Protein AF-0000000066565103 (afdb_homodimer)

Solvent-accessible surface area (backbone atoms only — not comparable to full-atom values): 33407 Å² total; per-residue (Å²): 134,78,78,77,74,75,79,73,75,63,61,38,52,26,39,30,37,70,46,72,75,49,77,60,42,82,40,79,40,75,69,72,86,74,49,47,50,21,29,36,29,41,28,38,26,20,34,62,49,75,63,48,56,28,40,47,52,69,69,40,92,66,74,81,68,75,62,38,30,45,25,46,22,25,9,28,30,30,66,42,59,21,85,67,42,80,88,66,49,65,69,39,44,31,31,35,58,44,96,37,41,29,42,24,34,49,34,76,42,54,54,87,45,51,43,75,53,59,90,90,52,51,56,71,52,47,20,48,34,53,68,27,31,26,38,25,47,39,47,42,57,70,68,66,49,66,50,69,68,38,35,33,38,30,33,49,14,30,26,35,42,25,41,31,33,36,24,46,38,31,58,70,37,46,27,43,29,38,22,26,15,79,36,66,69,38,17,50,51,26,33,76,52,50,20,74,38,59,38,47,50,69,76,56,59,54,37,61,56,49,34,73,74,55,37,90,58,36,28,44,33,30,42,32,32,28,24,26,68,64,38,52,29,49,59,71,32,39,13,82,65,8,36,35,40,34,64,44,42,74,67,72,33,77,30,65,44,51,46,60,56,27,17,76,48,22,22,33,44,27,23,48,46,60,76,56,24,60,77,76,37,42,67,63,38,53,46,31,48,53,48,44,52,49,36,44,72,72,63,51,40,77,71,56,77,47,45,75,34,46,62,92,39,46,60,58,51,52,49,38,54,74,67,69,68,50,47,25,28,38,33,33,35,55,107,137,74,78,78,75,79,82,75,76,62,62,39,52,27,40,31,37,68,46,72,75,47,78,61,42,82,41,77,40,72,67,73,87,74,48,48,50,22,29,36,28,42,28,38,28,19,34,61,49,75,64,47,56,28,41,46,51,68,71,38,94,66,74,80,66,75,62,39,30,46,26,46,23,24,8,29,31,29,66,40,60,19,85,68,41,79,89,66,48,64,69,40,42,31,32,34,58,45,98,37,42,29,39,23,34,49,33,76,42,53,54,88,45,50,43,77,52,58,90,90,52,51,55,70,51,47,22,48,35,53,68,27,31,27,38,24,47,40,46,42,56,68,67,67,48,68,49,69,67,38,35,33,38,29,33,49,14,31,27,36,42,26,40,31,33,36,24,46,38,28,60,71,39,47,28,42,29,36,22,26,14,78,36,66,69,38,17,51,50,27,33,76,52,50,21,74,38,58,38,48,50,70,79,51,59,52,36,59,55,50,35,74,74,56,38,90,58,37,29,43,32,31,42,33,31,28,24,25,68,62,37,52,29,48,60,72,30,39,13,82,64,8,38,35,38,34,64,44,44,75,69,71,32,77,32,66,42,50,46,58,56,27,16,76,48,24,21,33,44,29,22,48,45,59,77,55,24,60,78,77,38,42,69,63,39,51,47,30,48,54,48,45,52,49,36,43,72,70,63,51,41,75,71,54,77,48,46,76,34,46,61,92,39,46,59,59,50,51,48,40,54,73,68,68,68,51,48,25,29,37,32,32,35,56,107

Structure (mmCIF, N/CA/C/O backbone):
data_AF-0000000066565103-model_v1
#
loop_
_entity.id
_entity.type
_entity.pdbx_description
1 polymer 'Crystallin zeta like 2'
#
loop_
_atom_site.group_PDB
_atom_site.id
_atom_site.type_symbol
_atom_site.label_atom_id
_atom_site.label_alt_id
_atom_site.label_comp_id
_atom_site.label_asym_id
_atom_site.label_entity_id
_atom_site.label_seq_id
_atom_site.pdbx_PDB_ins_code
_atom_site.Cartn_x
_atom_site.Cartn_y
_atom_site.Cartn_z
_atom_site.occupancy
_atom_site.B_iso_or_equiv
_atom_site.auth_seq_id
_atom_site.auth_comp_id
_atom_site.auth_asym_id
_atom_site.auth_atom_id
_atom_site.pdbx_PDB_model_num
ATOM 1 N N . MET A 1 1 ? -17.547 46.219 49.344 1 25.86 1 MET A N 1
ATOM 2 C CA . MET A 1 1 ? -18.031 45.188 48.438 1 25.86 1 MET A CA 1
ATOM 3 C C . MET A 1 1 ? -17.562 45.438 47 1 25.86 1 MET A C 1
ATOM 5 O O . MET A 1 1 ? -18.078 46.312 46.312 1 25.86 1 MET A O 1
ATOM 9 N N . ARG A 1 2 ? -16.312 45.438 46.719 1 34.06 2 ARG A N 1
ATOM 10 C CA . ARG A 1 2 ? -15.57 45.875 45.531 1 34.06 2 ARG A CA 1
ATOM 11 C C . ARG A 1 2 ? -16.094 45.156 44.281 1 34.06 2 ARG A C 1
ATOM 13 O O . ARG A 1 2 ? -16.344 43.969 44.312 1 34.06 2 ARG A O 1
ATOM 20 N N . GLN A 1 3 ? -16.812 45.906 43.312 1 31.28 3 GLN A N 1
ATOM 21 C CA . GLN A 1 3 ? -17.312 45.469 42 1 31.28 3 GLN A CA 1
ATOM 22 C C . GLN A 1 3 ? -16.281 44.625 41.25 1 31.28 3 GLN A C 1
ATOM 24 O O . GLN A 1 3 ? -15.117 45.031 41.156 1 31.28 3 GLN A O 1
ATOM 29 N N . ALA A 1 4 ? -16.328 43.344 41.406 1 37.88 4 ALA A N 1
ATOM 30 C CA . ALA A 1 4 ? -15.594 42.406 40.562 1 37.88 4 ALA A CA 1
ATOM 31 C C . ALA A 1 4 ? -15.461 42.938 39.125 1 37.88 4 ALA A C 1
ATOM 33 O O . ALA A 1 4 ? -16.469 43.156 38.469 1 37.88 4 ALA A O 1
ATOM 34 N N . GLY A 1 5 ? -14.586 43.844 38.75 1 34.53 5 GLY A N 1
ATOM 35 C CA . GLY A 1 5 ? -14.258 44.406 37.438 1 34.53 5 GLY A CA 1
ATOM 36 C C . GLY A 1 5 ? -14.438 43.406 36.312 1 34.53 5 GLY A C 1
ATOM 37 O O . GLY A 1 5 ? -14.031 42.25 36.438 1 34.53 5 GLY A O 1
ATOM 38 N N . GLN A 1 6 ? -15.633 43.344 35.594 1 36.09 6 GLN A N 1
ATOM 39 C CA . GLN A 1 6 ? -15.969 42.719 34.344 1 36.09 6 GLN A CA 1
ATOM 40 C C . GLN A 1 6 ? -14.75 42.594 33.438 1 36.09 6 GLN A C 1
ATOM 42 O O . GLN A 1 6 ? -14.203 43.594 33 1 36.09 6 GLN A O 1
ATOM 47 N N . GLY A 1 7 ? -13.656 41.938 33.75 1 39.69 7 GLY A N 1
ATOM 48 C CA . GLY A 1 7 ? -12.562 41.688 32.812 1 39.69 7 GLY A CA 1
ATOM 49 C C . GLY A 1 7 ? -12.977 41.781 31.359 1 39.69 7 GLY A C 1
ATOM 50 O O . GLY A 1 7 ? -13.766 40.969 30.891 1 39.69 7 GLY A O 1
ATOM 51 N N . GLN A 1 8 ? -13.297 42.938 30.766 1 44.94 8 GLN A N 1
ATOM 52 C CA . GLN A 1 8 ? -13.75 43.438 29.469 1 44.94 8 GLN A CA 1
ATOM 53 C C . GLN A 1 8 ? -13.188 42.594 28.328 1 44.94 8 GLN A C 1
ATOM 55 O O . GLN A 1 8 ? -11.977 42.438 28.203 1 44.94 8 GLN A O 1
ATOM 60 N N . SER A 1 9 ? -13.891 41.5 27.844 1 58.16 9 SER A N 1
ATOM 61 C CA . SER A 1 9 ? -13.734 40.656 26.656 1 58.16 9 SER A CA 1
ATOM 62 C C . SER A 1 9 ? -13.234 41.469 25.469 1 58.16 9 SER A C 1
ATOM 64 O O . SER A 1 9 ? -14 42.188 24.828 1 58.16 9 SER A O 1
ATOM 66 N N . ARG A 1 10 ? -12.016 42.094 25.453 1 79.75 10 ARG A N 1
ATOM 67 C CA . ARG A 1 10 ? -11.398 42.875 24.406 1 79.75 10 ARG A CA 1
ATOM 68 C C . ARG A 1 10 ? -11.391 42.125 23.078 1 79.75 10 ARG A C 1
ATOM 70 O O . ARG A 1 10 ? -11.117 40.906 23.047 1 79.75 10 ARG A O 1
ATOM 77 N N . HIS A 1 11 ? -11.891 42.844 22.078 1 93.12 11 HIS A N 1
ATOM 78 C CA . HIS A 1 11 ? -11.82 42.344 20.719 1 93.12 11 HIS A CA 1
ATOM 79 C C . HIS A 1 11 ? -10.398 41.969 20.344 1 93.12 11 HIS A C 1
ATOM 81 O O . HIS A 1 11 ? -9.438 42.406 20.969 1 93.12 11 HIS A O 1
ATOM 87 N N . TYR A 1 12 ? -10.266 40.969 19.609 1 96.19 12 TYR A N 1
ATOM 88 C CA . TYR A 1 12 ? -8.953 40.594 19.109 1 96.19 12 TYR A CA 1
ATOM 89 C C . TYR A 1 12 ? -8.938 40.531 17.594 1 96.19 12 TYR A C 1
ATOM 91 O O . TYR A 1 12 ? -10 40.531 16.953 1 96.19 12 TYR A O 1
ATOM 99 N N . ARG A 1 13 ? -7.762 40.531 16.984 1 97.69 13 ARG A N 1
ATOM 100 C CA . ARG A 1 13 ? -7.613 40.562 15.531 1 97.69 13 ARG A CA 1
ATOM 101 C C . ARG A 1 13 ? -7.586 39.125 14.977 1 97.69 13 ARG A C 1
ATOM 103 O O . ARG A 1 13 ? -7.023 38.219 15.594 1 97.69 13 ARG A O 1
ATOM 110 N N . ALA A 1 14 ? -8.227 39 13.844 1 98.12 14 ALA A N 1
ATOM 111 C CA . ALA A 1 14 ? -8.234 37.719 13.125 1 98.12 14 ALA A CA 1
ATOM 112 C C . ALA A 1 14 ? -8.195 37.938 11.617 1 98.12 14 ALA A C 1
ATOM 114 O O . ALA A 1 14 ? -8.68 38.969 11.117 1 98.12 14 ALA A O 1
ATOM 115 N N . ALA A 1 15 ? -7.5 37.094 10.914 1 98.62 15 ALA A N 1
ATOM 116 C CA . ALA A 1 15 ? -7.668 37.031 9.461 1 98.62 15 ALA A CA 1
ATOM 117 C C . ALA A 1 15 ? -8.953 36.281 9.094 1 98.62 15 ALA A C 1
ATOM 119 O O . ALA A 1 15 ? -9.211 35.188 9.594 1 98.62 15 ALA A O 1
ATOM 120 N N . VAL A 1 16 ? -9.734 36.844 8.211 1 98.44 16 VAL A N 1
ATOM 121 C CA . VAL A 1 16 ? -11.055 36.281 7.914 1 98.44 16 VAL A CA 1
ATOM 122 C C . VAL A 1 16 ? -11.211 36.125 6.406 1 98.44 16 VAL A C 1
ATOM 124 O O . VAL A 1 16 ? -10.891 37 5.629 1 98.44 16 VAL A O 1
ATOM 127 N N . CYS A 1 17 ? -11.562 34.938 6.027 1 98.56 17 CYS A N 1
ATOM 128 C CA . CYS A 1 17 ? -11.984 34.688 4.656 1 98.56 17 CYS A CA 1
ATOM 129 C C . CYS A 1 17 ? -13.453 35.031 4.457 1 98.56 17 CYS A C 1
ATOM 131 O O . CYS A 1 17 ? -14.344 34.281 4.859 1 98.56 17 CYS A O 1
ATOM 133 N N . THR A 1 18 ? -13.703 36.094 3.82 1 98.12 18 THR A N 1
ATOM 134 C CA . THR A 1 18 ? -15.07 36.562 3.623 1 98.12 18 THR A CA 1
ATOM 135 C C . THR A 1 18 ? -15.617 36.094 2.281 1 98.12 18 THR A C 1
ATOM 137 O O . THR A 1 18 ? -16.844 36 2.105 1 98.12 18 THR A O 1
ATOM 140 N N . GLU A 1 19 ? -14.766 35.938 1.341 1 98 19 GLU A N 1
ATOM 141 C CA . GLU A 1 19 ? -15.062 35.438 0.002 1 98 19 GLU A CA 1
ATOM 142 C C . GLU A 1 19 ? -13.961 34.5 -0.488 1 98 19 GLU A C 1
ATOM 144 O O . GLU A 1 19 ? -12.773 34.781 -0.341 1 98 19 GLU A O 1
ATOM 149 N N . LEU A 1 20 ? -14.438 33.375 -1.038 1 97.94 20 LEU A N 1
ATOM 150 C CA . LEU A 1 20 ? -13.461 32.438 -1.552 1 97.94 20 LEU A CA 1
ATOM 151 C C . LEU A 1 20 ? -12.625 33.062 -2.662 1 97.94 20 LEU A C 1
ATOM 153 O O . LEU A 1 20 ? -13.117 33.906 -3.418 1 97.94 20 LEU A O 1
ATOM 157 N N . LYS A 1 21 ? -11.391 32.688 -2.777 1 97.5 21 LYS A N 1
ATOM 158 C CA . LYS A 1 21 ? -10.453 33.062 -3.828 1 97.5 21 LYS A CA 1
ATOM 159 C C . LYS A 1 21 ? -10.156 34.562 -3.766 1 97.5 21 LYS A C 1
ATOM 161 O O . LYS A 1 21 ? -9.703 35.156 -4.75 1 97.5 21 LYS A O 1
ATOM 166 N N . GLN A 1 22 ? -10.445 35.25 -2.682 1 98 22 GLN A N 1
ATOM 167 C CA . GLN A 1 22 ? -10.102 36.656 -2.418 1 98 22 GLN A CA 1
ATOM 168 C C . GLN A 1 22 ? -9.148 36.781 -1.234 1 98 22 GLN A C 1
ATOM 170 O O . GLN A 1 22 ? -9.07 35.875 -0.4 1 98 22 GLN A O 1
ATOM 175 N N . PRO A 1 23 ? -8.406 37.844 -1.177 1 98.12 23 PRO A N 1
ATOM 176 C CA . PRO A 1 23 ? -7.516 38.031 -0.029 1 98.12 23 PRO A CA 1
ATOM 177 C C . PRO A 1 23 ? -8.258 38.031 1.305 1 98.12 23 PRO A C 1
ATOM 179 O O . PRO A 1 23 ? -9.398 38.5 1.383 1 98.12 23 PRO A O 1
ATOM 182 N N . LEU A 1 24 ? -7.609 37.531 2.266 1 98.62 24 LEU A N 1
ATOM 183 C CA . LEU A 1 24 ? -8.164 37.562 3.617 1 98.62 24 LEU A CA 1
ATOM 184 C C . LEU A 1 24 ? -8.227 39 4.141 1 98.62 24 LEU A C 1
ATOM 186 O O . LEU A 1 24 ? -7.398 39.844 3.77 1 98.62 24 LEU A O 1
ATOM 190 N N . THR A 1 25 ? -9.18 39.25 4.957 1 98.38 25 THR A N 1
ATOM 191 C CA . THR A 1 25 ? -9.297 40.562 5.605 1 98.38 25 THR A CA 1
ATOM 192 C C . THR A 1 25 ? -8.992 40.469 7.094 1 98.38 25 THR A C 1
ATOM 194 O O . THR A 1 25 ? -9.359 39.469 7.742 1 98.38 25 THR A O 1
ATOM 197 N N . ILE A 1 26 ? -8.297 41.469 7.637 1 98.19 26 ILE A N 1
ATOM 198 C CA . ILE A 1 26 ? -8.078 41.531 9.078 1 98.19 26 ILE A CA 1
ATOM 199 C C . ILE A 1 26 ? -9.266 42.219 9.75 1 98.19 26 ILE A C 1
ATOM 201 O O . ILE A 1 26 ? -9.625 43.344 9.391 1 98.19 26 ILE A O 1
ATOM 205 N N . GLN A 1 27 ? -9.82 41.531 10.703 1 97.56 27 GLN A N 1
ATOM 206 C CA . GLN A 1 27 ? -11 42.062 11.383 1 97.56 27 GLN A CA 1
ATOM 207 C C . GLN A 1 27 ? -10.859 41.938 12.898 1 97.56 27 GLN A C 1
ATOM 209 O O . GLN A 1 27 ? -10.062 41.156 13.398 1 97.56 27 GLN A O 1
ATOM 214 N N . GLU A 1 28 ? -11.586 42.812 13.555 1 96.75 28 GLU A N 1
ATOM 215 C CA . GLU A 1 28 ? -11.758 42.656 15 1 96.75 28 GLU A CA 1
ATOM 216 C C . GLU A 1 28 ? -12.938 41.75 15.328 1 96.75 28 GLU A C 1
ATOM 218 O O . GLU A 1 28 ? -14.047 41.938 14.82 1 96.75 28 GLU A O 1
ATOM 223 N N . VAL A 1 29 ? -12.602 40.812 16.156 1 94.19 29 VAL A N 1
ATOM 224 C CA . VAL A 1 29 ? -13.609 39.812 16.5 1 94.19 29 VAL A CA 1
ATOM 225 C C . VAL A 1 29 ? -13.891 39.844 18 1 94.19 29 VAL A C 1
ATOM 227 O O . VAL A 1 29 ? -12.969 40 18.812 1 94.19 29 VAL A O 1
ATOM 230 N N . ALA A 1 30 ? -15.172 39.75 18.344 1 93.19 30 ALA A N 1
ATOM 231 C CA . ALA A 1 30 ? -15.562 39.688 19.75 1 93.19 30 ALA A CA 1
ATOM 232 C C . ALA A 1 30 ? -15.375 38.281 20.297 1 93.19 30 ALA A C 1
ATOM 234 O O . ALA A 1 30 ? -15.766 37.281 19.672 1 93.19 30 ALA A O 1
ATOM 235 N N . PRO A 1 31 ? -14.789 38.188 21.453 1 92.19 31 PRO A N 1
ATOM 236 C CA . PRO A 1 31 ? -14.656 36.875 22.047 1 92.19 31 PRO A CA 1
ATOM 237 C C . PRO A 1 31 ? -15.992 36.25 22.469 1 92.19 31 PRO A C 1
ATOM 239 O O . PRO A 1 31 ? -16.906 37 22.875 1 92.19 31 PRO A O 1
ATOM 242 N N . ARG A 1 32 ? -16.094 35.031 22.344 1 93.12 32 ARG A N 1
ATOM 243 C CA . ARG A 1 32 ? -17.25 34.312 22.859 1 93.12 32 ARG A CA 1
ATOM 244 C C . ARG A 1 32 ? -16.906 33.531 24.125 1 93.12 32 ARG A C 1
ATOM 246 O O . ARG A 1 32 ? -15.734 33.219 24.359 1 93.12 32 ARG A O 1
ATOM 253 N N . PRO A 1 33 ? -17.938 33.281 24.953 1 95.38 33 PRO A N 1
ATOM 254 C CA . PRO A 1 33 ? -17.656 32.438 26.109 1 95.38 33 PRO A CA 1
ATOM 255 C C . PRO A 1 33 ? -17.234 31.016 25.719 1 95.38 33 PRO A C 1
ATOM 257 O O . PRO A 1 33 ? -17.609 30.531 24.641 1 95.38 33 PRO A O 1
ATOM 260 N N . ILE A 1 34 ? -16.484 30.391 26.578 1 96.44 34 ILE A N 1
ATOM 261 C CA . ILE A 1 34 ? -16.047 29.031 26.297 1 96.44 34 ILE A CA 1
ATOM 262 C C . ILE A 1 34 ? -17.016 28.031 26.922 1 96.44 34 ILE A C 1
ATOM 264 O O . ILE A 1 34 ? -17.625 28.312 27.953 1 96.44 34 ILE A O 1
ATOM 268 N N . GLY A 1 35 ? -17.156 26.891 26.281 1 97.19 35 GLY A N 1
ATOM 269 C CA . GLY A 1 35 ? -17.906 25.781 26.844 1 97.19 35 GLY A CA 1
ATOM 270 C C . GLY A 1 35 ? -17.109 25 27.875 1 97.19 35 GLY A C 1
ATOM 271 O O . GLY A 1 35 ? -15.93 25.25 28.094 1 97.19 35 GLY A O 1
ATOM 272 N N . PRO A 1 36 ? -17.797 24 28.516 1 98.12 36 PRO A N 1
ATOM 273 C CA . PRO A 1 36 ? -17.188 23.266 29.625 1 98.12 36 PRO A CA 1
ATOM 274 C C . PRO A 1 36 ? -15.945 22.469 29.203 1 98.12 36 PRO A C 1
ATOM 276 O O . PRO A 1 36 ? -15.047 22.25 30.016 1 98.12 36 PRO A O 1
ATOM 279 N N . GLN A 1 37 ? -15.859 22.062 27.953 1 98.25 37 GLN A N 1
ATOM 280 C CA . GLN A 1 37 ? -14.734 21.25 27.5 1 98.25 37 GLN A CA 1
ATOM 281 C C . GLN A 1 37 ? -13.766 22.078 26.656 1 98.25 37 GLN A C 1
ATOM 283 O O . GLN A 1 37 ? -12.773 21.547 26.156 1 98.25 37 GLN A O 1
ATOM 288 N N . GLU A 1 38 ? -14.016 23.344 26.516 1 97.88 38 GLU A N 1
ATOM 289 C CA . GLU A 1 38 ? -13.273 24.203 25.609 1 97.88 38 GLU A CA 1
ATOM 290 C C . GLU A 1 38 ? -12.172 24.969 26.328 1 97.88 38 GLU A C 1
ATOM 292 O O . GLU A 1 38 ? -12.242 25.156 27.547 1 97.88 38 GLU A O 1
ATOM 297 N N . VAL A 1 39 ? -11.172 25.359 25.625 1 98.19 39 VAL A N 1
ATOM 298 C CA . VAL A 1 39 ? -10.047 26.141 26.109 1 98.19 39 VAL A CA 1
ATOM 299 C C . VAL A 1 39 ? -9.805 27.328 25.188 1 98.19 39 VAL A C 1
ATOM 301 O O . VAL A 1 39 ? -9.797 27.188 23.969 1 98.19 39 VAL A O 1
ATOM 304 N N . ARG A 1 40 ? -9.688 28.484 25.75 1 97.62 40 ARG A N 1
ATOM 305 C CA . ARG A 1 40 ? -9.258 29.672 25.016 1 97.62 40 ARG A CA 1
ATOM 306 C C . ARG A 1 40 ? -7.738 29.828 25.094 1 97.62 40 ARG A C 1
ATOM 308 O O . ARG A 1 40 ? -7.156 29.797 26.172 1 97.62 40 ARG A O 1
ATOM 315 N N . VAL A 1 41 ? -7.152 29.969 24 1 98.19 41 VAL A N 1
ATOM 316 C CA . VAL A 1 41 ? -5.695 30.047 23.938 1 98.19 41 VAL A CA 1
ATOM 317 C C . VAL A 1 41 ? -5.285 31.391 23.344 1 98.19 41 VAL A C 1
ATOM 319 O O . VAL A 1 41 ? -5.879 31.859 22.375 1 98.19 41 VAL A O 1
ATOM 322 N N . ASP A 1 42 ? -4.363 32.031 23.984 1 98.12 42 ASP A N 1
ATOM 323 C CA . ASP A 1 42 ? -3.643 33.188 23.438 1 98.12 42 ASP A CA 1
ATOM 324 C C . ASP A 1 42 ? -2.629 32.719 22.375 1 98.12 42 ASP A C 1
ATOM 326 O O . ASP A 1 42 ? -1.523 32.312 22.719 1 98.12 42 ASP A O 1
ATOM 330 N N . VAL A 1 43 ? -2.98 32.906 21.094 1 98.56 43 VAL A N 1
ATOM 331 C CA . VAL A 1 43 ? -2.168 32.344 20.016 1 98.56 43 VAL A CA 1
ATOM 332 C C . VAL A 1 43 ? -0.936 33.188 19.781 1 98.56 43 VAL A C 1
ATOM 334 O O . VAL A 1 43 ? -1.052 34.406 19.578 1 98.56 43 VAL A O 1
ATOM 337 N N . HIS A 1 44 ? 0.205 32.625 19.844 1 98.75 44 HIS A N 1
ATOM 338 C CA . HIS A 1 44 ? 1.45 33.312 19.578 1 98.75 44 HIS A CA 1
ATOM 339 C C . HIS A 1 44 ? 1.929 33.094 18.156 1 98.75 44 HIS A C 1
ATOM 341 O O . HIS A 1 44 ? 2.371 34.031 17.484 1 98.75 44 HIS A O 1
ATOM 347 N N . PHE A 1 45 ? 1.872 31.859 17.703 1 98.81 45 PHE A N 1
ATOM 348 C CA . PHE A 1 45 ? 2.254 31.5 16.344 1 98.81 45 PHE A CA 1
ATOM 349 C C . PHE A 1 45 ? 1.213 30.578 15.711 1 98.81 45 PHE A C 1
ATOM 351 O O . PHE A 1 45 ? 0.651 29.719 16.391 1 98.81 45 PHE A O 1
ATOM 358 N N . CYS A 1 46 ? 0.905 30.781 14.469 1 98.69 46 CYS A N 1
ATOM 359 C CA . CYS A 1 46 ? 0.081 29.922 13.633 1 98.69 46 CYS A CA 1
ATOM 360 C C . CYS A 1 46 ? 0.848 29.453 12.398 1 98.69 46 CYS A C 1
ATOM 362 O O . CYS A 1 46 ? 1.406 30.281 11.672 1 98.69 46 CYS A O 1
ATOM 364 N N . GLY A 1 47 ? 0.974 28.156 12.25 1 98.44 47 GLY A N 1
ATOM 365 C CA . GLY A 1 47 ? 1.602 27.672 11.039 1 98.44 47 GLY A CA 1
ATOM 366 C C . GLY A 1 47 ? 0.725 27.812 9.812 1 98.44 47 GLY A C 1
ATOM 367 O O . GLY A 1 47 ? -0.489 27.609 9.875 1 98.44 47 GLY A O 1
ATOM 368 N N . ILE A 1 48 ? 1.333 28.188 8.695 1 97.88 48 ILE A N 1
ATOM 369 C CA . ILE A 1 48 ? 0.624 28.266 7.426 1 97.88 48 ILE A CA 1
ATOM 370 C C . ILE A 1 48 ? 0.901 27.016 6.594 1 97.88 48 ILE A C 1
ATOM 372 O O . ILE A 1 48 ? 2.059 26.641 6.402 1 97.88 48 ILE A O 1
ATOM 376 N N . ASN A 1 49 ? -0.138 26.391 6.176 1 96.06 49 ASN A N 1
ATOM 377 C CA . ASN A 1 49 ? -0.053 25.188 5.367 1 96.06 49 ASN A CA 1
ATOM 378 C C . ASN A 1 49 ? -0.608 25.406 3.963 1 96.06 49 ASN A C 1
ATOM 380 O O . ASN A 1 49 ? -1.435 26.297 3.754 1 96.06 49 ASN A O 1
ATOM 384 N N . PHE A 1 50 ? -0.102 24.594 3.059 1 94.25 50 PHE A N 1
ATOM 385 C CA . PHE A 1 50 ? -0.697 24.578 1.728 1 94.25 50 PHE A CA 1
ATOM 386 C C . PHE A 1 50 ? -2.203 24.359 1.812 1 94.25 50 PHE A C 1
ATOM 388 O O . PHE A 1 50 ? -2.965 24.969 1.061 1 94.25 50 PHE A O 1
ATOM 395 N N . ALA A 1 51 ? -2.668 23.578 2.701 1 94.5 51 ALA A N 1
ATOM 396 C CA . ALA A 1 51 ? -4.078 23.266 2.922 1 94.5 51 ALA A CA 1
ATOM 397 C C . ALA A 1 51 ? -4.863 24.516 3.299 1 94.5 51 ALA A C 1
ATOM 399 O O . ALA A 1 51 ? -6.035 24.656 2.945 1 94.5 51 ALA A O 1
ATOM 400 N N . ASP A 1 52 ? -4.277 25.453 4.012 1 96.94 52 ASP A N 1
ATOM 401 C CA . ASP A 1 52 ? -4.941 26.703 4.344 1 96.94 52 ASP A CA 1
ATOM 402 C C . ASP A 1 52 ? -5.336 27.469 3.08 1 96.94 52 ASP A C 1
ATOM 404 O O . ASP A 1 52 ? -6.422 28.047 3.01 1 96.94 52 ASP A O 1
ATOM 408 N N . ASN A 1 53 ? -4.391 27.516 2.133 1 95.25 53 ASN A N 1
ATOM 409 C CA . ASN A 1 53 ? -4.676 28.141 0.852 1 95.25 53 ASN A CA 1
ATOM 410 C C . ASN A 1 53 ? -5.832 27.469 0.13 1 95.25 53 ASN A C 1
ATOM 412 O O . ASN A 1 53 ? -6.734 28.125 -0.38 1 95.25 53 ASN A O 1
ATOM 416 N N . LEU A 1 54 ? -5.801 26.141 0.14 1 95.06 54 LEU A N 1
ATOM 417 C CA . LEU A 1 54 ? -6.828 25.391 -0.557 1 95.06 54 LEU A CA 1
ATOM 418 C C . LEU A 1 54 ? -8.203 25.625 0.064 1 95.06 54 LEU A C 1
ATOM 420 O O . LEU A 1 54 ? -9.195 25.75 -0.651 1 95.06 54 LEU A O 1
ATOM 424 N N . VAL A 1 55 ? -8.258 25.672 1.357 1 96.44 55 VAL A N 1
ATOM 425 C CA . VAL A 1 55 ? -9.516 25.906 2.047 1 96.44 55 VAL A CA 1
ATOM 426 C C . VAL A 1 55 ? -10.078 27.281 1.655 1 96.44 55 VAL A C 1
ATOM 428 O O . VAL A 1 55 ? -11.273 27.406 1.385 1 96.44 55 VAL A O 1
ATOM 431 N N . CYS A 1 56 ? -9.266 28.25 1.551 1 97.69 56 CYS A N 1
ATOM 432 C CA . CYS A 1 56 ? -9.68 29.609 1.235 1 97.69 56 CYS A CA 1
ATOM 433 C C . CYS A 1 56 ? -10.039 29.734 -0.238 1 97.69 56 CYS A C 1
ATOM 435 O O . CYS A 1 56 ? -10.625 30.75 -0.65 1 97.69 56 CYS A O 1
ATOM 437 N N . ARG A 1 57 ? -9.734 28.734 -0.981 1 96.38 57 ARG A N 1
ATOM 438 C CA . ARG A 1 57 ? -10.07 28.734 -2.402 1 96.38 57 ARG A CA 1
ATOM 439 C C . ARG A 1 57 ? -11.234 27.781 -2.689 1 96.38 57 ARG A C 1
ATOM 441 O O . ARG A 1 57 ? -11.625 27.609 -3.844 1 96.38 57 ARG A O 1
ATOM 448 N N . GLY A 1 58 ? -11.734 27.125 -1.653 1 95.62 58 GLY A N 1
ATOM 449 C CA . GLY A 1 58 ? -12.82 26.172 -1.825 1 95.62 58 GLY A CA 1
ATOM 450 C C . GLY A 1 58 ? -12.383 24.875 -2.475 1 95.62 58 GLY A C 1
ATOM 451 O O . GLY A 1 58 ? -13.188 24.188 -3.1 1 95.62 58 GLY A O 1
ATOM 452 N N . GLN A 1 59 ? -11.125 24.562 -2.367 1 93 59 GLN A N 1
ATOM 453 C CA . GLN A 1 59 ? -10.562 23.422 -3.076 1 93 59 GLN A CA 1
ATOM 454 C C . GLN A 1 59 ? -10.062 22.359 -2.102 1 93 59 GLN A C 1
ATOM 456 O O . GLN A 1 59 ? -9.219 21.531 -2.451 1 93 59 GLN A O 1
ATOM 461 N N . TYR A 1 60 ? -10.516 22.469 -0.896 1 92.69 60 TYR A N 1
ATOM 462 C CA . TYR A 1 60 ? -10.156 21.5 0.141 1 92.69 60 TYR A CA 1
ATOM 463 C C . TYR A 1 60 ? -11.336 20.594 0.466 1 92.69 60 TYR A C 1
ATOM 465 O O . TYR A 1 60 ? -12.47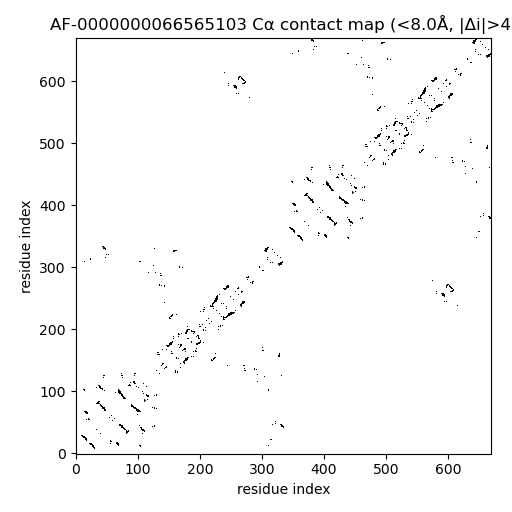7 20.906 0.129 1 92.69 60 TYR A O 1
ATOM 473 N N . GLN A 1 61 ? -11.102 19.453 1.043 1 88.5 61 GLN A N 1
ATOM 474 C CA . GLN A 1 61 ? -12.141 18.484 1.327 1 88.5 61 GLN A CA 1
ATOM 475 C C . GLN A 1 61 ? -13.117 19 2.375 1 88.5 61 GLN A C 1
ATOM 477 O O . GLN A 1 61 ? -14.305 18.688 2.338 1 88.5 61 GLN A O 1
ATOM 482 N N . GLU A 1 62 ? -12.617 19.688 3.299 1 89.56 62 GLU A N 1
ATOM 483 C CA . GLU A 1 62 ? -13.461 20.359 4.277 1 89.56 62 GLU A CA 1
ATOM 484 C C . GLU A 1 62 ? -13.719 21.812 3.865 1 89.56 62 GLU A C 1
ATOM 486 O O . GLU A 1 62 ? -12.781 22.562 3.605 1 89.56 62 GLU A O 1
ATOM 491 N N . LYS A 1 63 ? -15.016 22.219 3.838 1 93.25 63 LYS A N 1
ATOM 492 C CA . LYS A 1 63 ? -15.406 23.547 3.381 1 93.25 63 LYS A CA 1
ATOM 493 C C . LYS A 1 63 ? -16.234 24.281 4.434 1 93.25 63 LYS A C 1
ATOM 495 O O . LYS A 1 63 ? -17.469 24.156 4.457 1 93.25 63 LYS A O 1
ATOM 500 N N . PRO A 1 64 ? -15.539 25.047 5.223 1 94.94 64 PRO A N 1
ATOM 501 C CA . PRO A 1 64 ? -16.297 25.812 6.223 1 94.94 64 PRO A CA 1
ATOM 502 C C . PRO A 1 64 ? -17.188 26.875 5.598 1 94.94 64 PRO A C 1
ATOM 504 O O . PRO A 1 64 ? -16.859 27.422 4.535 1 94.94 64 PRO A O 1
ATOM 507 N N . PRO A 1 65 ? -18.297 27.219 6.262 1 96.06 65 PRO A N 1
ATOM 508 C CA . PRO A 1 65 ? -19.141 28.297 5.758 1 96.06 65 PRO A CA 1
ATOM 509 C C . PRO A 1 65 ? -18.484 29.672 5.879 1 96.06 65 PRO A C 1
ATOM 511 O O . PRO A 1 65 ? -17.781 29.938 6.867 1 96.06 65 PRO A O 1
ATOM 514 N N . LEU A 1 66 ? -18.766 30.547 4.965 1 96.31 66 LEU A N 1
ATOM 515 C CA . LEU A 1 66 ? -18.25 31.922 4.984 1 96.31 66 LEU A CA 1
ATOM 516 C C . LEU A 1 66 ? -19.094 32.812 5.887 1 96.31 66 LEU A C 1
ATOM 518 O O . LEU A 1 66 ? -20.312 32.625 5.977 1 96.31 66 LEU A O 1
ATOM 522 N N . PRO A 1 67 ? -18.562 33.812 6.504 1 96.88 67 PRO A N 1
ATOM 523 C CA . PRO A 1 67 ? -17.109 34 6.633 1 96.88 67 PRO A CA 1
ATOM 524 C C . PRO A 1 67 ? -16.484 33.062 7.66 1 96.88 67 PRO A C 1
ATOM 526 O O . PRO A 1 67 ? -17.156 32.594 8.578 1 96.88 67 PRO A O 1
ATOM 529 N N . PHE A 1 68 ? -15.219 32.75 7.512 1 97.25 68 PHE A N 1
ATOM 530 C CA . PHE A 1 68 ? -14.531 31.953 8.508 1 97.25 68 PHE A CA 1
ATOM 531 C C . PHE A 1 68 ? -13.086 32.438 8.68 1 97.25 68 PHE A C 1
ATOM 533 O O . PHE A 1 68 ? -12.562 33.156 7.836 1 97.25 68 PHE A O 1
ATOM 540 N N . THR A 1 69 ? -12.484 32.094 9.844 1 97.69 69 THR A N 1
ATOM 541 C CA . THR A 1 69 ? -11.062 32.281 10.117 1 97.69 69 THR A CA 1
ATOM 542 C C . THR A 1 69 ? -10.273 31.031 9.781 1 97.69 69 THR A C 1
ATOM 544 O O . THR A 1 69 ? -10.508 29.969 10.359 1 97.69 69 THR A O 1
ATOM 547 N N . PRO A 1 70 ? -9.289 31.109 8.789 1 98.06 70 PRO A N 1
ATOM 548 C CA . PRO A 1 70 ? -8.477 29.938 8.484 1 98.06 70 PRO A CA 1
ATOM 549 C C . PRO A 1 70 ? -7.449 29.625 9.57 1 98.06 70 PRO A C 1
ATOM 551 O O . PRO A 1 70 ? -7.422 30.297 10.609 1 98.06 70 PRO A O 1
ATOM 554 N N . GLY A 1 71 ? -6.641 28.641 9.281 1 98.06 71 GLY A N 1
ATOM 555 C CA . GLY A 1 71 ? -5.59 28.234 10.195 1 98.06 71 GLY A CA 1
ATOM 556 C C . GLY A 1 71 ? -5.859 26.891 10.844 1 98.06 71 GLY A C 1
ATOM 557 O O . GLY A 1 71 ? -6.902 26.703 11.477 1 98.06 71 GLY A O 1
ATOM 558 N N . MET A 1 72 ? -4.859 26 10.836 1 97.75 72 MET A N 1
ATOM 559 C CA . MET A 1 72 ? -5.102 24.625 11.234 1 97.75 72 MET A CA 1
ATOM 560 C C . MET A 1 72 ? -4.262 24.25 12.453 1 97.75 72 MET A C 1
ATOM 562 O O . MET A 1 72 ? -4.473 23.203 13.062 1 97.75 72 MET A O 1
ATOM 566 N N . GLU A 1 73 ? -3.301 25.062 12.773 1 98.56 73 GLU A N 1
ATOM 567 C CA . GLU A 1 73 ? -2.373 24.75 13.852 1 98.56 73 GLU A CA 1
ATOM 568 C C . GLU A 1 73 ? -1.869 26.016 14.539 1 98.56 73 GLU A C 1
ATOM 570 O O . GLU A 1 73 ? -1.876 27.094 13.945 1 98.56 73 GLU A O 1
ATOM 575 N N . PHE A 1 74 ? -1.441 25.828 15.828 1 98.62 74 PHE A N 1
ATOM 576 C CA . PHE A 1 74 ? -0.964 27 16.547 1 98.62 74 PHE A CA 1
ATOM 577 C C . PHE A 1 74 ? -0.152 26.594 17.781 1 98.62 74 PHE A C 1
ATOM 579 O O . PHE A 1 74 ? -0.154 25.422 18.172 1 98.62 74 PHE A O 1
ATOM 586 N N . SER A 1 75 ? 0.589 27.484 18.266 1 98.75 75 SER A N 1
ATOM 587 C CA . SER A 1 75 ? 1.158 27.453 19.609 1 98.75 75 SER A CA 1
ATOM 588 C C . SER A 1 75 ? 0.81 28.719 20.391 1 98.75 75 SER A C 1
ATOM 590 O O . SER A 1 75 ? 0.62 29.781 19.797 1 98.75 75 SER A O 1
ATOM 592 N N . GLY A 1 76 ? 0.676 28.562 21.656 1 98.56 76 GLY A N 1
ATOM 593 C CA . GLY A 1 76 ? 0.315 29.703 22.484 1 98.56 76 GLY A CA 1
ATOM 594 C C . GLY A 1 76 ? 0.219 29.359 23.953 1 98.56 76 GLY A C 1
ATOM 595 O O . GLY A 1 76 ? 0.855 28.422 24.422 1 98.56 76 GLY A O 1
ATOM 596 N N . VAL A 1 77 ? -0.527 30.266 24.609 1 98.56 77 VAL A N 1
ATOM 597 C CA . VAL A 1 77 ? -0.667 30.125 26.047 1 98.56 77 VAL A CA 1
ATOM 598 C C . VAL A 1 77 ? -2.146 30.094 26.422 1 98.56 77 VAL A C 1
ATOM 600 O O . VAL A 1 77 ? -2.945 30.875 25.922 1 98.56 77 VAL A O 1
ATOM 603 N N . VAL A 1 78 ? -2.457 29.188 27.344 1 98.62 78 VAL A N 1
ATOM 604 C CA . VAL A 1 78 ? -3.844 29.047 27.766 1 98.62 78 VAL A CA 1
ATOM 605 C C . VAL A 1 78 ? -4.273 30.297 28.531 1 98.62 78 VAL A C 1
ATOM 607 O O . VAL A 1 78 ? -3.623 30.703 29.5 1 98.62 78 VAL A O 1
ATOM 610 N N . LEU A 1 79 ? -5.383 30.891 28.078 1 97.69 79 LEU A N 1
ATOM 611 C CA . LEU A 1 79 ? -5.953 32.062 28.75 1 97.69 79 LEU A CA 1
ATOM 612 C C . LEU A 1 79 ? -7.027 31.625 29.75 1 97.69 79 LEU A C 1
ATOM 614 O O . LEU A 1 79 ? -7.145 32.219 30.828 1 97.69 79 LEU A O 1
ATOM 618 N N . GLU A 1 80 ? -7.836 30.719 29.266 1 97.25 80 GLU A N 1
ATOM 619 C CA . GLU A 1 80 ? -9.008 30.266 30.016 1 97.25 80 GLU A CA 1
ATOM 620 C C . GLU A 1 80 ? -9.32 28.797 29.703 1 97.25 80 GLU A C 1
ATOM 622 O O . GLU A 1 80 ? -9.18 28.359 28.562 1 97.25 80 GLU A O 1
ATOM 627 N N . ALA A 1 81 ? -9.742 28.062 30.766 1 98.25 81 ALA A N 1
ATOM 628 C CA . ALA A 1 81 ? -10.148 26.672 30.609 1 98.25 81 ALA A CA 1
ATOM 629 C C . ALA A 1 81 ? -11.562 26.438 31.156 1 98.25 81 ALA A C 1
ATOM 631 O O . ALA A 1 81 ? -11.922 26.984 32.219 1 98.25 81 ALA A O 1
ATOM 632 N N . GLY A 1 82 ? -12.328 25.703 30.375 1 98.06 82 GLY A N 1
ATOM 633 C CA . GLY A 1 82 ? -13.68 25.375 30.797 1 98.06 82 GLY A CA 1
ATOM 634 C C . GLY A 1 82 ? -13.719 24.547 32.062 1 98.06 82 GLY A C 1
ATOM 635 O O . GLY A 1 82 ? -12.703 23.984 32.5 1 98.06 82 GLY A O 1
ATOM 636 N N . ALA A 1 83 ? -14.922 24.422 32.625 1 97.88 83 ALA A N 1
ATOM 637 C CA . ALA A 1 83 ? -15.109 23.812 33.938 1 97.88 83 ALA A CA 1
ATOM 638 C C . ALA A 1 83 ? -14.742 22.344 33.906 1 97.88 83 ALA A C 1
ATOM 640 O O . ALA A 1 83 ? -14.32 21.781 34.938 1 97.88 83 ALA A O 1
ATOM 641 N N . ASP A 1 84 ? -14.867 21.703 32.75 1 98.38 84 ASP A N 1
ATOM 642 C CA . ASP A 1 84 ? -14.648 20.266 32.656 1 98.38 84 ASP A CA 1
ATOM 643 C C . ASP A 1 84 ? -13.289 19.938 32.062 1 98.38 84 ASP A C 1
ATOM 645 O O . ASP A 1 84 ? -12.992 18.781 31.75 1 98.38 84 ASP A O 1
ATOM 649 N N . VAL A 1 85 ? -12.516 20.953 31.859 1 98.38 85 VAL A N 1
ATOM 650 C CA . VAL A 1 85 ? -11.18 20.766 31.312 1 98.38 85 VAL A CA 1
ATOM 651 C C . VAL A 1 85 ? -10.227 20.312 32.406 1 98.38 85 VAL A C 1
ATOM 653 O O . VAL A 1 85 ? -10.172 20.922 33.5 1 98.38 85 VAL A O 1
ATOM 656 N N . SER A 1 86 ? -9.453 19.234 32.219 1 97.44 86 SER A N 1
ATOM 657 C CA . SER A 1 86 ? -8.516 18.719 33.219 1 97.44 86 SER A CA 1
ATOM 658 C C . SER A 1 86 ? -7.125 18.516 32.594 1 97.44 86 SER A C 1
ATOM 660 O O . SER A 1 86 ? -6.16 18.281 33.344 1 97.44 86 SER A O 1
ATOM 662 N N . THR A 1 87 ? -6.969 18.703 31.375 1 96.62 87 THR A N 1
ATOM 663 C CA . THR A 1 87 ? -5.727 18.359 30.688 1 96.62 87 THR A CA 1
ATOM 664 C C . THR A 1 87 ? -4.766 19.547 30.688 1 96.62 87 THR A C 1
ATOM 666 O O . THR A 1 87 ? -3.553 19.359 30.578 1 96.62 87 THR A O 1
ATOM 669 N N . VAL A 1 88 ? -5.285 20.797 30.781 1 98.06 88 VAL A N 1
ATOM 670 C CA . VAL A 1 88 ? -4.477 22 30.781 1 98.06 88 VAL A CA 1
ATOM 671 C C . VAL A 1 88 ? -5.074 23.016 31.75 1 98.06 88 VAL A C 1
ATOM 673 O O . VAL A 1 88 ? -6.215 22.859 32.188 1 98.06 88 VAL A O 1
ATOM 676 N N . LYS A 1 89 ? -4.266 24.047 32.031 1 97.81 89 LYS A N 1
ATOM 677 C CA . LYS A 1 89 ? -4.719 25.156 32.875 1 97.81 89 LYS A CA 1
ATOM 678 C C . LYS A 1 89 ? -4.172 26.484 32.375 1 97.81 89 LYS A C 1
ATOM 680 O O . LYS A 1 89 ? -3.262 26.516 31.547 1 97.81 89 LYS A O 1
ATOM 685 N N . LYS A 1 90 ? -4.746 27.531 32.938 1 98 90 LYS A N 1
ATOM 686 C CA . LYS A 1 90 ? -4.297 28.875 32.594 1 98 90 LYS A CA 1
ATOM 687 C C . LYS A 1 90 ? -2.787 29 32.75 1 98 90 LYS A C 1
ATOM 689 O O . LYS A 1 90 ? -2.227 28.562 33.781 1 98 90 LYS A O 1
ATOM 694 N N . GLY A 1 91 ? -2.154 29.562 31.734 1 98.12 91 GLY A N 1
ATOM 695 C CA . GLY A 1 91 ? -0.72 29.781 31.812 1 98.12 91 GLY A CA 1
ATOM 696 C C . GLY A 1 91 ? 0.089 28.703 31.125 1 98.12 91 GLY A C 1
ATOM 697 O O . GLY A 1 91 ? 1.27 28.891 30.828 1 98.12 91 GLY A O 1
ATOM 698 N N . ASP A 1 92 ? -0.513 27.547 30.875 1 98.44 92 ASP A N 1
ATOM 699 C CA . ASP A 1 92 ? 0.188 26.469 30.203 1 98.44 92 ASP A CA 1
ATOM 700 C C . ASP A 1 92 ? 0.535 26.859 28.766 1 98.44 92 ASP A C 1
ATOM 702 O O . ASP A 1 92 ? -0.276 27.469 28.062 1 98.44 92 ASP A O 1
ATOM 706 N N . ARG A 1 93 ? 1.775 26.547 28.328 1 98.69 93 ARG A N 1
ATOM 707 C CA . ARG A 1 93 ? 2.156 26.641 26.922 1 98.69 93 ARG A CA 1
ATOM 708 C C . ARG A 1 93 ? 1.693 25.406 26.141 1 98.69 93 ARG A C 1
ATOM 710 O O . ARG A 1 93 ? 1.933 24.281 26.578 1 98.69 93 ARG A O 1
ATOM 717 N N . VAL A 1 94 ? 0.984 25.641 25.031 1 98.75 94 VAL A N 1
ATOM 718 C CA . VAL A 1 94 ? 0.354 24.516 24.359 1 98.75 94 VAL A CA 1
ATOM 719 C C . VAL A 1 94 ? 0.542 24.641 22.844 1 98.75 94 VAL A C 1
ATOM 721 O O . VAL A 1 94 ? 0.784 25.75 22.344 1 98.75 94 VAL A O 1
ATOM 724 N N . ILE A 1 95 ? 0.57 23.531 22.219 1 98.69 95 ILE A N 1
ATOM 725 C CA . ILE A 1 95 ? 0.277 23.469 20.781 1 98.69 95 ILE A CA 1
ATOM 726 C C . ILE A 1 95 ? -1.113 22.875 20.578 1 98.69 95 ILE A C 1
ATOM 728 O O . ILE A 1 95 ? -1.634 22.172 21.453 1 98.69 95 ILE A O 1
ATOM 732 N N . GLY A 1 96 ? -1.682 23.219 19.453 1 98.06 96 GLY A N 1
ATOM 733 C CA . GLY A 1 96 ? -2.99 22.656 19.141 1 98.06 96 GLY A CA 1
ATOM 734 C C . GLY A 1 96 ? -3.252 22.562 17.641 1 98.06 96 GLY A C 1
ATOM 735 O O . GLY A 1 96 ? -2.5 23.109 16.844 1 98.06 96 GLY A O 1
ATOM 736 N N . VAL A 1 97 ? -4.191 21.734 17.312 1 97.44 97 VAL A N 1
ATOM 737 C CA . VAL A 1 97 ? -4.754 21.609 15.977 1 97.44 97 VAL A CA 1
ATOM 738 C C . VAL A 1 97 ? -6.199 22.109 15.977 1 97.44 97 VAL A C 1
ATOM 740 O O . VAL A 1 97 ? -6.973 21.781 16.875 1 97.44 97 VAL A O 1
ATOM 743 N N . SER A 1 98 ? -6.445 22.953 15.008 1 89.81 98 SER A N 1
ATOM 744 C CA . SER A 1 98 ? -7.777 23.547 14.945 1 89.81 98 SER A CA 1
ATOM 745 C C . SER A 1 98 ? -8.461 23.203 13.625 1 89.81 98 SER A C 1
ATOM 747 O O . SER A 1 98 ? -7.801 22.875 12.641 1 89.81 98 SER A O 1
ATOM 749 N N . ASN A 1 99 ? -9.859 23.219 13.609 1 86.56 99 ASN A N 1
ATOM 750 C CA . ASN A 1 99 ? -10.664 23.109 12.391 1 86.56 99 ASN A CA 1
ATOM 751 C C . ASN A 1 99 ? -10.922 24.484 11.766 1 86.56 99 ASN A C 1
ATOM 753 O O . ASN A 1 99 ? -12.07 24.859 11.547 1 86.56 99 ASN A O 1
ATOM 757 N N . PHE A 1 100 ? -9.891 25.266 11.508 1 89.38 100 PHE A N 1
ATOM 758 C CA . PHE A 1 100 ? -9.875 26.5 10.742 1 89.38 100 PHE A CA 1
ATOM 759 C C . PHE A 1 100 ? -10.266 27.688 11.617 1 89.38 100 PHE A C 1
ATOM 761 O O . PHE A 1 100 ? -11.242 28.375 11.336 1 89.38 100 PHE A O 1
ATOM 768 N N . HIS A 1 101 ? -9.523 28.062 12.586 1 93.12 101 HIS A N 1
ATOM 769 C CA . HIS A 1 101 ? -9.805 29.266 13.367 1 93.12 101 HIS A CA 1
ATOM 770 C C . HIS A 1 101 ? -8.555 29.781 14.07 1 93.12 101 HIS A C 1
ATOM 772 O O . HIS A 1 101 ? -8.648 30.594 14.984 1 93.12 101 HIS A O 1
ATOM 778 N N . SER A 1 102 ? -7.387 29.359 13.602 1 96.94 102 SER A N 1
ATOM 779 C CA . SER A 1 102 ? -6.191 29.641 14.391 1 96.94 102 SER A CA 1
ATOM 780 C C . SER A 1 102 ? -5.449 30.859 13.852 1 96.94 102 SER A C 1
ATOM 782 O O . SER A 1 102 ? -4.488 31.328 14.461 1 96.94 102 SER A O 1
ATOM 784 N N . MET A 1 103 ? -5.836 31.406 12.711 1 98.38 103 MET A N 1
ATOM 785 C CA . MET A 1 103 ? -5.238 32.656 12.242 1 98.38 103 MET A CA 1
ATOM 786 C C . MET A 1 103 ? -5.891 33.844 12.922 1 98.38 103 MET A C 1
ATOM 788 O O . MET A 1 103 ? -6.398 34.75 12.25 1 98.38 103 MET A O 1
ATOM 792 N N . ALA A 1 104 ? -5.801 33.844 14.18 1 98.06 104 ALA A N 1
ATOM 793 C CA . ALA A 1 104 ? -6.383 34.812 15.094 1 98.06 104 ALA A CA 1
ATOM 794 C C . ALA A 1 104 ? -5.566 34.938 16.375 1 98.06 104 ALA A C 1
ATOM 796 O O . ALA A 1 104 ? -4.879 33.969 16.766 1 98.06 104 ALA A O 1
ATOM 797 N N . GLU A 1 105 ? -5.668 36.062 16.984 1 98.12 105 GLU A N 1
ATOM 798 C CA . GLU A 1 105 ? -4.895 36.312 18.203 1 98.12 105 GLU A CA 1
ATOM 799 C C . GLU A 1 105 ? -5.371 35.406 19.344 1 98.12 105 GLU A C 1
ATOM 801 O O . GLU A 1 105 ? -4.648 35.188 20.312 1 98.12 105 GLU A O 1
ATOM 806 N N . GLN A 1 106 ? -6.629 34.938 19.234 1 97 106 GLN A N 1
ATOM 807 C CA . GLN A 1 106 ? -7.184 33.938 20.156 1 97 106 GLN A CA 1
ATOM 808 C C . GLN A 1 106 ? -7.871 32.812 19.406 1 97 106 GLN A C 1
ATOM 810 O O . GLN A 1 106 ? -8.367 33 18.297 1 97 106 GLN A O 1
ATOM 815 N N . CYS A 1 107 ? -7.832 31.688 20.047 1 95.69 107 CYS A N 1
ATOM 816 C CA . CYS A 1 107 ? -8.5 30.516 19.484 1 95.69 107 CYS A CA 1
ATOM 817 C C . CYS A 1 107 ? -9.172 29.688 20.578 1 95.69 107 CYS A C 1
ATOM 819 O O . CYS A 1 107 ? -8.664 29.609 21.688 1 95.69 107 CYS A O 1
ATOM 821 N N . ILE A 1 108 ? -10.391 29.234 20.297 1 96.69 108 ILE A N 1
ATOM 822 C CA . ILE A 1 108 ? -11.078 28.312 21.203 1 96.69 108 ILE A CA 1
ATOM 823 C C . ILE A 1 108 ? -11.102 26.922 20.594 1 96.69 108 ILE A C 1
ATOM 825 O O . ILE A 1 108 ? -11.484 26.734 19.438 1 96.69 108 ILE A O 1
ATOM 829 N N . THR A 1 109 ? -10.617 25.953 21.344 1 96.56 109 THR A N 1
ATOM 830 C CA . THR A 1 109 ? -10.602 24.578 20.859 1 96.56 109 THR A CA 1
ATOM 831 C C . THR A 1 109 ? -10.938 23.594 21.984 1 96.56 109 THR A C 1
ATOM 833 O O . THR A 1 109 ? -11.039 23.984 23.141 1 96.56 109 THR A O 1
ATOM 836 N N . ASP A 1 110 ? -11.281 22.391 21.578 1 96.75 110 ASP A N 1
ATOM 837 C CA . ASP A 1 110 ? -11.523 21.328 22.562 1 96.75 110 ASP A CA 1
ATOM 838 C C . ASP A 1 110 ? -10.234 20.922 23.266 1 96.75 110 ASP A C 1
ATOM 840 O O . ASP A 1 110 ? -9.172 20.844 22.641 1 96.75 110 ASP A O 1
ATOM 844 N N . GLN A 1 111 ? -10.297 20.609 24.547 1 97.06 111 GLN A N 1
ATOM 845 C CA . GLN A 1 111 ? -9.117 20.234 25.328 1 97.06 111 GLN A CA 1
ATOM 846 C C . GLN A 1 111 ? -8.414 19.031 24.703 1 97.06 111 GLN A C 1
ATOM 848 O O . GLN A 1 111 ? -7.195 18.875 24.828 1 97.06 111 GLN A O 1
ATOM 853 N N . LYS A 1 112 ? -9.094 18.188 23.922 1 96.56 112 LYS A N 1
ATOM 854 C CA . LYS A 1 112 ? -8.539 16.953 23.375 1 96.56 112 LYS A CA 1
ATOM 855 C C . LYS A 1 112 ? -7.535 17.25 22.266 1 96.56 112 LYS A C 1
ATOM 857 O O . LYS A 1 112 ? -6.719 16.391 21.922 1 96.56 112 LYS A O 1
ATOM 862 N N . THR A 1 113 ? -7.613 18.406 21.719 1 97.5 113 THR A N 1
ATOM 863 C CA . THR A 1 113 ? -6.73 18.734 20.609 1 97.5 113 THR A CA 1
ATOM 864 C C . THR A 1 113 ? -5.645 19.719 21.047 1 97.5 113 THR A C 1
ATOM 866 O O . THR A 1 113 ? -5.16 20.516 20.234 1 97.5 113 THR A O 1
ATOM 869 N N . LEU A 1 114 ? -5.332 19.703 22.344 1 98.06 114 LEU A N 1
ATOM 870 C CA . LEU A 1 114 ? -4.258 20.516 22.906 1 98.06 114 LEU A CA 1
ATOM 871 C C . LEU A 1 114 ? -3.209 19.625 23.578 1 98.06 114 LEU A C 1
ATOM 873 O O . LEU A 1 114 ? -3.551 18.641 24.234 1 98.06 114 LEU A O 1
ATOM 877 N N . TRP A 1 115 ? -1.941 19.984 23.422 1 98.56 115 TRP A N 1
ATOM 878 C CA . TRP A 1 115 ? -0.822 19.328 24.078 1 98.56 115 TRP A CA 1
ATOM 879 C C . TRP A 1 115 ? 0.105 20.344 24.734 1 98.56 115 TRP A C 1
ATOM 881 O O . TRP A 1 115 ? 0.439 21.359 24.125 1 98.56 115 TRP A O 1
ATOM 891 N N . ARG A 1 116 ? 0.503 20.047 25.891 1 98.38 116 ARG A N 1
ATOM 892 C CA . ARG A 1 116 ? 1.43 20.922 26.609 1 98.38 116 ARG A CA 1
ATOM 893 C C . ARG A 1 116 ? 2.826 20.859 26 1 98.38 116 ARG A C 1
ATOM 895 O O . ARG A 1 116 ? 3.297 19.766 25.641 1 98.38 116 ARG A O 1
ATOM 902 N N . ILE A 1 117 ? 3.412 21.953 25.891 1 97.94 117 ILE A N 1
ATOM 903 C CA . ILE A 1 117 ? 4.766 22.062 25.359 1 97.94 117 ILE A CA 1
ATOM 904 C C . ILE A 1 117 ? 5.781 21.922 26.5 1 97.94 117 ILE A C 1
ATOM 906 O O . ILE A 1 117 ? 5.672 22.594 27.531 1 97.94 117 ILE A O 1
ATOM 910 N N . PRO A 1 118 ? 6.754 21.125 26.312 1 94.5 118 PRO A N 1
ATOM 911 C CA . PRO A 1 118 ? 7.809 21.062 27.328 1 94.5 118 PRO A CA 1
ATOM 912 C C . PRO A 1 118 ? 8.547 22.391 27.5 1 94.5 118 PRO A C 1
ATOM 914 O O . PRO A 1 118 ? 8.57 23.203 26.578 1 94.5 118 PRO A O 1
ATOM 917 N N . GLU A 1 119 ? 9.211 22.547 28.609 1 92.25 119 GLU A N 1
ATOM 918 C CA . GLU A 1 119 ? 9.836 23.812 29 1 92.25 119 GLU A CA 1
ATOM 919 C C . GLU A 1 119 ? 10.977 24.172 28.047 1 92.25 119 GLU A C 1
ATOM 921 O O . GLU A 1 119 ? 11.219 25.344 27.781 1 92.25 119 GLU A O 1
ATOM 926 N N . ASN A 1 120 ? 11.617 23.219 27.5 1 94.19 120 ASN A N 1
ATOM 927 C CA . ASN A 1 120 ? 12.82 23.484 26.703 1 94.19 120 ASN A CA 1
ATOM 928 C C . ASN A 1 120 ? 12.492 23.656 25.219 1 94.19 120 ASN A C 1
ATOM 930 O O . ASN A 1 120 ? 13.391 23.75 24.391 1 94.19 120 ASN A O 1
ATOM 934 N N . VAL A 1 121 ? 11.227 23.719 24.875 1 96.69 121 VAL A N 1
ATOM 935 C CA . VAL A 1 121 ? 10.805 23.922 23.5 1 96.69 121 VAL A CA 1
ATOM 936 C C . VAL A 1 121 ? 10.141 25.281 23.344 1 96.69 121 VAL A C 1
ATOM 938 O O . VAL A 1 121 ? 9.188 25.594 24.062 1 96.69 121 VAL A O 1
ATOM 941 N N . SER A 1 122 ? 10.648 26.109 22.453 1 97.69 122 SER A N 1
ATOM 942 C CA . SER A 1 122 ? 10.086 27.438 22.234 1 97.69 122 SER A CA 1
ATOM 943 C C . SER A 1 122 ? 8.711 27.344 21.578 1 97.69 122 SER A C 1
ATOM 945 O O . SER A 1 122 ? 8.406 26.359 20.891 1 97.69 122 SER A O 1
ATOM 947 N N . LEU A 1 123 ? 7.922 28.359 21.766 1 98.25 123 LEU A N 1
ATOM 948 C CA . LEU A 1 123 ? 6.617 28.406 21.109 1 98.25 123 LEU A CA 1
ATOM 949 C C . LEU A 1 123 ? 6.766 28.422 19.594 1 98.25 123 LEU A C 1
ATOM 951 O O . LEU A 1 123 ? 5.941 27.844 18.875 1 98.25 123 LEU A O 1
ATOM 955 N N . GLN A 1 124 ? 7.812 29.078 19.109 1 98.12 124 GLN A N 1
ATOM 956 C CA . GLN A 1 124 ? 8.047 29.141 17.672 1 98.12 124 GLN A CA 1
ATOM 957 C C . GLN A 1 124 ? 8.367 27.75 17.109 1 98.12 124 GLN A C 1
ATOM 959 O O . GLN A 1 124 ? 7.777 27.344 16.109 1 98.12 124 GLN A O 1
ATOM 964 N N . ASP A 1 125 ? 9.273 27.031 17.75 1 97.94 125 ASP A N 1
ATOM 965 C CA . ASP A 1 125 ? 9.609 25.672 17.312 1 97.94 125 ASP A CA 1
ATOM 966 C C . ASP A 1 125 ? 8.391 24.75 17.422 1 97.94 125 ASP A C 1
ATOM 968 O O . ASP A 1 125 ? 8.141 23.938 16.531 1 97.94 125 ASP A O 1
ATOM 972 N N . ALA A 1 126 ? 7.66 24.938 18.484 1 98.38 126 ALA A N 1
ATOM 973 C CA . ALA A 1 126 ? 6.496 24.094 18.734 1 98.38 126 ALA A CA 1
ATOM 974 C C . ALA A 1 126 ? 5.434 24.297 17.656 1 98.38 126 ALA A C 1
ATOM 976 O O . ALA A 1 126 ? 4.738 23.344 17.281 1 98.38 126 ALA A O 1
ATOM 977 N N . ALA A 1 127 ? 5.32 25.484 17.141 1 98.44 127 ALA A N 1
ATOM 978 C CA . ALA A 1 127 ? 4.293 25.812 16.156 1 98.44 127 ALA A CA 1
ATOM 979 C C . ALA A 1 127 ? 4.535 25.062 14.844 1 98.44 127 ALA A C 1
ATOM 981 O O . ALA A 1 127 ? 3.617 24.906 14.039 1 98.44 127 ALA A O 1
ATOM 982 N N . VAL A 1 128 ? 5.766 24.625 14.633 1 98.56 128 VAL A N 1
ATOM 983 C CA . VAL A 1 128 ? 6.145 23.922 13.398 1 98.56 128 VAL A CA 1
ATOM 984 C C . VAL A 1 128 ? 5.691 22.469 13.469 1 98.56 128 VAL A C 1
ATOM 986 O O . VAL A 1 128 ? 5.566 21.797 12.445 1 98.56 128 VAL A O 1
ATOM 989 N N . LEU A 1 129 ? 5.305 21.938 14.609 1 98.69 129 LEU A N 1
ATOM 990 C CA . LEU A 1 129 ? 5.242 20.5 14.875 1 98.69 129 LEU A CA 1
ATOM 991 C C . LEU A 1 129 ? 3.908 19.922 14.414 1 98.69 129 LEU A C 1
ATOM 993 O O . LEU A 1 129 ? 3.875 18.906 13.727 1 98.69 129 LEU A O 1
ATOM 997 N N . PRO A 1 130 ? 2.771 20.516 14.664 1 98.56 130 PRO A N 1
ATOM 998 C CA . PRO A 1 130 ? 1.524 19.75 14.547 1 98.56 130 PRO A CA 1
ATOM 999 C C . PRO A 1 130 ? 1.312 19.188 13.148 1 98.56 130 PRO A C 1
ATOM 1001 O O . PRO A 1 130 ? 1.446 17.969 12.945 1 98.56 130 PRO A O 1
ATOM 1004 N N . VAL A 1 131 ? 1.165 20 12.148 1 98.31 131 VAL A N 1
ATOM 1005 C CA . VAL A 1 131 ? 0.79 19.484 10.836 1 98.31 131 VAL A CA 1
ATOM 1006 C C . VAL A 1 131 ? 2 18.828 10.172 1 98.31 131 VAL A C 1
ATOM 1008 O O . VAL A 1 131 ? 1.931 17.672 9.734 1 98.31 131 VAL A O 1
ATOM 1011 N N . SER A 1 132 ? 3.166 19.484 10.133 1 98.56 132 SER A N 1
ATOM 1012 C CA . SER A 1 132 ? 4.332 19 9.398 1 98.56 132 SER A CA 1
ATOM 1013 C C . SER A 1 132 ? 4.902 17.75 10.039 1 98.56 132 SER A C 1
ATOM 1015 O O . SER A 1 132 ? 5.008 16.703 9.383 1 98.56 132 SER A O 1
ATOM 1017 N N . TYR A 1 133 ? 5.176 17.797 11.32 1 98.88 133 TYR A N 1
ATOM 1018 C CA . TYR A 1 133 ? 5.797 16.641 11.969 1 98.88 133 TYR A CA 1
ATOM 1019 C C . TYR A 1 133 ? 4.758 15.578 12.289 1 98.88 133 TYR A C 1
ATOM 1021 O O . TYR A 1 133 ? 5.059 14.383 12.258 1 98.88 133 TYR A O 1
ATOM 1029 N N . GLY A 1 134 ? 3.498 15.992 12.664 1 98.75 134 GLY A N 1
ATOM 1030 C CA . GLY A 1 134 ? 2.449 14.992 12.773 1 98.75 134 GLY A CA 1
ATOM 1031 C C . GLY A 1 134 ? 2.299 14.141 11.523 1 98.75 134 GLY A C 1
ATOM 1032 O O . GLY A 1 134 ? 2.232 12.914 11.609 1 98.75 134 GLY A O 1
ATOM 1033 N N . THR A 1 135 ? 2.299 14.812 10.375 1 98.75 135 THR A N 1
ATOM 1034 C CA . THR A 1 135 ? 2.197 14.133 9.086 1 98.75 135 THR A CA 1
ATOM 1035 C C . THR A 1 135 ? 3.424 13.258 8.844 1 98.75 135 THR A C 1
ATOM 1037 O O . THR A 1 135 ? 3.295 12.086 8.461 1 98.75 135 THR A O 1
ATOM 1040 N N . ALA A 1 136 ? 4.609 13.797 9.07 1 98.94 136 ALA A N 1
ATOM 1041 C CA . ALA A 1 136 ? 5.855 13.07 8.828 1 98.94 136 ALA A CA 1
ATOM 1042 C C . ALA A 1 136 ? 5.93 11.805 9.664 1 98.94 136 ALA A C 1
ATOM 1044 O O . ALA A 1 136 ? 6.281 10.734 9.156 1 98.94 136 ALA A O 1
ATOM 1045 N N . ILE A 1 137 ? 5.582 11.906 10.914 1 98.88 137 ILE A N 1
ATOM 1046 C CA . ILE A 1 137 ? 5.691 10.789 11.844 1 98.88 137 ILE A CA 1
ATOM 1047 C C . ILE A 1 137 ? 4.742 9.672 11.422 1 98.88 137 ILE A C 1
ATOM 1049 O O . ILE A 1 137 ? 5.137 8.5 11.367 1 98.88 137 ILE A O 1
ATOM 1053 N N . LEU A 1 138 ? 3.504 9.984 11.086 1 98.88 138 LEU A N 1
ATOM 1054 C CA . LEU A 1 138 ? 2.59 8.938 10.648 1 98.88 138 LEU A CA 1
ATOM 1055 C C . LEU A 1 138 ? 3.023 8.367 9.305 1 98.88 138 LEU A C 1
ATOM 1057 O O . LEU A 1 138 ? 2.875 7.164 9.055 1 98.88 138 LEU A O 1
ATOM 1061 N N . ALA A 1 139 ? 3.551 9.211 8.398 1 98.88 139 ALA A N 1
ATOM 1062 C CA . ALA A 1 139 ? 4.004 8.719 7.098 1 98.88 139 ALA A CA 1
ATOM 1063 C C . ALA A 1 139 ? 5.133 7.707 7.258 1 98.88 139 ALA A C 1
ATOM 1065 O O . ALA A 1 139 ? 5.094 6.629 6.66 1 98.88 139 ALA A O 1
ATOM 1066 N N . VAL A 1 140 ? 6.145 8.047 8.125 1 98.5 140 VAL A N 1
ATOM 1067 C CA . VAL A 1 140 ? 7.375 7.266 8.227 1 98.5 140 VAL A CA 1
ATOM 1068 C C . VAL A 1 140 ? 7.156 6.059 9.133 1 98.5 140 VAL A C 1
ATOM 1070 O O . VAL A 1 140 ? 7.668 4.969 8.859 1 98.5 140 VAL A O 1
ATOM 1073 N N . ASP A 1 141 ? 6.395 6.219 10.164 1 98.12 141 ASP A N 1
ATOM 1074 C CA . ASP A 1 141 ? 6.301 5.191 11.195 1 98.12 141 ASP A CA 1
ATOM 1075 C C . ASP A 1 141 ? 5.039 4.348 11.023 1 98.12 141 ASP A C 1
ATOM 1077 O O . ASP A 1 141 ? 5.082 3.125 11.164 1 98.12 141 ASP A O 1
ATOM 1081 N N . HIS A 1 142 ? 3.932 4.984 10.773 1 98.44 142 HIS A N 1
ATOM 1082 C CA . HIS A 1 142 ? 2.633 4.32 10.82 1 98.44 142 HIS A CA 1
ATOM 1083 C C . HIS A 1 142 ? 2.258 3.752 9.453 1 98.44 142 HIS A C 1
ATOM 1085 O O . HIS A 1 142 ? 1.733 2.641 9.367 1 98.44 142 HIS A O 1
ATOM 1091 N N . ARG A 1 143 ? 2.541 4.449 8.359 1 98.62 143 ARG A N 1
ATOM 1092 C CA . ARG A 1 143 ? 2.15 3.996 7.031 1 98.62 143 ARG A CA 1
ATOM 1093 C C . ARG A 1 143 ? 3.285 3.236 6.355 1 98.62 143 ARG A C 1
ATOM 1095 O O . ARG A 1 143 ? 3.211 2.018 6.188 1 98.62 143 ARG A O 1
ATOM 1102 N N . ALA A 1 144 ? 4.438 3.939 6.105 1 98.69 144 ALA A N 1
ATOM 1103 C CA . ALA A 1 144 ? 5.551 3.33 5.379 1 98.69 144 ALA A CA 1
ATOM 1104 C C . ALA A 1 144 ? 6.312 2.354 6.27 1 98.69 144 ALA A C 1
ATOM 1106 O O . ALA A 1 144 ? 6.996 1.454 5.773 1 98.69 144 ALA A O 1
ATOM 1107 N N . ARG A 1 145 ? 6.258 2.594 7.598 1 98.44 145 ARG A N 1
ATOM 1108 C CA . ARG A 1 145 ? 6.965 1.766 8.57 1 98.44 145 ARG A CA 1
ATOM 1109 C C . ARG A 1 145 ? 8.43 1.606 8.188 1 98.44 145 ARG A C 1
ATOM 1111 O O . ARG A 1 145 ? 8.938 0.485 8.109 1 98.44 145 ARG A O 1
ATOM 1118 N N . ILE A 1 146 ? 9.117 2.689 8.055 1 98.56 146 ILE A N 1
ATOM 1119 C CA . ILE A 1 146 ? 10.508 2.738 7.613 1 98.56 146 ILE A CA 1
ATOM 1120 C C . ILE A 1 146 ? 11.391 1.965 8.594 1 98.56 146 ILE A C 1
ATOM 1122 O O . ILE A 1 146 ? 11.172 2.023 9.805 1 98.56 146 ILE A O 1
ATOM 1126 N N . GLN A 1 147 ? 12.344 1.266 8.086 1 98.44 147 GLN A N 1
ATOM 1127 C CA . GLN A 1 147 ? 13.336 0.543 8.883 1 98.44 147 GLN A CA 1
ATOM 1128 C C . GLN A 1 147 ? 14.703 1.214 8.797 1 98.44 147 GLN A C 1
ATOM 1130 O O . GLN A 1 147 ? 15.016 1.875 7.801 1 98.44 147 GLN A O 1
ATOM 1135 N N . PRO A 1 148 ? 15.492 1.037 9.914 1 98.5 148 PRO A N 1
ATOM 1136 C CA . PRO A 1 148 ? 16.844 1.587 9.852 1 98.5 148 PRO A CA 1
ATOM 1137 C C . PRO A 1 148 ? 17.625 1.097 8.633 1 98.5 148 PRO A C 1
ATOM 1139 O O . PRO A 1 148 ? 17.516 -0.073 8.25 1 98.5 148 PRO A O 1
ATOM 1142 N N . GLY A 1 149 ? 18.312 2.021 7.977 1 98.31 149 GLY A N 1
ATOM 1143 C CA . GLY A 1 149 ? 19.172 1.665 6.855 1 98.31 149 GLY A CA 1
ATOM 1144 C C . GLY A 1 149 ? 18.469 1.742 5.516 1 98.31 149 GLY A C 1
ATOM 1145 O O . GLY A 1 149 ? 19.109 1.757 4.465 1 98.31 149 GLY A O 1
ATOM 1146 N N . GLU A 1 150 ? 17.141 1.816 5.441 1 98.75 150 GLU A N 1
ATOM 1147 C CA . GLU A 1 150 ? 16.406 1.928 4.184 1 98.75 150 GLU A CA 1
ATOM 1148 C C . GLU A 1 150 ? 16.688 3.264 3.5 1 98.75 150 GLU A C 1
ATOM 1150 O O . GLU A 1 150 ? 16.969 4.262 4.168 1 98.75 150 GLU A O 1
ATOM 1155 N N . THR A 1 151 ? 16.641 3.246 2.203 1 98.88 151 THR A N 1
ATOM 1156 C CA . THR A 1 151 ? 16.75 4.461 1.404 1 98.88 151 THR A CA 1
ATOM 1157 C C . THR A 1 151 ? 15.367 5.059 1.133 1 98.88 151 THR A C 1
ATOM 1159 O O . THR A 1 151 ? 14.469 4.367 0.648 1 98.88 151 THR A O 1
ATOM 1162 N N . VAL A 1 152 ? 15.242 6.355 1.46 1 98.94 152 VAL A N 1
ATOM 1163 C CA . VAL A 1 152 ? 13.961 7.047 1.368 1 98.94 152 VAL A CA 1
ATOM 1164 C C . VAL A 1 152 ? 14.078 8.227 0.41 1 98.94 152 VAL A C 1
ATOM 1166 O O . VAL A 1 152 ? 14.945 9.094 0.584 1 98.94 152 VAL A O 1
ATOM 1169 N N . LEU A 1 153 ? 13.25 8.25 -0.625 1 98.94 153 LEU A N 1
ATOM 1170 C CA . LEU A 1 153 ? 13.133 9.391 -1.53 1 98.94 153 LEU A CA 1
ATOM 1171 C C . LEU A 1 153 ? 12.039 10.344 -1.064 1 98.94 153 LEU A C 1
ATOM 1173 O O . LEU A 1 153 ? 10.898 9.938 -0.855 1 98.94 153 LEU A O 1
ATOM 1177 N N . VAL A 1 154 ? 12.383 11.578 -0.848 1 98.94 154 VAL A N 1
ATOM 1178 C CA . VAL A 1 154 ? 11.43 12.586 -0.398 1 98.94 154 VAL A CA 1
ATOM 1179 C C . VAL A 1 154 ? 11.305 13.688 -1.453 1 98.94 154 VAL A C 1
ATOM 1181 O O . VAL A 1 154 ? 12.297 14.336 -1.808 1 98.94 154 VAL A O 1
ATOM 1184 N N . THR A 1 155 ? 10.086 13.852 -1.996 1 98.69 155 THR A N 1
ATOM 1185 C CA . THR A 1 155 ? 9.867 14.938 -2.949 1 98.69 155 THR A CA 1
ATOM 1186 C C . THR A 1 155 ? 9.375 16.188 -2.234 1 98.69 155 THR A C 1
ATOM 1188 O O . THR A 1 155 ? 8.945 16.125 -1.081 1 98.69 155 THR A O 1
ATOM 1191 N N . ALA A 1 156 ? 9.484 17.391 -2.986 1 97.94 156 ALA A N 1
ATOM 1192 C CA . ALA A 1 156 ? 9.25 18.672 -2.314 1 97.94 156 ALA A CA 1
ATOM 1193 C C . ALA A 1 156 ? 9.984 18.719 -0.978 1 97.94 156 ALA A C 1
ATOM 1195 O O . ALA A 1 156 ? 9.414 19.125 0.037 1 97.94 156 ALA A O 1
ATOM 1196 N N . ALA A 1 157 ? 11.242 18.375 -1.028 1 98.5 157 ALA A N 1
ATOM 1197 C CA . ALA A 1 157 ? 12.008 18.016 0.163 1 98.5 157 ALA A CA 1
ATOM 1198 C C . ALA A 1 157 ? 12.312 19.25 1.007 1 98.5 157 ALA A C 1
ATOM 1200 O O . ALA A 1 157 ? 12.57 19.141 2.207 1 98.5 157 ALA A O 1
ATOM 1201 N N . ALA A 1 158 ? 12.312 20.391 0.417 1 98.12 158 ALA A N 1
ATOM 1202 C CA . ALA A 1 158 ? 12.703 21.594 1.146 1 98.12 158 ALA A CA 1
ATOM 1203 C C . ALA A 1 158 ? 11.484 22.281 1.77 1 98.12 158 ALA A C 1
ATOM 1205 O O . ALA A 1 158 ? 11.625 23.266 2.5 1 98.12 158 ALA A O 1
ATOM 1206 N N . GLY A 1 159 ? 10.289 21.75 1.464 1 97.56 159 GLY A N 1
ATOM 1207 C CA . GLY A 1 159 ? 9.102 22.281 2.102 1 97.56 159 GLY A CA 1
ATOM 1208 C C . GLY A 1 159 ? 8.984 21.906 3.566 1 97.56 159 GLY A C 1
ATOM 1209 O O . GLY A 1 159 ? 9.844 21.203 4.102 1 97.56 159 GLY A O 1
ATOM 1210 N N . ALA A 1 160 ? 7.914 22.422 4.203 1 97.88 160 ALA A N 1
ATOM 1211 C CA . ALA A 1 160 ? 7.727 22.203 5.637 1 97.88 160 ALA A CA 1
ATOM 1212 C C . ALA A 1 160 ? 7.637 20.719 5.961 1 97.88 160 ALA A C 1
ATOM 1214 O O . ALA A 1 160 ? 8.406 20.219 6.777 1 97.88 160 ALA A O 1
ATOM 1215 N N . THR A 1 161 ? 6.75 20.016 5.316 1 98.44 161 THR A N 1
ATOM 1216 C CA . THR A 1 161 ? 6.578 18.594 5.582 1 98.44 161 THR A CA 1
ATOM 1217 C C . THR A 1 161 ? 7.773 17.797 5.059 1 98.44 161 THR A C 1
ATOM 1219 O O . THR A 1 161 ? 8.18 16.812 5.668 1 98.44 161 THR A O 1
ATOM 1222 N N . GLY A 1 162 ? 8.32 18.219 3.906 1 98.69 162 GLY A N 1
ATOM 1223 C CA . GLY A 1 162 ? 9.508 17.562 3.385 1 98.69 162 GLY A CA 1
ATOM 1224 C C . GLY A 1 162 ? 10.664 17.562 4.367 1 98.69 162 GLY A C 1
ATOM 1225 O O . GLY A 1 162 ? 11.25 16.516 4.641 1 98.69 162 GLY A O 1
ATOM 1226 N N . LEU A 1 163 ? 10.977 18.719 4.891 1 98.81 163 LEU A N 1
ATOM 1227 C CA . LEU A 1 163 ? 12.062 18.828 5.863 1 98.81 163 LEU A CA 1
ATOM 1228 C C . LEU A 1 163 ? 11.734 18.047 7.129 1 98.81 163 LEU A C 1
ATOM 1230 O O . LEU A 1 163 ? 12.633 17.484 7.766 1 98.81 163 LEU A O 1
ATOM 1234 N N . ALA A 1 164 ? 10.453 18.031 7.52 1 98.88 164 ALA A N 1
ATOM 1235 C CA . ALA A 1 164 ? 10.047 17.219 8.672 1 98.88 164 ALA A CA 1
ATOM 1236 C C . ALA A 1 164 ? 10.297 15.742 8.43 1 98.88 164 ALA A C 1
ATOM 1238 O O . ALA A 1 164 ? 10.797 15.039 9.305 1 98.88 164 ALA A O 1
ATOM 1239 N N . VAL A 1 165 ? 9.969 15.25 7.234 1 98.94 165 VAL A N 1
ATOM 1240 C CA . VAL A 1 165 ? 10.188 13.844 6.883 1 98.94 165 VAL A CA 1
ATOM 1241 C C . VAL A 1 165 ? 11.68 13.531 6.922 1 98.94 165 VAL A C 1
ATOM 1243 O O . VAL A 1 165 ? 12.086 12.508 7.48 1 98.94 165 VAL A O 1
ATOM 1246 N N . ILE A 1 166 ? 12.492 14.406 6.316 1 98.94 166 ILE A N 1
ATOM 1247 C CA . ILE A 1 166 ? 13.938 14.211 6.316 1 98.94 166 ILE A CA 1
ATOM 1248 C C . ILE A 1 166 ? 14.445 14.125 7.75 1 98.94 166 ILE A C 1
ATOM 1250 O O . ILE A 1 166 ? 15.211 13.219 8.094 1 98.94 166 ILE A O 1
ATOM 1254 N N . ASP A 1 167 ? 13.984 15.031 8.562 1 98.88 167 ASP A N 1
ATOM 1255 C CA . ASP A 1 167 ? 14.398 15.125 9.953 1 98.88 167 ASP A CA 1
ATOM 1256 C C . ASP A 1 167 ? 14.07 13.844 10.719 1 98.88 167 ASP A C 1
ATOM 1258 O O . ASP A 1 167 ? 14.953 13.203 11.289 1 98.88 167 ASP A O 1
ATOM 1262 N N . VAL A 1 168 ? 12.859 13.367 10.656 1 98.88 168 VAL A N 1
ATOM 1263 C CA . VAL A 1 168 ? 12.406 12.188 11.383 1 98.88 168 VAL A CA 1
ATOM 1264 C C . VAL A 1 168 ? 13.062 10.938 10.797 1 98.88 168 VAL A C 1
ATOM 1266 O O . VAL A 1 168 ? 13.57 10.094 11.531 1 98.88 168 VAL A O 1
ATOM 1269 N N . ALA A 1 169 ? 13.102 10.773 9.453 1 98.88 169 ALA A N 1
ATOM 1270 C CA . ALA A 1 169 ? 13.648 9.594 8.789 1 98.88 169 ALA A CA 1
ATOM 1271 C C . ALA A 1 169 ? 15.133 9.43 9.102 1 98.88 169 ALA A C 1
ATOM 1273 O O . ALA A 1 169 ? 15.602 8.32 9.375 1 98.88 169 ALA A O 1
ATOM 1274 N N . THR A 1 170 ? 15.867 10.547 9.023 1 98.81 170 THR A N 1
ATOM 1275 C CA . THR A 1 170 ? 17.312 10.492 9.227 1 98.81 170 THR A CA 1
ATOM 1276 C C . THR A 1 170 ? 17.641 10.336 10.711 1 98.81 170 THR A C 1
ATOM 1278 O O . THR A 1 170 ? 18.359 9.406 11.094 1 98.81 170 THR A O 1
ATOM 1281 N N . ASN A 1 171 ? 17.062 11.117 11.523 1 98.5 171 ASN A N 1
ATOM 1282 C CA . ASN A 1 171 ? 17.562 11.258 12.891 1 98.5 171 ASN A CA 1
ATOM 1283 C C . ASN A 1 171 ? 16.891 10.273 13.836 1 98.5 171 ASN A C 1
ATOM 1285 O O . ASN A 1 171 ? 17.453 9.922 14.875 1 98.5 171 ASN A O 1
ATOM 1289 N N . VAL A 1 172 ? 15.68 9.891 13.578 1 98.56 172 VAL A N 1
ATOM 1290 C CA . VAL A 1 172 ? 14.969 8.977 14.461 1 98.56 172 VAL A CA 1
ATOM 1291 C C . VAL A 1 172 ? 15.031 7.559 13.898 1 98.56 172 VAL A C 1
ATOM 1293 O O . VAL A 1 172 ? 15.328 6.609 14.625 1 98.56 172 VAL A O 1
ATOM 1296 N N . PHE A 1 173 ? 14.914 7.395 12.617 1 98.56 173 PHE A N 1
ATOM 1297 C CA . PHE A 1 173 ? 14.789 6.062 12.039 1 98.56 173 PHE A CA 1
ATOM 1298 C C . PHE A 1 173 ? 16.094 5.629 11.391 1 98.56 173 PHE A C 1
ATOM 1300 O O . PHE A 1 173 ? 16.219 4.504 10.906 1 98.56 173 PHE A O 1
ATOM 1307 N N . CYS A 1 174 ? 17.094 6.543 11.328 1 98.62 174 CYS A N 1
ATOM 1308 C CA . CYS A 1 174 ? 18.406 6.238 10.797 1 98.62 174 CYS A CA 1
ATOM 1309 C C . CYS A 1 174 ? 18.328 5.754 9.352 1 98.62 174 CYS A C 1
ATOM 1311 O O . CYS A 1 174 ? 19 4.801 8.977 1 98.62 174 CYS A O 1
ATOM 1313 N N . ALA A 1 175 ? 17.438 6.348 8.562 1 98.75 175 ALA A N 1
ATOM 1314 C CA . ALA A 1 175 ? 17.312 6.055 7.137 1 98.75 175 ALA A CA 1
ATOM 1315 C C . ALA A 1 175 ? 18.25 6.926 6.309 1 98.75 175 ALA A C 1
ATOM 1317 O O . ALA A 1 175 ? 18.812 7.898 6.812 1 98.75 175 ALA A O 1
ATOM 1318 N N . LYS A 1 176 ? 18.484 6.496 5.113 1 98.75 176 LYS A N 1
ATOM 1319 C CA . LYS A 1 176 ? 19.219 7.277 4.125 1 98.75 176 LYS A CA 1
ATOM 1320 C C . LYS A 1 176 ? 18.266 8.039 3.207 1 98.75 176 LYS A C 1
ATOM 1322 O O . LYS A 1 176 ? 17.547 7.438 2.406 1 98.75 176 LYS A O 1
ATOM 1327 N N . VAL A 1 177 ? 18.359 9.352 3.271 1 98.88 177 VAL A N 1
ATOM 1328 C CA . VAL A 1 177 ? 17.328 10.125 2.584 1 98.88 177 VAL A CA 1
ATOM 1329 C C . VAL A 1 177 ? 17.922 10.766 1.327 1 98.88 177 VAL A C 1
ATOM 1331 O O . VAL A 1 177 ? 19 11.367 1.374 1 98.88 177 VAL A O 1
ATOM 1334 N N . ILE A 1 178 ? 17.297 10.562 0.232 1 98.94 178 ILE A N 1
ATOM 1335 C CA . ILE A 1 178 ? 17.5 11.32 -0.998 1 98.94 178 ILE A CA 1
ATOM 1336 C C . ILE A 1 178 ? 16.438 12.414 -1.104 1 98.94 178 ILE A C 1
ATOM 1338 O O . ILE A 1 178 ? 15.242 12.133 -1.203 1 98.94 178 ILE A O 1
ATOM 1342 N N . ALA A 1 179 ? 16.922 13.656 -1.097 1 98.88 179 ALA A N 1
ATOM 1343 C CA . ALA A 1 179 ? 16.016 14.805 -1.175 1 98.88 179 ALA A CA 1
ATOM 1344 C C . ALA A 1 179 ? 15.836 15.258 -2.619 1 98.88 179 ALA A C 1
ATOM 1346 O O . ALA A 1 179 ? 16.812 15.617 -3.289 1 98.88 179 ALA A O 1
ATOM 1347 N N . ALA A 1 180 ? 14.617 15.219 -3.086 1 98.75 180 ALA A N 1
ATOM 1348 C CA . ALA A 1 180 ? 14.281 15.773 -4.398 1 98.75 180 ALA A CA 1
ATOM 1349 C C . ALA A 1 180 ? 13.578 17.125 -4.27 1 98.75 180 ALA A C 1
ATOM 1351 O O . ALA A 1 180 ? 12.57 17.234 -3.572 1 98.75 180 ALA A O 1
ATOM 1352 N N . ALA A 1 181 ? 14.109 18.109 -4.867 1 98 181 ALA A N 1
ATOM 1353 C CA . ALA A 1 181 ? 13.562 19.469 -4.777 1 98 181 ALA A CA 1
ATOM 1354 C C . ALA A 1 181 ? 13.648 20.188 -6.121 1 98 181 ALA A C 1
ATOM 1356 O O . ALA A 1 181 ? 14.219 19.656 -7.078 1 98 181 ALA A O 1
ATOM 1357 N N . GLY A 1 182 ? 13.023 21.359 -6.172 1 96 182 GLY A N 1
ATOM 1358 C CA . GLY A 1 182 ? 12.859 22.047 -7.438 1 96 182 GLY A CA 1
ATOM 1359 C C . GLY A 1 182 ? 14.016 22.969 -7.773 1 96 182 GLY A C 1
ATOM 1360 O O . GLY A 1 182 ? 14.016 23.625 -8.812 1 96 182 GLY A O 1
ATOM 1361 N N . SER A 1 183 ? 15.031 23.141 -6.945 1 96.62 183 SER A N 1
ATOM 1362 C CA . SER A 1 183 ? 16.219 23.953 -7.207 1 96.62 183 SER A CA 1
ATOM 1363 C C . SER A 1 183 ? 17.438 23.406 -6.473 1 96.62 183 SER A C 1
ATOM 1365 O O . SER A 1 183 ? 17.297 22.641 -5.516 1 96.62 183 SER A O 1
ATOM 1367 N N . ASP A 1 184 ? 18.578 23.812 -6.953 1 97.12 184 ASP A N 1
ATOM 1368 C CA . ASP A 1 184 ? 19.812 23.375 -6.309 1 97.12 184 ASP A CA 1
ATOM 1369 C C . ASP A 1 184 ? 19.906 23.922 -4.887 1 97.12 184 ASP A C 1
ATOM 1371 O O . ASP A 1 184 ? 20.406 23.25 -3.986 1 97.12 184 ASP A O 1
ATOM 1375 N N . GLU A 1 185 ? 19.453 25.141 -4.715 1 97.69 185 GLU A N 1
ATOM 1376 C CA . GLU A 1 185 ? 19.484 25.766 -3.393 1 97.69 185 GLU A CA 1
ATOM 1377 C C . GLU A 1 185 ? 18.625 24.969 -2.402 1 97.69 185 GLU A C 1
ATOM 1379 O O . GLU A 1 185 ? 19.031 24.781 -1.252 1 97.69 185 GLU A O 1
ATOM 1384 N N . LYS A 1 186 ? 17.547 24.531 -2.836 1 98.06 186 LYS A N 1
ATOM 1385 C CA . LYS A 1 186 ? 16.656 23.75 -1.983 1 98.06 186 LYS A CA 1
ATOM 1386 C C . LYS A 1 186 ? 17.25 22.375 -1.677 1 98.06 186 LYS A C 1
ATOM 1388 O O . LYS A 1 186 ? 17.109 21.859 -0.565 1 98.06 186 LYS A O 1
ATOM 1393 N N . CYS A 1 187 ? 17.875 21.797 -2.648 1 98.12 187 CYS A N 1
ATOM 1394 C CA . CYS A 1 187 ? 18.562 20.547 -2.408 1 98.12 187 CYS A CA 1
ATOM 1395 C C . CYS A 1 187 ? 19.656 20.703 -1.348 1 98.12 187 CYS A C 1
ATOM 1397 O O . CYS A 1 187 ? 19.781 19.875 -0.454 1 98.12 187 CYS A O 1
ATOM 1399 N N . LYS A 1 188 ? 20.359 21.766 -1.474 1 98.31 188 LYS A N 1
ATOM 1400 C CA . LYS A 1 188 ? 21.422 22.047 -0.509 1 98.31 188 LYS A CA 1
ATOM 1401 C C . LYS A 1 188 ? 20.859 22.203 0.9 1 98.31 188 LYS A C 1
ATOM 1403 O O . LYS A 1 188 ? 21.422 21.656 1.86 1 98.31 188 LYS A O 1
ATOM 1408 N N . LEU A 1 189 ? 19.781 22.922 0.972 1 98 189 LEU A N 1
ATOM 1409 C CA . LEU A 1 189 ? 19.141 23.078 2.271 1 98 189 LEU A CA 1
ATOM 1410 C C . LEU A 1 189 ? 18.734 21.719 2.848 1 98 189 LEU A C 1
ATOM 1412 O O . LEU A 1 189 ? 18.969 21.453 4.027 1 98 189 LEU A O 1
ATOM 1416 N N . ALA A 1 190 ? 18.078 20.906 2.045 1 98.56 190 ALA A N 1
ATOM 1417 C CA . ALA A 1 190 ? 17.641 19.594 2.49 1 98.56 190 ALA A CA 1
ATOM 1418 C C . ALA A 1 190 ? 18.812 18.766 2.988 1 98.56 190 ALA A C 1
ATOM 1420 O O . ALA A 1 190 ? 18.703 18.047 3.982 1 98.56 190 ALA A O 1
ATOM 1421 N N . MET A 1 191 ? 19.922 18.844 2.283 1 98.5 191 MET A N 1
ATOM 1422 C CA . MET A 1 191 ? 21.109 18.109 2.691 1 98.5 191 MET A CA 1
ATOM 1423 C C . MET A 1 191 ? 21.656 18.641 4.012 1 98.5 191 MET A C 1
ATOM 1425 O O . MET A 1 191 ? 22.078 17.859 4.871 1 98.5 191 MET A O 1
ATOM 1429 N N . GLN A 1 192 ? 21.609 19.938 4.199 1 97.94 192 GLN A N 1
ATOM 1430 C CA . GLN A 1 192 ? 22.031 20.531 5.461 1 97.94 192 GLN A CA 1
ATOM 1431 C C . GLN A 1 192 ? 21.141 20.062 6.609 1 97.94 192 GLN A C 1
ATOM 1433 O O . GLN A 1 192 ? 21.562 20.047 7.766 1 97.94 192 GLN A O 1
ATOM 1438 N N . ARG A 1 193 ? 19.953 19.656 6.223 1 97.44 193 ARG A N 1
ATOM 1439 C CA . ARG A 1 193 ? 18.969 19.281 7.238 1 97.44 193 ARG A CA 1
ATOM 1440 C C . ARG A 1 193 ? 18.906 17.766 7.418 1 97.44 193 ARG A C 1
ATOM 1442 O O . ARG A 1 193 ? 18.016 17.25 8.086 1 97.44 193 ARG A O 1
ATOM 1449 N N . GLY A 1 194 ? 19.766 17.031 6.773 1 98.25 194 GLY A N 1
ATOM 1450 C CA . GLY A 1 194 ? 19.891 15.633 7.141 1 98.25 194 GLY A CA 1
ATOM 1451 C C . GLY A 1 194 ? 19.859 14.695 5.945 1 98.25 194 GLY A C 1
ATOM 1452 O O . GLY A 1 194 ? 20.172 13.516 6.066 1 98.25 194 GLY A O 1
ATOM 1453 N N . ALA A 1 195 ? 19.469 15.188 4.77 1 98.81 195 ALA A N 1
ATOM 1454 C CA . ALA A 1 195 ? 19.453 14.32 3.588 1 98.81 195 ALA A CA 1
ATOM 1455 C C . ALA A 1 195 ? 20.875 13.953 3.176 1 98.81 195 ALA A C 1
ATOM 1457 O O . ALA A 1 195 ? 21.797 14.773 3.281 1 98.81 195 ALA A O 1
ATOM 1458 N N . GLN A 1 196 ? 21.016 12.781 2.67 1 98.44 196 GLN A N 1
ATOM 1459 C CA . GLN A 1 196 ? 22.328 12.289 2.258 1 98.44 196 GLN A CA 1
ATOM 1460 C C . GLN A 1 196 ? 22.672 12.781 0.858 1 98.44 196 GLN A C 1
ATOM 1462 O O . GLN A 1 196 ? 23.859 12.992 0.548 1 98.44 196 GLN A O 1
ATOM 1467 N N . SER A 1 197 ? 21.688 12.906 0.031 1 98.31 197 SER A N 1
ATOM 1468 C CA . SER A 1 197 ? 21.859 13.383 -1.337 1 98.31 197 SER A CA 1
ATOM 1469 C C . SER A 1 197 ? 20.672 14.219 -1.789 1 98.31 197 SER A C 1
ATOM 1471 O O . SER A 1 197 ? 19.594 14.156 -1.186 1 98.31 197 SER A O 1
ATOM 1473 N N . GLY A 1 198 ? 20.969 15.109 -2.77 1 97.94 198 GLY A N 1
ATOM 1474 C CA . GLY A 1 198 ? 19.922 15.945 -3.342 1 97.94 198 GLY A CA 1
ATOM 1475 C C . GLY A 1 198 ? 19.781 15.773 -4.844 1 97.94 198 GLY A C 1
ATOM 1476 O O . GLY A 1 198 ? 20.781 15.602 -5.551 1 97.94 198 GLY A O 1
ATOM 1477 N N . VAL A 1 199 ? 18.562 15.766 -5.301 1 98.25 199 VAL A N 1
ATOM 1478 C CA . VAL A 1 199 ? 18.25 15.695 -6.723 1 98.25 199 VAL A CA 1
ATOM 1479 C C . VAL A 1 199 ? 17.359 16.859 -7.109 1 98.25 199 VAL A C 1
ATOM 1481 O O . VAL A 1 199 ? 16.266 17.047 -6.539 1 98.25 199 VAL A O 1
ATOM 1484 N N . ASN A 1 200 ? 17.828 17.672 -8.016 1 97.69 200 ASN A N 1
ATOM 1485 C CA . ASN A 1 200 ? 16.984 18.719 -8.594 1 97.69 200 ASN A CA 1
ATOM 1486 C C . ASN A 1 200 ? 16.109 18.188 -9.711 1 97.69 200 ASN A C 1
ATOM 1488 O O . ASN A 1 200 ? 16.578 17.953 -10.828 1 97.69 200 ASN A O 1
ATOM 1492 N N . TYR A 1 201 ? 14.805 18 -9.391 1 94.62 201 TYR A N 1
ATOM 1493 C CA . TYR A 1 201 ? 13.945 17.312 -10.352 1 94.62 201 TYR A CA 1
ATOM 1494 C C . TYR A 1 201 ? 13.406 18.297 -11.391 1 94.62 201 TYR A C 1
ATOM 1496 O O . TYR A 1 201 ? 12.539 17.938 -12.195 1 94.62 201 TYR A O 1
ATOM 1504 N N . SER A 1 202 ? 13.867 19.547 -11.328 1 92.94 202 SER A N 1
ATOM 1505 C CA . SER A 1 202 ? 13.57 20.484 -12.398 1 92.94 202 SER A CA 1
ATOM 1506 C C . SER A 1 202 ? 14.555 20.344 -13.547 1 92.94 202 SER A C 1
ATOM 1508 O O . SER A 1 202 ? 14.352 20.922 -14.625 1 92.94 202 SER A O 1
ATOM 1510 N N . GLN A 1 203 ? 15.68 19.688 -13.367 1 88.94 203 GLN A N 1
ATOM 1511 C CA . GLN A 1 203 ? 16.734 19.531 -14.359 1 88.94 203 GLN A CA 1
ATOM 1512 C C . GLN A 1 203 ? 16.766 18.125 -14.938 1 88.94 203 GLN A C 1
ATOM 1514 O O . GLN A 1 203 ? 17.828 17.578 -15.227 1 88.94 203 GLN A O 1
ATOM 1519 N N . GLY A 1 204 ? 15.703 17.531 -15.32 1 86.31 204 GLY A N 1
ATOM 1520 C CA . GLY A 1 204 ? 15.742 16.203 -15.898 1 86.31 204 GLY A CA 1
ATOM 1521 C C . GLY A 1 204 ? 14.781 15.234 -15.234 1 86.31 204 GLY A C 1
ATOM 1522 O O . GLY A 1 204 ? 13.922 15.641 -14.453 1 86.31 204 GLY A O 1
ATOM 1523 N N . SER A 1 205 ? 15.109 13.953 -15.539 1 92.94 205 SER A N 1
ATOM 1524 C CA . SER A 1 205 ? 14.258 12.875 -15.031 1 92.94 205 SER A CA 1
ATOM 1525 C C . SER A 1 205 ? 14.617 12.516 -13.602 1 92.94 205 SER A C 1
ATOM 1527 O O . SER A 1 205 ? 15.758 12.141 -13.32 1 92.94 205 SER A O 1
ATOM 1529 N N . LEU A 1 206 ? 13.648 12.648 -12.727 1 97.81 206 LEU A N 1
ATOM 1530 C CA . LEU A 1 206 ? 13.875 12.234 -11.344 1 97.81 206 LEU A CA 1
ATOM 1531 C C . LEU A 1 206 ? 14.273 10.766 -11.273 1 97.81 206 LEU A C 1
ATOM 1533 O O . LEU A 1 206 ? 15.18 10.398 -10.523 1 97.81 206 LEU A O 1
ATOM 1537 N N . LYS A 1 207 ? 13.625 9.945 -12.055 1 97.62 207 LYS A N 1
ATOM 1538 C CA . LYS A 1 207 ? 13.883 8.508 -12.062 1 97.62 207 LYS A CA 1
ATOM 1539 C C . LYS A 1 207 ? 15.336 8.219 -12.438 1 97.62 207 LYS A C 1
ATOM 1541 O O . LYS A 1 207 ? 16 7.422 -11.773 1 97.62 207 LYS A O 1
ATOM 1546 N N . ASP A 1 208 ? 15.828 8.867 -13.469 1 97.38 208 ASP A N 1
ATOM 1547 C CA . ASP A 1 208 ? 17.203 8.641 -13.922 1 97.38 208 ASP A CA 1
ATOM 1548 C C . ASP A 1 208 ? 18.203 9.102 -12.867 1 97.38 208 ASP A C 1
ATOM 1550 O O . ASP A 1 208 ? 19.219 8.445 -12.641 1 97.38 208 ASP A O 1
ATOM 1554 N N . ALA A 1 209 ? 17.922 10.258 -12.281 1 97.25 209 ALA A N 1
ATOM 1555 C CA . ALA A 1 209 ? 18.812 10.789 -11.258 1 97.25 209 ALA A CA 1
ATOM 1556 C C . ALA A 1 209 ? 18.875 9.859 -10.047 1 97.25 209 ALA A C 1
ATOM 1558 O O . ALA A 1 209 ? 19.953 9.609 -9.508 1 97.25 209 ALA A O 1
ATOM 1559 N N . VAL A 1 210 ? 17.734 9.328 -9.641 1 98.06 210 VAL A N 1
ATOM 1560 C CA . VAL A 1 210 ? 17.688 8.406 -8.516 1 98.06 210 VAL A CA 1
ATOM 1561 C C . VAL A 1 210 ? 18.438 7.117 -8.859 1 98.06 210 VAL A C 1
ATOM 1563 O O . VAL A 1 210 ? 19.188 6.59 -8.039 1 98.06 210 VAL A O 1
ATOM 1566 N N . LYS A 1 211 ? 18.234 6.633 -10.062 1 97.88 211 LYS A N 1
ATOM 1567 C CA . LYS A 1 211 ? 18.922 5.426 -10.516 1 97.88 211 LYS A CA 1
ATOM 1568 C C . LYS A 1 211 ? 20.438 5.59 -10.438 1 97.88 211 LYS A C 1
ATOM 1570 O O . LYS A 1 211 ? 21.156 4.645 -10.094 1 97.88 211 LYS A O 1
ATOM 1575 N N . LYS A 1 212 ? 20.922 6.746 -10.781 1 96.94 212 LYS A N 1
ATOM 1576 C CA . LYS A 1 212 ? 22.359 7.023 -10.719 1 96.94 212 LYS A CA 1
ATOM 1577 C C . LYS A 1 212 ? 22.875 6.934 -9.281 1 96.94 212 LYS A C 1
ATOM 1579 O O . LYS A 1 212 ? 24.016 6.535 -9.047 1 96.94 212 LYS A O 1
ATOM 1584 N N . LEU A 1 213 ? 22.047 7.27 -8.344 1 97.12 213 LEU A N 1
ATOM 1585 C CA . LEU A 1 213 ? 22.453 7.324 -6.945 1 97.12 213 LEU A CA 1
ATOM 1586 C C . LEU A 1 213 ? 22.391 5.941 -6.305 1 97.12 213 LEU A C 1
ATOM 1588 O O . LEU A 1 213 ? 23.25 5.59 -5.496 1 97.12 213 LEU A O 1
ATOM 1592 N N . VAL A 1 214 ? 21.344 5.113 -6.633 1 96.75 214 VAL A N 1
ATOM 1593 C CA . VAL A 1 214 ? 21.125 3.902 -5.848 1 96.75 214 VAL A CA 1
ATOM 1594 C C . VAL A 1 214 ? 21.188 2.68 -6.762 1 96.75 214 VAL A C 1
ATOM 1596 O O . VAL A 1 214 ? 21.031 1.547 -6.301 1 96.75 214 VAL A O 1
ATOM 1599 N N . GLY A 1 215 ? 21.344 2.846 -8.008 1 94.44 215 GLY A N 1
ATOM 1600 C CA . GLY A 1 215 ? 21.391 1.739 -8.953 1 94.44 215 GLY A CA 1
ATOM 1601 C C . GLY A 1 215 ? 20.031 1.188 -9.305 1 94.44 215 GLY A C 1
ATOM 1602 O O . GLY A 1 215 ? 19.016 1.847 -9.078 1 94.44 215 GLY A O 1
ATOM 1603 N N . SER A 1 216 ? 20.016 0.033 -9.844 1 90.31 216 SER A N 1
ATOM 1604 C CA . SER A 1 216 ? 18.781 -0.565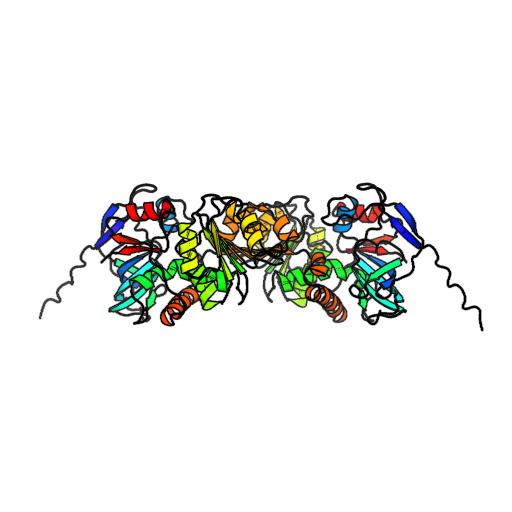 -10.375 1 90.31 216 SER A CA 1
ATOM 1605 C C . SER A 1 216 ? 17.922 -1.144 -9.25 1 90.31 216 SER A C 1
ATOM 1607 O O . SER A 1 216 ? 16.766 -1.472 -9.469 1 90.31 216 SER A O 1
ATOM 1609 N N . SER A 1 217 ? 18.453 -1.273 -8.141 1 93 217 SER A N 1
ATOM 1610 C CA . SER A 1 217 ? 17.688 -1.824 -7.031 1 93 217 SER A CA 1
ATOM 1611 C C . SER A 1 217 ? 16.547 -0.888 -6.637 1 93 217 SER A C 1
ATOM 1613 O O . SER A 1 217 ? 15.461 -1.343 -6.277 1 93 217 SER A O 1
ATOM 1615 N N . GLY A 1 218 ? 16.844 0.483 -6.699 1 97.75 218 GLY A N 1
ATOM 1616 C CA . GLY A 1 218 ? 15.82 1.473 -6.395 1 97.75 218 GLY A CA 1
ATOM 1617 C C . GLY A 1 218 ? 15.797 1.872 -4.93 1 97.75 218 GLY A C 1
ATOM 1618 O O . GLY A 1 218 ? 16.688 1.515 -4.168 1 97.75 218 GLY A O 1
ATOM 1619 N N . VAL A 1 219 ? 14.844 2.684 -4.574 1 98.81 219 VAL A N 1
ATOM 1620 C CA . VAL A 1 219 ? 14.68 3.137 -3.195 1 98.81 219 VAL A CA 1
ATOM 1621 C C . VAL A 1 219 ? 13.633 2.281 -2.488 1 98.81 219 VAL A C 1
ATOM 1623 O O . VAL A 1 219 ? 12.711 1.772 -3.123 1 98.81 219 VAL A O 1
ATOM 1626 N N . ASN A 1 220 ? 13.742 2.115 -1.172 1 98.88 220 ASN A N 1
ATOM 1627 C CA . ASN A 1 220 ? 12.805 1.302 -0.406 1 98.88 220 ASN A CA 1
ATOM 1628 C C . ASN A 1 220 ? 11.477 2.025 -0.193 1 98.88 220 ASN A C 1
ATOM 1630 O O . ASN A 1 220 ? 10.414 1.4 -0.203 1 98.88 220 ASN A O 1
ATOM 1634 N N . VAL A 1 221 ? 11.586 3.309 0.035 1 98.94 221 VAL A N 1
ATOM 1635 C CA . VAL A 1 221 ? 10.414 4.117 0.358 1 98.94 221 VAL A CA 1
ATOM 1636 C C . VAL A 1 221 ? 10.461 5.43 -0.423 1 98.94 221 VAL A C 1
ATOM 1638 O O . VAL A 1 221 ? 11.531 6 -0.624 1 98.94 221 VAL A O 1
ATOM 1641 N N . ALA A 1 222 ? 9.336 5.887 -0.891 1 98.94 222 ALA A N 1
ATOM 1642 C CA . ALA A 1 222 ? 9.172 7.246 -1.398 1 98.94 222 ALA A CA 1
ATOM 1643 C C . ALA A 1 222 ? 8.047 7.969 -0.669 1 98.94 222 ALA A C 1
ATOM 1645 O O . ALA A 1 222 ? 6.992 7.391 -0.412 1 98.94 222 ALA A O 1
ATOM 1646 N N . ILE A 1 223 ? 8.289 9.164 -0.232 1 98.94 223 ILE A N 1
ATOM 1647 C CA . ILE A 1 223 ? 7.289 10.062 0.329 1 98.94 223 ILE A CA 1
ATOM 1648 C C . ILE A 1 223 ? 7.059 11.234 -0.623 1 98.94 223 ILE A C 1
ATOM 1650 O O . ILE A 1 223 ? 7.941 12.078 -0.808 1 98.94 223 ILE A O 1
ATOM 1654 N N . ASP A 1 224 ? 5.848 11.305 -1.168 1 98.88 224 ASP A N 1
ATOM 1655 C CA . ASP A 1 224 ? 5.641 12.25 -2.26 1 98.88 224 ASP A CA 1
ATOM 1656 C C . ASP A 1 224 ? 4.629 13.328 -1.872 1 98.88 224 ASP A C 1
ATOM 1658 O O . ASP A 1 224 ? 3.564 13.016 -1.333 1 98.88 224 ASP A O 1
ATOM 1662 N N . MET A 1 225 ? 4.996 14.547 -2.17 1 97.62 225 MET A N 1
ATOM 1663 C CA . MET A 1 225 ? 4.113 15.68 -1.925 1 97.62 225 MET A CA 1
ATOM 1664 C C . MET A 1 225 ? 3.863 16.469 -3.209 1 97.62 225 MET A C 1
ATOM 1666 O O . MET A 1 225 ? 3.154 17.469 -3.201 1 97.62 225 MET A O 1
ATOM 1670 N N . VAL A 1 226 ? 4.398 16.047 -4.285 1 97.12 226 VAL A N 1
ATOM 1671 C CA . VAL A 1 226 ? 4.391 16.859 -5.5 1 97.12 226 VAL A CA 1
ATOM 1672 C C . VAL A 1 226 ? 3.271 16.375 -6.426 1 97.12 226 VAL A C 1
ATOM 1674 O O . VAL A 1 226 ? 2.52 17.188 -6.969 1 97.12 226 VAL A O 1
ATOM 1677 N N . GLY A 1 227 ? 3.125 15.117 -6.652 1 97.44 227 GLY A N 1
ATOM 1678 C CA . GLY A 1 227 ? 2.148 14.562 -7.578 1 97.44 227 GLY A CA 1
ATOM 1679 C C . GLY A 1 227 ? 2.633 14.539 -9.016 1 97.44 227 GLY A C 1
ATOM 1680 O O . GLY A 1 227 ? 3.822 14.734 -9.281 1 97.44 227 GLY A O 1
ATOM 1681 N N . GLY A 1 228 ? 1.721 14.109 -9.891 1 97.06 228 GLY A N 1
ATOM 1682 C CA . GLY A 1 228 ? 1.986 14.133 -11.32 1 97.06 228 GLY A CA 1
ATOM 1683 C C . GLY A 1 228 ? 3.152 13.258 -11.727 1 97.06 228 GLY A C 1
ATOM 1684 O O . GLY A 1 228 ? 3.27 12.117 -11.266 1 97.06 228 GLY A O 1
ATOM 1685 N N . ASP A 1 229 ? 3.977 13.805 -12.586 1 96.56 229 ASP A N 1
ATOM 1686 C CA . ASP A 1 229 ? 5.086 13.039 -13.156 1 96.56 229 ASP A CA 1
ATOM 1687 C C . ASP A 1 229 ? 6.137 12.727 -12.094 1 96.56 229 ASP A C 1
ATOM 1689 O O . ASP A 1 229 ? 6.77 11.672 -12.125 1 96.56 229 ASP A O 1
ATOM 1693 N N . VAL A 1 230 ? 6.316 13.656 -11.195 1 97.75 230 VAL A N 1
ATOM 1694 C CA . VAL A 1 230 ? 7.289 13.445 -10.133 1 97.75 230 VAL A CA 1
ATOM 1695 C C . VAL A 1 230 ? 6.879 12.234 -9.289 1 97.75 230 VAL A C 1
ATOM 1697 O O . VAL A 1 230 ? 7.719 11.398 -8.945 1 97.75 230 VAL A O 1
ATOM 1700 N N . PHE A 1 231 ? 5.633 12.133 -9.023 1 98.44 231 PHE A N 1
ATOM 1701 C CA . PHE A 1 231 ? 5.105 10.969 -8.32 1 98.44 231 PHE A CA 1
ATOM 1702 C C . PHE A 1 231 ? 5.355 9.695 -9.117 1 98.44 231 PHE A C 1
ATOM 1704 O O . PHE A 1 231 ? 5.828 8.695 -8.57 1 98.44 231 PHE A O 1
ATOM 1711 N N . LEU A 1 232 ? 5.004 9.734 -10.359 1 98.25 232 LEU A N 1
ATOM 1712 C CA . LEU A 1 232 ? 5.141 8.539 -11.195 1 98.25 232 LEU A CA 1
ATOM 1713 C C . LEU A 1 232 ? 6.605 8.125 -11.305 1 98.25 232 LEU A C 1
ATOM 1715 O O . LEU A 1 232 ? 6.922 6.934 -11.266 1 98.25 232 LEU A O 1
ATOM 1719 N N . ASP A 1 233 ? 7.504 9.094 -11.453 1 98.19 233 ASP A N 1
ATOM 1720 C CA . ASP A 1 233 ? 8.93 8.789 -11.469 1 98.19 233 ASP A CA 1
ATOM 1721 C C . ASP A 1 233 ? 9.383 8.172 -10.148 1 98.19 233 ASP A C 1
ATOM 1723 O O . ASP A 1 233 ? 10.211 7.258 -10.133 1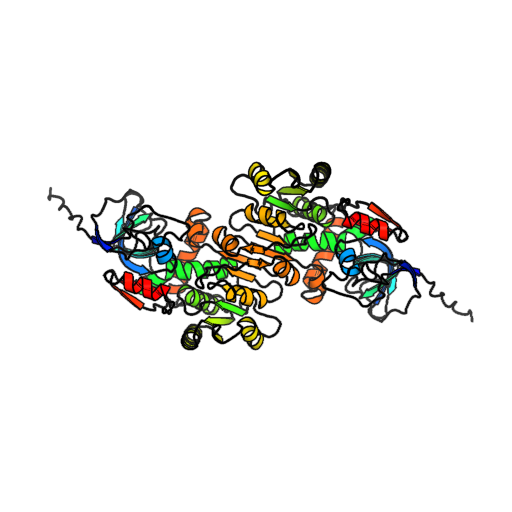 98.19 233 ASP A O 1
ATOM 1727 N N . SER A 1 234 ? 8.875 8.719 -9.023 1 98.75 234 SER A N 1
ATOM 1728 C CA . SER A 1 234 ? 9.18 8.156 -7.707 1 98.75 234 SER A CA 1
ATOM 1729 C C . SER A 1 234 ? 8.695 6.715 -7.594 1 98.75 234 SER A C 1
ATOM 1731 O O . SER A 1 234 ? 9.422 5.852 -7.094 1 98.75 234 SER A O 1
ATOM 1733 N N . LEU A 1 235 ? 7.531 6.504 -8.086 1 98.69 235 LEU A N 1
ATOM 1734 C CA . LEU A 1 235 ? 6.941 5.168 -8.086 1 98.69 235 LEU A CA 1
ATOM 1735 C C . LEU A 1 235 ? 7.812 4.188 -8.859 1 98.69 235 LEU A C 1
ATOM 1737 O O . LEU A 1 235 ? 8.086 3.084 -8.383 1 98.69 235 LEU A O 1
ATOM 1741 N N . ARG A 1 236 ? 8.234 4.57 -9.977 1 98.19 236 ARG A N 1
ATOM 1742 C CA . ARG A 1 236 ? 9.031 3.717 -10.852 1 98.19 236 ARG A CA 1
ATOM 1743 C C . ARG A 1 236 ? 10.422 3.492 -10.281 1 98.19 236 ARG A C 1
ATOM 1745 O O . ARG A 1 236 ? 11.141 2.594 -10.727 1 98.19 236 ARG A O 1
ATOM 1752 N N . SER A 1 237 ? 10.836 4.309 -9.32 1 98.56 237 SER A N 1
ATOM 1753 C CA . SER A 1 237 ? 12.164 4.227 -8.727 1 98.56 237 SER A CA 1
ATOM 1754 C C . SER A 1 237 ? 12.172 3.303 -7.512 1 98.56 237 SER A C 1
ATOM 1756 O O . SER A 1 237 ? 13.219 3.084 -6.895 1 98.56 237 SER A O 1
ATOM 1758 N N . LEU A 1 238 ? 11.039 2.738 -7.168 1 98.75 238 LEU A N 1
ATOM 1759 C CA . LEU A 1 238 ? 10.938 1.9 -5.98 1 98.75 238 LEU A CA 1
ATOM 1760 C C . LEU A 1 238 ? 11.625 0.557 -6.199 1 98.75 238 LEU A C 1
ATOM 1762 O O . LEU A 1 238 ? 11.594 0.01 -7.305 1 98.75 238 LEU A O 1
ATOM 1766 N N . ALA A 1 239 ? 12.188 0.042 -5.133 1 98.31 239 ALA A N 1
ATOM 1767 C CA . ALA A 1 239 ? 12.727 -1.315 -5.086 1 98.31 239 ALA A CA 1
ATOM 1768 C C . ALA A 1 239 ? 11.602 -2.346 -4.961 1 98.31 239 ALA A C 1
ATOM 1770 O O . ALA A 1 239 ? 10.445 -1.988 -4.742 1 98.31 239 ALA A O 1
ATOM 1771 N N . TRP A 1 240 ? 11.961 -3.68 -5.164 1 97.88 240 TRP A N 1
ATOM 1772 C CA . TRP A 1 240 ? 11.047 -4.785 -4.902 1 97.88 240 TRP A CA 1
ATOM 1773 C C . TRP A 1 240 ? 10.43 -4.664 -3.514 1 97.88 240 TRP A C 1
ATOM 1775 O O . TRP A 1 240 ? 11.141 -4.52 -2.52 1 97.88 240 TRP A O 1
ATOM 1785 N N . GLU A 1 241 ? 9.062 -4.602 -3.443 1 98.19 241 GLU A N 1
ATOM 1786 C CA . GLU A 1 241 ? 8.273 -4.426 -2.232 1 98.19 241 GLU A CA 1
ATOM 1787 C C . GLU A 1 241 ? 8.461 -3.031 -1.646 1 98.19 241 GLU A C 1
ATOM 1789 O O . GLU A 1 241 ? 8.195 -2.811 -0.461 1 98.19 241 GLU A O 1
ATOM 1794 N N . GLY A 1 242 ? 9.07 -2.117 -2.496 1 98.75 242 GLY A N 1
ATOM 1795 C CA . GLY A 1 242 ? 9.086 -0.726 -2.076 1 98.75 242 GLY A CA 1
ATOM 1796 C C . GLY A 1 242 ? 7.699 -0.135 -1.91 1 98.75 242 GLY A C 1
ATOM 1797 O O . GLY A 1 242 ? 6.719 -0.694 -2.402 1 98.75 242 GLY A O 1
ATOM 1798 N N . ARG A 1 243 ? 7.633 0.964 -1.205 1 98.81 243 ARG A N 1
ATOM 1799 C CA . ARG A 1 243 ? 6.328 1.581 -0.969 1 98.81 243 ARG A CA 1
ATOM 1800 C C . ARG A 1 243 ? 6.418 3.1 -1.076 1 98.81 243 ARG A C 1
ATOM 1802 O O . ARG A 1 243 ? 7.449 3.691 -0.761 1 98.81 243 ARG A O 1
ATOM 1809 N N . ILE A 1 244 ? 5.363 3.658 -1.598 1 98.94 244 ILE A N 1
ATOM 1810 C CA . ILE A 1 244 ? 5.281 5.109 -1.746 1 98.94 244 ILE A CA 1
ATOM 1811 C C . ILE A 1 244 ? 4.07 5.637 -0.984 1 98.94 244 ILE A C 1
ATOM 1813 O O . ILE A 1 244 ? 3 5.023 -1.002 1 98.94 244 ILE A O 1
ATOM 1817 N N . VAL A 1 245 ? 4.234 6.738 -0.23 1 98.94 245 VAL A N 1
ATOM 1818 C CA . VAL A 1 245 ? 3.158 7.41 0.493 1 98.94 245 VAL A CA 1
ATOM 1819 C C . VAL A 1 245 ? 2.814 8.727 -0.199 1 98.94 245 VAL A C 1
ATOM 1821 O O . VAL A 1 245 ? 3.686 9.578 -0.398 1 98.94 245 VAL A O 1
ATOM 1824 N N . VAL A 1 246 ? 1.561 8.875 -0.546 1 98.75 246 VAL A N 1
ATOM 1825 C CA . VAL A 1 246 ? 1.038 10.109 -1.129 1 98.75 246 VAL A CA 1
ATOM 1826 C C . VAL A 1 246 ? 0.569 11.047 -0.02 1 98.75 246 VAL A C 1
ATOM 1828 O O . VAL A 1 246 ? -0.364 10.727 0.72 1 98.75 246 VAL A O 1
ATOM 1831 N N . LEU A 1 247 ? 1.178 12.242 -0.003 1 98.25 247 LEU A N 1
ATOM 1832 C CA . LEU A 1 247 ? 0.84 13.18 1.059 1 98.25 247 LEU A CA 1
ATOM 1833 C C . LEU A 1 247 ? 0.171 14.43 0.488 1 98.25 247 LEU A C 1
ATOM 1835 O O . LEU A 1 247 ? -0.446 15.203 1.226 1 98.25 247 LEU A O 1
ATOM 1839 N N . GLY A 1 248 ? 0.397 14.672 -0.773 1 96.31 248 GLY A N 1
ATOM 1840 C CA . GLY A 1 248 ? -0.158 15.883 -1.364 1 96.31 248 GLY A CA 1
ATOM 1841 C C . GLY A 1 248 ? 0.133 16 -2.848 1 96.31 248 GLY A C 1
ATOM 1842 O O . GLY A 1 248 ? 0.722 15.109 -3.449 1 96.31 248 GLY A O 1
ATOM 1843 N N . PHE A 1 249 ? -0.268 17.125 -3.391 1 95.94 249 PHE A N 1
ATOM 1844 C CA . PHE A 1 249 ? -0.16 17.391 -4.82 1 95.94 249 PHE A CA 1
ATOM 1845 C C . PHE A 1 249 ? 0.264 18.828 -5.074 1 95.94 249 PHE A C 1
ATOM 1847 O O . PHE A 1 249 ? -0.378 19.547 -5.848 1 95.94 249 PHE A O 1
ATOM 1854 N N . ALA A 1 250 ? 1.346 19.172 -4.469 1 92.38 250 ALA A N 1
ATOM 1855 C CA . ALA A 1 250 ? 1.833 20.547 -4.535 1 92.38 250 ALA A CA 1
ATOM 1856 C C . ALA A 1 250 ? 2.129 20.953 -5.973 1 92.38 250 ALA A C 1
ATOM 1858 O O . ALA A 1 250 ? 2.082 22.141 -6.312 1 92.38 250 ALA A O 1
ATOM 1859 N N . GLY A 1 251 ? 2.395 19.984 -6.82 1 91.5 251 GLY A N 1
ATOM 1860 C CA . GLY A 1 251 ? 2.672 20.266 -8.219 1 91.5 251 GLY A CA 1
ATOM 1861 C C . GLY A 1 251 ? 1.422 20.547 -9.031 1 91.5 251 GLY A C 1
ATOM 1862 O O . GLY A 1 251 ? 1.508 20.984 -10.18 1 91.5 251 GLY A O 1
ATOM 1863 N N . GLY A 1 252 ? 0.303 20.266 -8.445 1 91.56 252 GLY A N 1
ATOM 1864 C CA . GLY A 1 252 ? -0.953 20.625 -9.07 1 91.56 252 GLY A CA 1
ATOM 1865 C C . GLY A 1 252 ? -1.605 19.484 -9.828 1 91.56 252 GLY A C 1
ATOM 1866 O O . GLY A 1 252 ? -2.777 19.578 -10.203 1 91.56 252 GLY A O 1
ATOM 1867 N N . ASN A 1 253 ? -0.876 18.469 -10.086 1 95.12 253 ASN A N 1
ATOM 1868 C CA . ASN A 1 253 ? -1.428 17.359 -10.867 1 95.12 253 ASN A CA 1
ATOM 1869 C C . ASN A 1 253 ? -1.538 16.094 -10.031 1 95.12 253 ASN A C 1
ATOM 1871 O O . ASN A 1 253 ? -0.65 15.781 -9.234 1 95.12 253 ASN A O 1
ATOM 1875 N N . ILE A 1 254 ? -2.627 15.438 -10.234 1 96.12 254 ILE A N 1
ATOM 1876 C CA . ILE A 1 254 ? -2.877 14.148 -9.594 1 96.12 254 ILE A CA 1
ATOM 1877 C C . ILE A 1 254 ? -2.416 13.023 -10.516 1 96.12 254 ILE A C 1
ATOM 1879 O O . ILE A 1 254 ? -2.781 12.984 -11.695 1 96.12 254 ILE A O 1
ATOM 1883 N N . ALA A 1 255 ? -1.641 12.172 -9.977 1 96.62 255 ALA A N 1
ATOM 1884 C CA . ALA A 1 255 ? -1.138 11.062 -10.789 1 96.62 255 ALA A CA 1
ATOM 1885 C C . ALA A 1 255 ? -2.143 9.914 -10.836 1 96.62 255 ALA A C 1
ATOM 1887 O O . ALA A 1 255 ? -2.922 9.727 -9.898 1 96.62 255 ALA A O 1
ATOM 1888 N N . SER A 1 256 ? -2.15 9.195 -11.922 1 97.62 256 SER A N 1
ATOM 1889 C CA . SER A 1 256 ? -2.855 7.926 -12.078 1 97.62 256 SER A CA 1
ATOM 1890 C C . SER A 1 256 ? -1.889 6.746 -12.039 1 97.62 256 SER A C 1
ATOM 1892 O O . SER A 1 256 ? -1.044 6.602 -12.922 1 97.62 256 SER A O 1
ATOM 1894 N N . VAL A 1 257 ? -2.053 5.895 -11.039 1 98.38 257 VAL A N 1
ATOM 1895 C CA . VAL A 1 257 ? -1.157 4.758 -10.852 1 98.38 257 VAL A CA 1
ATOM 1896 C C . VAL A 1 257 ? -1.644 3.574 -11.68 1 98.38 257 VAL A C 1
ATOM 1898 O O . VAL A 1 257 ? -2.725 3.035 -11.43 1 98.38 257 VAL A O 1
ATOM 1901 N N . PRO A 1 258 ? -0.896 3.215 -12.672 1 97.5 258 PRO A N 1
ATOM 1902 C CA . PRO A 1 258 ? -1.29 1.983 -13.359 1 97.5 258 PRO A CA 1
ATOM 1903 C C . PRO A 1 258 ? -1.181 0.749 -12.469 1 97.5 258 PRO A C 1
ATOM 1905 O O . PRO A 1 258 ? -0.096 0.436 -11.969 1 97.5 258 PRO A O 1
ATOM 1908 N N . SER A 1 259 ? -2.303 0.046 -12.328 1 98.19 259 SER A N 1
ATOM 1909 C CA . SER A 1 259 ? -2.328 -1.067 -11.391 1 98.19 259 SER A CA 1
ATOM 1910 C C . SER A 1 259 ? -1.393 -2.188 -11.828 1 98.19 259 SER A C 1
ATOM 1912 O O . SER A 1 259 ? -0.922 -2.973 -11 1 98.19 259 SER A O 1
ATOM 1914 N N . ASN A 1 260 ? -1.071 -2.293 -13.109 1 97.38 260 ASN A N 1
ATOM 1915 C CA . ASN A 1 260 ? -0.142 -3.322 -13.555 1 97.38 260 ASN A CA 1
ATOM 1916 C C . ASN A 1 260 ? 1.278 -3.051 -13.07 1 97.38 260 ASN A C 1
ATOM 1918 O O . ASN A 1 260 ? 2.059 -3.98 -12.867 1 97.38 260 ASN A O 1
ATOM 1922 N N . LEU A 1 261 ? 1.592 -1.758 -12.938 1 97.75 261 LEU A N 1
ATOM 1923 C CA . LEU A 1 261 ? 2.906 -1.43 -12.398 1 97.75 261 LEU A CA 1
ATOM 1924 C C . LEU A 1 261 ? 3.035 -1.905 -10.953 1 97.75 261 LEU A C 1
ATOM 1926 O O . LEU A 1 261 ? 4.094 -2.395 -10.547 1 97.75 261 LEU A O 1
ATOM 1930 N N . LEU A 1 262 ? 1.966 -1.743 -10.141 1 98.75 262 LEU A N 1
ATOM 1931 C CA . LEU A 1 262 ? 1.976 -2.252 -8.773 1 98.75 262 LEU A CA 1
ATOM 1932 C C . LEU A 1 262 ? 2.256 -3.75 -8.75 1 98.75 262 LEU A C 1
ATOM 1934 O O . LEU A 1 262 ? 3.068 -4.223 -7.953 1 98.75 262 LEU A O 1
ATOM 1938 N N . LEU A 1 263 ? 1.561 -4.469 -9.633 1 98.31 263 LEU A N 1
ATOM 1939 C CA . LEU A 1 263 ? 1.686 -5.922 -9.68 1 98.31 263 LEU A CA 1
ATOM 1940 C C . LEU A 1 263 ? 3.086 -6.332 -10.125 1 98.31 263 LEU A C 1
ATOM 1942 O O . LEU A 1 263 ? 3.779 -7.062 -9.406 1 98.31 263 LEU A O 1
ATOM 1946 N N . LEU A 1 264 ? 3.604 -5.812 -11.25 1 96.81 264 LEU A N 1
ATOM 1947 C CA . LEU A 1 264 ? 4.816 -6.293 -11.898 1 96.81 264 LEU A CA 1
ATOM 1948 C C . LEU A 1 264 ? 6.055 -5.922 -11.094 1 96.81 264 LEU A C 1
ATOM 1950 O O . LEU A 1 264 ? 7.023 -6.684 -11.047 1 96.81 264 LEU A O 1
ATOM 1954 N N . LYS A 1 265 ? 5.988 -4.793 -10.398 1 97.06 265 LYS A N 1
ATOM 1955 C CA . LYS A 1 265 ? 7.121 -4.367 -9.586 1 97.06 265 LYS A CA 1
ATOM 1956 C C . LYS A 1 265 ? 6.957 -4.82 -8.141 1 97.06 265 LYS A C 1
ATOM 1958 O O . LYS A 1 265 ? 7.879 -4.684 -7.332 1 97.06 265 LYS A O 1
ATOM 1963 N N . ASN A 1 266 ? 5.781 -5.359 -7.844 1 98.5 266 ASN A N 1
ATOM 1964 C CA . ASN A 1 266 ? 5.492 -5.809 -6.488 1 98.5 266 ASN A CA 1
ATOM 1965 C C . ASN A 1 266 ? 5.691 -4.691 -5.469 1 98.5 266 ASN A C 1
ATOM 1967 O O . ASN A 1 266 ? 6.367 -4.879 -4.457 1 98.5 266 ASN A O 1
ATOM 1971 N N . ILE A 1 267 ? 5.062 -3.578 -5.754 1 98.81 267 ILE A N 1
ATOM 1972 C CA . ILE A 1 267 ? 5.23 -2.406 -4.902 1 98.81 267 ILE A CA 1
ATOM 1973 C C . ILE A 1 267 ? 3.881 -1.986 -4.324 1 98.81 267 ILE A C 1
ATOM 1975 O O . ILE A 1 267 ? 2.846 -2.559 -4.676 1 98.81 267 ILE A O 1
ATOM 1979 N N . SER A 1 268 ? 3.936 -1.01 -3.346 1 98.88 268 SER A N 1
ATOM 1980 C CA . SER A 1 268 ? 2.74 -0.505 -2.678 1 98.88 268 SER A CA 1
ATOM 1981 C C . SER A 1 268 ? 2.633 1.011 -2.809 1 98.88 268 SER A C 1
ATOM 1983 O O . SER A 1 268 ? 3.635 1.721 -2.703 1 98.88 268 SER A O 1
ATOM 1985 N N . ALA A 1 269 ? 1.485 1.442 -3.143 1 98.94 269 ALA A N 1
ATOM 1986 C CA . ALA A 1 269 ? 1.129 2.857 -3.07 1 98.94 269 ALA A CA 1
ATOM 1987 C C . ALA A 1 269 ? 0.067 3.102 -2.002 1 98.94 269 ALA A C 1
ATOM 1989 O O . ALA A 1 269 ? -0.95 2.406 -1.958 1 98.94 269 ALA A O 1
ATOM 1990 N N . MET A 1 270 ? 0.29 4.086 -1.124 1 98.88 270 MET A N 1
ATOM 1991 C CA . MET A 1 270 ? -0.659 4.336 -0.044 1 98.88 270 MET A CA 1
ATOM 1992 C C . MET A 1 270 ? -0.812 5.836 0.207 1 98.88 270 MET A C 1
ATOM 1994 O O . MET A 1 270 ? 0.004 6.633 -0.257 1 98.88 270 MET A O 1
ATOM 1998 N N . GLY A 1 271 ? -1.914 6.176 0.786 1 98.75 271 GLY A N 1
ATOM 1999 C CA . GLY A 1 271 ? -2.172 7.566 1.127 1 98.75 271 GLY A CA 1
ATOM 2000 C C . GLY A 1 271 ? -2.109 7.836 2.619 1 98.75 271 GLY A C 1
ATOM 2001 O O . GLY A 1 271 ? -2.195 6.906 3.426 1 98.75 271 GLY A O 1
ATOM 2002 N N . LEU A 1 272 ? -1.942 9.062 2.928 1 98.75 272 LEU A N 1
ATOM 2003 C CA . LEU A 1 272 ? -2.037 9.516 4.312 1 98.75 272 LEU A CA 1
ATOM 2004 C C . LEU A 1 272 ? -2.764 10.852 4.395 1 98.75 272 LEU A C 1
ATOM 2006 O O . LEU A 1 272 ? -2.295 11.852 3.844 1 98.75 272 LEU A O 1
ATOM 2010 N N . TYR A 1 273 ? -3.846 10.836 5.02 1 97.75 273 TYR A N 1
ATOM 2011 C CA . TYR A 1 273 ? -4.57 12.039 5.414 1 97.75 273 TYR A CA 1
ATOM 2012 C C . TYR A 1 273 ? -4.52 12.242 6.922 1 97.75 273 TYR A C 1
ATOM 2014 O O . TYR A 1 273 ? -5.426 11.812 7.645 1 97.75 273 TYR A O 1
ATOM 2022 N N . TRP A 1 274 ? -3.529 12.953 7.383 1 97.75 274 TRP A N 1
ATOM 2023 C CA . TRP A 1 274 ? -3.195 13.047 8.797 1 97.75 274 TRP A CA 1
ATOM 2024 C C . TRP A 1 274 ? -4.355 13.625 9.594 1 97.75 274 TRP A C 1
ATOM 2026 O O . TRP A 1 274 ? -4.762 13.07 10.617 1 97.75 274 TRP A O 1
ATOM 2036 N N . GLY A 1 275 ? -4.926 14.734 9.094 1 95.88 275 GLY A N 1
ATOM 2037 C CA . GLY A 1 275 ? -5.953 15.438 9.844 1 95.88 275 GLY A CA 1
ATOM 2038 C C . GLY A 1 275 ? -7.195 14.602 10.086 1 95.88 275 GLY A C 1
ATOM 2039 O O . GLY A 1 275 ? -7.871 14.766 11.102 1 95.88 275 GLY A O 1
ATOM 2040 N N . ARG A 1 276 ? -7.414 13.703 9.219 1 96.06 276 ARG A N 1
ATOM 2041 C CA . ARG A 1 276 ? -8.633 12.898 9.305 1 96.06 276 ARG A CA 1
ATOM 2042 C C . ARG A 1 276 ? -8.508 11.852 10.406 1 96.06 276 ARG A C 1
ATOM 2044 O O . ARG A 1 276 ? -9.516 11.305 10.867 1 96.06 276 ARG A O 1
ATOM 2051 N N . TYR A 1 277 ? -7.363 11.492 10.883 1 97.38 277 TYR A N 1
ATOM 2052 C CA . TYR A 1 277 ? -7.184 10.578 12.008 1 97.38 277 TYR A CA 1
ATOM 2053 C C . TYR A 1 277 ? -7.867 11.117 13.258 1 97.38 277 TYR A C 1
ATOM 2055 O O . TYR A 1 277 ? -8.266 10.344 14.133 1 97.38 277 TYR A O 1
ATOM 2063 N N . GLN A 1 278 ? -7.984 12.453 13.328 1 95.88 278 GLN A N 1
ATOM 2064 C CA . GLN A 1 278 ? -8.656 13.047 14.477 1 95.88 278 GLN A CA 1
ATOM 2065 C C . GLN A 1 278 ? -10.023 12.406 14.711 1 95.88 278 GLN A C 1
ATOM 2067 O O . GLN A 1 278 ? -10.469 12.266 15.852 1 95.88 278 GLN A O 1
ATOM 2072 N N . HIS A 1 279 ? -10.656 11.992 13.586 1 94.56 279 HIS A N 1
ATOM 2073 C CA . HIS A 1 279 ? -12.016 11.461 13.664 1 94.56 279 HIS A CA 1
ATOM 2074 C C . HIS A 1 279 ? -12.031 9.953 13.445 1 94.56 279 HIS A C 1
ATOM 2076 O O . HIS A 1 279 ? -12.867 9.25 14.016 1 94.56 279 HIS A O 1
ATOM 2082 N N . GLN A 1 280 ? -11.109 9.453 12.688 1 96.44 280 GLN A N 1
ATOM 2083 C CA . GLN A 1 280 ? -11.125 8.047 12.305 1 96.44 280 GLN A CA 1
ATOM 2084 C C . GLN A 1 280 ? -10.398 7.184 13.336 1 96.44 280 GLN A C 1
ATOM 2086 O O . GLN A 1 280 ? -10.742 6.02 13.539 1 96.44 280 GLN A O 1
ATOM 2091 N N . ASP A 1 281 ? -9.414 7.777 13.938 1 97.56 281 ASP A N 1
ATOM 2092 C CA . ASP A 1 281 ? -8.586 7.105 14.938 1 97.56 281 ASP A CA 1
ATOM 2093 C C . ASP A 1 281 ? -7.836 8.117 15.805 1 97.56 281 ASP A C 1
ATOM 2095 O O . ASP A 1 281 ? -6.645 8.352 15.602 1 97.56 281 ASP A O 1
ATOM 2099 N N . PHE A 1 282 ? -8.477 8.625 16.828 1 97.88 282 PHE A N 1
ATOM 2100 C CA . PHE A 1 282 ? -7.945 9.719 17.641 1 97.88 282 PHE A CA 1
ATOM 2101 C C . PHE A 1 282 ? -6.688 9.281 18.375 1 97.88 282 PHE A C 1
ATOM 2103 O O . PHE A 1 282 ? -5.77 10.078 18.578 1 97.88 282 PHE A O 1
ATOM 2110 N N . ALA A 1 283 ? -6.621 8.023 18.781 1 98.38 283 ALA A N 1
ATOM 2111 C CA . ALA A 1 283 ? -5.453 7.527 19.516 1 98.38 283 ALA A CA 1
ATOM 2112 C C . ALA A 1 283 ? -4.188 7.66 18.672 1 98.38 283 ALA A C 1
ATOM 2114 O O . ALA A 1 283 ? -3.15 8.102 19.172 1 98.38 283 ALA A O 1
ATOM 2115 N N . VAL A 1 284 ? -4.309 7.293 17.406 1 98.5 284 VAL A N 1
ATOM 2116 C CA . VAL A 1 284 ? -3.178 7.402 16.5 1 98.5 284 VAL A CA 1
ATOM 2117 C C . VAL A 1 284 ? -2.83 8.875 16.281 1 98.5 284 VAL A C 1
ATOM 2119 O O . VAL A 1 284 ? -1.654 9.25 16.297 1 98.5 284 VAL A O 1
ATOM 2122 N N . PHE A 1 285 ? -3.859 9.672 16.125 1 98.31 285 PHE A N 1
ATOM 2123 C CA . PHE A 1 285 ? -3.678 11.109 15.953 1 98.31 285 PHE A CA 1
ATOM 2124 C C . PHE A 1 285 ? -2.965 11.719 17.156 1 98.31 285 PHE A C 1
ATOM 2126 O O . PHE A 1 285 ? -1.945 12.391 17 1 98.31 285 PHE A O 1
ATOM 2133 N N . SER A 1 286 ? -3.465 11.445 18.297 1 98.31 286 SER A N 1
ATOM 2134 C CA . SER A 1 286 ? -2.92 12.008 19.531 1 98.31 286 SER A CA 1
ATOM 2135 C C . SER A 1 286 ? -1.497 11.516 19.766 1 98.31 286 SER A C 1
ATOM 2137 O O . SER A 1 286 ? -0.639 12.281 20.219 1 98.31 286 SER A O 1
ATOM 2139 N N . LYS A 1 287 ? -1.222 10.32 19.469 1 98.44 287 LYS A N 1
ATOM 2140 C CA . LYS A 1 287 ? 0.115 9.766 19.641 1 98.44 287 LYS A CA 1
ATOM 2141 C C . LYS A 1 287 ? 1.128 10.461 18.75 1 98.44 287 LYS A C 1
ATOM 2143 O O . LYS A 1 287 ? 2.271 10.688 19.141 1 98.44 287 LYS A O 1
ATOM 2148 N N . SER A 1 288 ? 0.704 10.734 17.531 1 98.44 288 SER A N 1
ATOM 2149 C CA . SER A 1 288 ? 1.621 11.422 16.625 1 98.44 288 SER A CA 1
ATOM 2150 C C . SER A 1 288 ? 2.041 12.781 17.188 1 98.44 288 SER A C 1
ATOM 2152 O O . SER A 1 288 ? 3.195 13.188 17.047 1 98.44 288 SER A O 1
ATOM 2154 N N . MET A 1 289 ? 1.157 13.477 17.891 1 98.12 289 MET A N 1
ATOM 2155 C CA . MET A 1 289 ? 1.438 14.789 18.469 1 98.12 289 MET A CA 1
ATOM 2156 C C . MET A 1 289 ? 2.359 14.656 19.672 1 98.12 289 MET A C 1
ATOM 2158 O O . MET A 1 289 ? 3.354 15.375 19.781 1 98.12 289 MET A O 1
ATOM 2162 N N . SER A 1 290 ? 2.045 13.719 20.516 1 98.19 290 SER A N 1
ATOM 2163 C CA . SER A 1 290 ? 2.885 13.5 21.688 1 98.19 290 SER A CA 1
ATOM 2164 C C . SER A 1 290 ? 4.289 13.055 21.281 1 98.19 290 SER A C 1
ATOM 2166 O O . SER A 1 290 ? 5.277 13.477 21.891 1 98.19 290 SER A O 1
ATOM 2168 N N . THR A 1 291 ? 4.348 12.234 20.281 1 98.62 291 THR A N 1
ATOM 2169 C CA . THR A 1 291 ? 5.625 11.75 19.781 1 98.62 291 THR A CA 1
ATOM 2170 C C . THR A 1 291 ? 6.457 12.898 19.219 1 98.62 291 THR A C 1
ATOM 2172 O O . THR A 1 291 ? 7.66 12.984 19.469 1 98.62 291 THR A O 1
ATOM 2175 N N . ALA A 1 292 ? 5.82 13.773 18.469 1 98.56 292 ALA A N 1
ATOM 2176 C CA . ALA A 1 292 ? 6.527 14.93 17.922 1 98.56 292 ALA A CA 1
ATOM 2177 C C . ALA A 1 292 ? 7.137 15.781 19.031 1 98.56 292 ALA A C 1
ATOM 2179 O O . ALA A 1 292 ? 8.297 16.188 18.938 1 98.56 292 ALA A O 1
ATOM 2180 N N . LEU A 1 293 ? 6.395 16.031 20.047 1 98.19 293 LEU A N 1
ATOM 2181 C CA . LEU A 1 293 ? 6.863 16.844 21.172 1 98.19 293 LEU A CA 1
ATOM 2182 C C . LEU A 1 293 ? 7.992 16.141 21.922 1 98.19 293 LEU A C 1
ATOM 2184 O O . LEU A 1 293 ? 8.977 16.766 22.312 1 98.19 293 LEU A O 1
ATOM 2188 N N . GLN A 1 294 ? 7.832 14.844 22.062 1 98 294 GLN A N 1
ATOM 2189 C CA . GLN A 1 294 ? 8.859 14.055 22.734 1 98 294 GLN A CA 1
ATOM 2190 C C . GLN A 1 294 ? 10.172 14.078 21.953 1 98 294 GLN A C 1
ATOM 2192 O O . GLN A 1 294 ? 11.234 14.297 22.547 1 98 294 GLN A O 1
ATOM 2197 N N . TYR A 1 295 ? 10.102 13.844 20.672 1 98.5 295 TYR A N 1
ATOM 2198 C CA . TYR A 1 295 ? 11.305 13.891 19.844 1 98.5 295 TYR A CA 1
ATOM 2199 C C . TYR A 1 295 ? 11.977 15.258 19.938 1 98.5 295 TYR A C 1
ATOM 2201 O O . TYR A 1 295 ? 13.203 15.344 20 1 98.5 295 TYR A O 1
ATOM 2209 N N . CYS A 1 296 ? 11.141 16.266 19.859 1 97.94 296 CYS A N 1
ATOM 2210 C CA . CYS A 1 296 ? 11.672 17.625 19.922 1 97.94 296 CYS A CA 1
ATOM 2211 C C . CYS A 1 296 ? 12.328 17.891 21.266 1 97.94 296 CYS A C 1
ATOM 2213 O O . CYS A 1 296 ? 13.43 18.438 21.328 1 97.94 296 CYS A O 1
ATOM 2215 N N . GLN A 1 297 ? 11.742 17.484 22.328 1 97 297 GLN A N 1
ATOM 2216 C CA . GLN A 1 297 ? 12.258 17.656 23.688 1 97 297 GLN A CA 1
ATOM 2217 C C . GLN A 1 297 ? 13.594 16.922 23.875 1 97 297 GLN A C 1
ATOM 2219 O O . GLN A 1 297 ? 14.484 17.422 24.562 1 97 297 GLN A O 1
ATOM 2224 N N . GLN A 1 298 ? 13.711 15.805 23.234 1 97.44 298 GLN A N 1
ATOM 2225 C CA . GLN A 1 298 ? 14.898 14.969 23.344 1 97.44 298 GLN A CA 1
ATOM 2226 C C . GLN A 1 298 ? 16.016 15.453 22.422 1 97.44 298 GLN A C 1
ATOM 2228 O O . GLN A 1 298 ? 17.125 14.922 22.438 1 97.44 298 GLN A O 1
ATOM 2233 N N . GLY A 1 299 ? 15.711 16.359 21.594 1 97.12 299 GLY A N 1
ATOM 2234 C CA . GLY A 1 299 ? 16.688 16.891 20.656 1 97.12 299 GLY A CA 1
ATOM 2235 C C . GLY A 1 299 ? 16.938 15.992 19.469 1 97.12 299 GLY A C 1
ATOM 2236 O O . GLY A 1 299 ? 17.953 16.109 18.797 1 97.12 299 GLY A O 1
ATOM 2237 N N . LEU A 1 300 ? 15.977 15.148 19.203 1 98 300 LEU A N 1
ATOM 2238 C CA . LEU A 1 300 ? 16.125 14.234 18.078 1 98 300 LEU A CA 1
ATOM 2239 C C . LEU A 1 300 ? 15.727 14.906 16.766 1 98 300 LEU A C 1
ATOM 2241 O O . LEU A 1 300 ? 16.234 14.555 15.703 1 98 300 LEU A O 1
ATOM 2245 N N . ILE A 1 301 ? 14.766 15.805 16.859 1 98.25 301 ILE A N 1
ATOM 2246 C CA . ILE A 1 301 ? 14.352 16.547 15.68 1 98.25 301 ILE A CA 1
ATOM 2247 C C . ILE A 1 301 ? 14.547 18.047 15.906 1 98.25 301 ILE A C 1
ATOM 2249 O O . ILE A 1 301 ? 14.57 18.5 17.047 1 98.25 301 ILE A O 1
ATOM 2253 N N . HIS A 1 302 ? 14.641 18.781 14.781 1 97.62 302 HIS A N 1
ATOM 2254 C CA . HIS A 1 302 ? 14.93 20.203 14.797 1 97.62 302 HIS A CA 1
ATOM 2255 C C . HIS A 1 302 ? 14.039 20.969 13.812 1 97.62 302 HIS A C 1
ATOM 2257 O O . HIS A 1 302 ? 14.453 21.266 12.695 1 97.62 302 HIS A O 1
ATOM 2263 N N . PRO A 1 303 ? 12.852 21.297 14.305 1 97.94 303 PRO A N 1
ATOM 2264 C CA . PRO A 1 303 ? 11.922 22.031 13.438 1 97.94 303 PRO A CA 1
ATOM 2265 C C . PRO A 1 303 ? 12.57 23.266 12.789 1 97.94 303 PRO A C 1
ATOM 2267 O O . PRO A 1 303 ? 13.383 23.938 13.414 1 97.94 303 PRO A O 1
ATOM 2270 N N . HIS A 1 304 ? 12.227 23.5 11.508 1 97.81 304 HIS A N 1
ATOM 2271 C CA . HIS A 1 304 ? 12.82 24.578 10.734 1 97.81 304 HIS A CA 1
ATOM 2272 C C . HIS A 1 304 ? 11.758 25.594 10.312 1 97.81 304 HIS A C 1
ATOM 2274 O O . HIS A 1 304 ? 10.836 25.266 9.57 1 97.81 304 HIS A O 1
ATOM 2280 N N . THR A 1 305 ? 11.898 26.766 10.836 1 98.38 305 THR A N 1
ATOM 2281 C CA . THR A 1 305 ? 11.047 27.875 10.406 1 98.38 305 THR A CA 1
ATOM 2282 C C . THR A 1 305 ? 11.664 28.594 9.211 1 98.38 305 THR A C 1
ATOM 2284 O O . THR A 1 305 ? 12.781 29.094 9.289 1 98.38 305 THR A O 1
ATOM 2287 N N . GLY A 1 306 ? 10.898 28.625 8.117 1 97.69 306 GLY A N 1
ATOM 2288 C CA . GLY A 1 306 ? 11.406 29.25 6.906 1 97.69 306 GLY A CA 1
ATOM 2289 C C . GLY A 1 306 ? 11.195 30.766 6.875 1 97.69 306 GLY A C 1
ATOM 2290 O O . GLY A 1 306 ? 12.023 31.5 6.328 1 97.69 306 GLY A O 1
ATOM 2291 N N . ALA A 1 307 ? 10.086 31.203 7.348 1 98.19 307 ALA A N 1
ATOM 2292 C CA . ALA A 1 307 ? 9.727 32.625 7.379 1 98.19 307 ALA A CA 1
ATOM 2293 C C . ALA A 1 307 ? 8.664 32.875 8.438 1 98.19 307 ALA A C 1
ATOM 2295 O O . ALA A 1 307 ? 7.887 32 8.789 1 98.19 307 ALA A O 1
ATOM 2296 N N . VAL A 1 308 ? 8.695 34.094 8.969 1 98.62 308 VAL A N 1
ATOM 2297 C CA . VAL A 1 308 ? 7.684 34.531 9.914 1 98.62 308 VAL A CA 1
ATOM 2298 C C . VAL A 1 308 ? 7.066 35.844 9.414 1 98.62 308 VAL A C 1
ATOM 2300 O O . VAL A 1 308 ? 7.781 36.781 9.031 1 98.62 308 VAL A O 1
ATOM 2303 N N . PHE A 1 309 ? 5.77 35.906 9.336 1 98.69 309 PHE A N 1
ATOM 2304 C CA . PHE A 1 309 ? 5.02 37.094 8.945 1 98.69 309 PHE A CA 1
ATOM 2305 C C . PHE A 1 309 ? 4.121 37.562 10.078 1 98.69 309 PHE A C 1
ATOM 2307 O O . PHE A 1 309 ? 3.701 36.781 10.922 1 98.69 309 PHE A O 1
ATOM 2314 N N . LYS A 1 310 ? 3.82 38.844 10.094 1 98.56 310 LYS A N 1
ATOM 2315 C CA . LYS A 1 310 ? 2.789 39.375 10.984 1 98.56 310 LYS A CA 1
ATOM 2316 C C . LYS A 1 310 ? 1.393 39.062 10.445 1 98.56 310 LYS A C 1
ATOM 2318 O O . LYS A 1 310 ? 1.229 38.781 9.25 1 98.56 310 LYS A O 1
ATOM 2323 N N . LEU A 1 311 ? 0.449 39.125 11.328 1 98.31 311 LEU A N 1
ATOM 2324 C CA . LEU A 1 311 ? -0.93 38.812 10.961 1 98.31 311 LEU A CA 1
ATOM 2325 C C . LEU A 1 311 ? -1.389 39.688 9.797 1 98.31 311 LEU A C 1
ATOM 2327 O O . LEU A 1 311 ? -2.049 39.188 8.875 1 98.31 311 LEU A O 1
ATOM 2331 N N . GLU A 1 312 ? -0.961 40.906 9.773 1 97.5 312 GLU A N 1
ATOM 2332 C CA . GLU A 1 312 ? -1.37 41.875 8.758 1 97.5 312 GLU A CA 1
ATOM 2333 C C . GLU A 1 312 ? -0.845 41.469 7.379 1 97.5 312 GLU A C 1
ATOM 2335 O O . GLU A 1 312 ? -1.354 41.938 6.355 1 97.5 312 GLU A O 1
ATOM 2340 N N . LYS A 1 313 ? 0.175 40.656 7.406 1 98.38 313 LYS A N 1
ATOM 2341 C CA . LYS A 1 313 ? 0.808 40.25 6.156 1 98.38 313 LYS A CA 1
ATOM 2342 C C . LYS A 1 313 ? 0.408 38.812 5.785 1 98.38 313 LYS A C 1
ATOM 2344 O O . LYS A 1 313 ? 1.137 38.125 5.066 1 98.38 313 LYS A O 1
ATOM 2349 N N . VAL A 1 314 ? -0.724 38.406 6.242 1 98.56 314 VAL A N 1
ATOM 2350 C CA . VAL A 1 314 ? -1.177 37.031 6.039 1 98.56 314 VAL A CA 1
ATOM 2351 C C . VAL A 1 314 ? -1.274 36.719 4.543 1 98.56 314 VAL A C 1
ATOM 2353 O O . VAL A 1 314 ? -0.948 35.625 4.098 1 98.56 314 VAL A O 1
ATOM 2356 N N . ASN A 1 315 ? -1.705 37.656 3.729 1 98.62 315 ASN A N 1
ATOM 2357 C CA . ASN A 1 315 ? -1.837 37.406 2.295 1 98.62 315 ASN A CA 1
ATOM 2358 C C . ASN A 1 315 ? -0.475 37.25 1.625 1 98.62 315 ASN A C 1
ATOM 2360 O O . ASN A 1 315 ? -0.322 36.438 0.7 1 98.62 315 ASN A O 1
ATOM 2364 N N . ASP A 1 316 ? 0.481 37.969 2.09 1 98.19 316 ASP A N 1
ATOM 2365 C CA . ASP A 1 316 ? 1.847 37.812 1.609 1 98.19 316 ASP A CA 1
ATOM 2366 C C . ASP A 1 316 ? 2.373 36.406 1.971 1 98.19 316 ASP A C 1
ATOM 2368 O O . ASP A 1 316 ? 3.066 35.781 1.174 1 98.19 316 ASP A O 1
ATOM 2372 N N . ALA A 1 317 ? 2.076 36 3.184 1 98 317 ALA A N 1
ATOM 2373 C CA . ALA A 1 317 ? 2.494 34.688 3.641 1 98 317 ALA A CA 1
ATOM 2374 C C . ALA A 1 317 ? 1.866 33.594 2.785 1 98 317 ALA A C 1
ATOM 2376 O O . ALA A 1 317 ? 2.543 32.625 2.395 1 98 317 ALA A O 1
ATOM 2377 N N . PHE A 1 318 ? 0.556 33.719 2.463 1 97.69 318 PHE A N 1
ATOM 2378 C CA . PHE A 1 318 ? -0.141 32.75 1.6 1 97.69 318 PHE A CA 1
ATOM 2379 C C . PHE A 1 318 ? 0.522 32.688 0.23 1 97.69 318 PHE A C 1
ATOM 2381 O O . PHE A 1 318 ? 0.781 31.594 -0.283 1 97.69 318 PHE A O 1
ATOM 2388 N N . LEU A 1 319 ? 0.797 33.844 -0.343 1 97.06 319 LEU A N 1
ATOM 2389 C CA . LEU A 1 319 ? 1.442 33.906 -1.649 1 97.06 319 LEU A CA 1
ATOM 2390 C C . LEU A 1 319 ? 2.816 33.25 -1.611 1 97.06 319 LEU A C 1
ATOM 2392 O O . LEU A 1 319 ? 3.201 32.531 -2.551 1 97.06 319 LEU A O 1
ATOM 2396 N N . HIS A 1 320 ? 3.516 33.469 -0.519 1 96.38 320 HIS A N 1
ATOM 2397 C CA . HIS A 1 320 ? 4.848 32.906 -0.329 1 96.38 320 HIS A CA 1
ATOM 2398 C C . HIS A 1 320 ? 4.816 31.391 -0.384 1 96.38 320 HIS A C 1
ATOM 2400 O O . HIS A 1 320 ? 5.68 30.781 -1.004 1 96.38 320 HIS A O 1
ATOM 2406 N N . VAL A 1 321 ? 3.832 30.766 0.202 1 94.81 321 VAL A N 1
ATOM 2407 C CA . VAL A 1 321 ? 3.676 29.312 0.232 1 94.81 321 VAL A CA 1
ATOM 2408 C C . VAL A 1 321 ? 3.209 28.828 -1.135 1 94.81 321 VAL A C 1
ATOM 2410 O O . VAL A 1 321 ? 3.76 27.859 -1.672 1 94.81 321 VAL A O 1
ATOM 2413 N N . MET A 1 322 ? 2.32 29.5 -1.767 1 92.12 322 MET A N 1
ATOM 2414 C CA . MET A 1 322 ? 1.693 29.062 -3.008 1 92.12 322 MET A CA 1
ATOM 2415 C C . MET A 1 322 ? 2.674 29.141 -4.172 1 92.12 322 MET A C 1
ATOM 2417 O O . MET A 1 322 ? 2.607 28.344 -5.109 1 92.12 322 MET A O 1
ATOM 2421 N N . GLN A 1 323 ? 3.57 30.094 -4.09 1 90.44 323 GLN A N 1
ATOM 2422 C CA . GLN A 1 323 ? 4.52 30.297 -5.18 1 90.44 323 GLN A CA 1
ATOM 2423 C C . GLN A 1 323 ? 5.75 29.406 -5.008 1 90.44 323 GLN A C 1
ATOM 2425 O O . GLN A 1 323 ? 6.738 29.562 -5.727 1 90.44 323 GLN A O 1
ATOM 2430 N N . ARG A 1 324 ? 5.766 28.5 -4.125 1 85.12 324 ARG A N 1
ATOM 2431 C CA . ARG A 1 324 ? 6.812 27.516 -3.893 1 85.12 324 ARG A CA 1
ATOM 2432 C C . ARG A 1 324 ? 8.141 28.188 -3.576 1 85.12 324 ARG A C 1
ATOM 2434 O O . ARG A 1 324 ? 9.195 27.719 -4.02 1 85.12 324 ARG A O 1
ATOM 2441 N N . LYS A 1 325 ? 8.016 29.25 -2.926 1 85.06 325 LYS A N 1
ATOM 2442 C CA . LYS A 1 325 ? 9.219 29.969 -2.518 1 85.06 325 LYS A CA 1
ATOM 2443 C C . LYS A 1 325 ? 9.641 29.594 -1.104 1 85.06 325 LYS A C 1
ATOM 2445 O O . LYS A 1 325 ? 10.773 29.859 -0.692 1 85.06 325 LYS A O 1
ATOM 2450 N N . SER A 1 326 ? 8.805 28.984 -0.468 1 90.81 326 SER A N 1
ATOM 2451 C CA . SER A 1 326 ? 9.039 28.703 0.946 1 90.81 326 SER A CA 1
ATOM 2452 C C . SER A 1 326 ? 9.992 27.531 1.127 1 90.81 326 SER A C 1
ATOM 2454 O O . SER A 1 326 ? 10 26.594 0.319 1 90.81 326 SER A O 1
ATOM 2456 N N . THR A 1 327 ? 10.875 27.672 2.107 1 96 327 THR A N 1
ATOM 2457 C CA . THR A 1 327 ? 11.734 26.609 2.609 1 96 327 THR A CA 1
ATOM 2458 C C . THR A 1 327 ? 11.492 26.375 4.098 1 96 327 THR A C 1
ATOM 2460 O O . THR A 1 327 ? 11.836 27.219 4.926 1 96 327 THR A O 1
ATOM 2463 N N . GLY A 1 328 ? 10.852 25.297 4.414 1 97.56 328 GLY A N 1
ATOM 2464 C CA . GLY A 1 328 ? 10.422 25.062 5.785 1 97.56 328 GLY A CA 1
ATOM 2465 C C . GLY A 1 328 ? 9.047 25.625 6.086 1 97.56 328 GLY A C 1
ATOM 2466 O O . GLY A 1 328 ? 8.281 25.938 5.172 1 97.56 328 GLY A O 1
ATOM 2467 N N . LYS A 1 329 ? 8.734 25.672 7.367 1 98.62 329 LYS A N 1
ATOM 2468 C CA . LYS A 1 329 ? 7.414 26.125 7.805 1 98.62 329 LYS A CA 1
ATOM 2469 C C . LYS A 1 329 ? 7.328 27.641 7.82 1 98.62 329 LYS A C 1
ATOM 2471 O O . LYS A 1 329 ? 8.25 28.312 8.281 1 98.62 329 LYS A O 1
ATOM 2476 N N . VAL A 1 330 ? 6.277 28.172 7.227 1 98.69 330 VAL A N 1
ATOM 2477 C CA . VAL A 1 330 ? 5.953 29.578 7.332 1 98.69 330 VAL A CA 1
ATOM 2478 C C . VAL A 1 330 ? 5.008 29.812 8.508 1 98.69 330 VAL A C 1
ATOM 2480 O O . VAL A 1 330 ? 4.012 29.109 8.664 1 98.69 330 VAL A O 1
ATOM 2483 N N . LEU A 1 331 ? 5.363 30.781 9.375 1 98.81 331 LEU A N 1
ATOM 2484 C CA . LEU A 1 331 ? 4.562 31.062 10.562 1 98.81 331 LEU A CA 1
ATOM 2485 C C . LEU A 1 331 ? 3.971 32.469 10.492 1 98.81 331 LEU A C 1
ATOM 2487 O O . LEU A 1 331 ? 4.57 33.375 9.898 1 98.81 331 LEU A O 1
ATOM 2491 N N . LEU A 1 332 ? 2.799 32.562 11.008 1 98.62 332 LEU A N 1
ATOM 2492 C CA . LEU A 1 332 ? 2.244 33.875 11.383 1 98.62 332 LEU A CA 1
ATOM 2493 C C . LEU A 1 332 ? 2.527 34.156 12.852 1 98.62 332 LEU A C 1
ATOM 2495 O O . LEU A 1 332 ? 2.244 33.344 13.727 1 98.62 332 LEU A O 1
ATOM 2499 N N . SER A 1 333 ? 3.133 35.25 13.094 1 98.5 333 SER A N 1
ATOM 2500 C CA . SER A 1 333 ? 3.305 35.75 14.461 1 98.5 333 SER A CA 1
ATOM 2501 C C . SER A 1 333 ? 2.158 36.656 14.867 1 98.5 333 SER A C 1
ATOM 2503 O O . SER A 1 333 ? 1.949 37.719 14.258 1 98.5 333 SER A O 1
ATOM 2505 N N . LEU A 1 334 ? 1.467 36.312 15.914 1 97.38 334 LEU A N 1
ATOM 2506 C CA . LEU A 1 334 ? 0.285 37.031 16.344 1 97.38 334 LEU A CA 1
ATOM 2507 C C . LEU A 1 334 ? 0.596 37.906 17.547 1 97.38 334 LEU A C 1
ATOM 2509 O O . LEU A 1 334 ? -0.263 38.656 18.016 1 97.38 334 LEU A O 1
ATOM 2513 N N . LYS A 1 335 ? 1.809 37.75 18.062 1 90.75 335 LYS A N 1
ATOM 2514 C CA . LYS A 1 335 ? 2.293 38.594 19.156 1 90.75 335 LYS A CA 1
ATOM 2515 C C . LYS A 1 335 ? 3.666 39.188 18.844 1 90.75 335 LYS A C 1
ATOM 2517 O O . LYS A 1 335 ? 4.414 38.625 18.031 1 90.75 335 LYS A O 1
ATOM 2522 N N . MET B 1 1 ? 30.281 -59.125 -13.922 1 27.12 1 MET B N 1
ATOM 2523 C CA . MET B 1 1 ? 30.359 -57.906 -14.719 1 27.12 1 MET B CA 1
ATOM 2524 C C . MET B 1 1 ? 29.172 -57.812 -15.664 1 27.12 1 MET B C 1
ATOM 2526 O O . MET B 1 1 ? 29.172 -58.375 -16.75 1 27.12 1 MET B O 1
ATOM 2530 N N . ARG B 1 2 ? 27.969 -57.875 -15.156 1 31.33 2 ARG B N 1
ATOM 2531 C CA . ARG B 1 2 ? 26.609 -57.781 -15.688 1 31.33 2 ARG B CA 1
ATOM 2532 C C . ARG B 1 2 ? 26.406 -56.5 -16.469 1 31.33 2 ARG B C 1
ATOM 2534 O O . ARG B 1 2 ? 26.938 -55.438 -16.094 1 31.33 2 ARG B O 1
ATOM 2541 N N . GLN B 1 3 ? 26.219 -56.5 -17.922 1 27.14 3 GLN B N 1
ATOM 2542 C CA . GLN B 1 3 ? 26.031 -55.344 -18.812 1 27.14 3 GLN B CA 1
ATOM 2543 C C . GLN B 1 3 ? 25.047 -54.344 -18.234 1 27.14 3 GLN B C 1
ATOM 2545 O O . GLN B 1 3 ? 23.922 -54.719 -17.875 1 27.14 3 GLN B O 1
ATOM 2550 N N . ALA B 1 4 ? 25.562 -53.5 -17.422 1 42.16 4 ALA B N 1
ATOM 2551 C CA . ALA B 1 4 ? 24.719 -52.5 -16.781 1 42.16 4 ALA B CA 1
ATOM 2552 C C . ALA B 1 4 ? 23.594 -52.062 -17.703 1 42.16 4 ALA B C 1
ATOM 2554 O O . ALA B 1 4 ? 23.844 -51.531 -18.781 1 42.16 4 ALA B O 1
ATOM 2555 N N . GLY B 1 5 ? 22.484 -52.75 -18.016 1 32.38 5 GLY B N 1
ATOM 2556 C CA . GLY B 1 5 ? 21.297 -52.625 -18.844 1 32.38 5 GLY B CA 1
ATOM 2557 C C . GLY B 1 5 ? 20.891 -51.188 -19.109 1 32.38 5 GLY B C 1
ATOM 2558 O O . GLY B 1 5 ? 20.922 -50.375 -18.203 1 32.38 5 GLY B O 1
ATOM 2559 N N . GLN B 1 6 ? 21.016 -50.531 -20.375 1 36.12 6 GLN B N 1
ATOM 2560 C CA . GLN B 1 6 ? 20.781 -49.25 -21.016 1 36.12 6 GLN B CA 1
ATOM 2561 C C . GLN B 1 6 ? 19.406 -48.688 -20.656 1 36.12 6 GLN B C 1
ATOM 2563 O O . GLN B 1 6 ? 18.391 -49.219 -21.109 1 36.12 6 GLN B O 1
ATOM 2568 N N . GLY B 1 7 ? 18.828 -48.562 -19.516 1 39.62 7 GLY B N 1
ATOM 2569 C CA . GLY B 1 7 ? 17.531 -47.969 -19.234 1 39.62 7 GLY B CA 1
ATOM 2570 C C . GLY B 1 7 ? 17.109 -46.938 -20.281 1 39.62 7 GLY B C 1
ATOM 2571 O O . GLY B 1 7 ? 17.766 -45.906 -20.438 1 39.62 7 GLY B O 1
ATOM 2572 N N . GLN B 1 8 ? 16.688 -47.25 -21.5 1 44.31 8 GLN B N 1
ATOM 2573 C CA . GLN B 1 8 ? 16.234 -46.719 -22.781 1 44.31 8 GLN B CA 1
ATOM 2574 C C . GLN B 1 8 ? 15.398 -45.469 -22.609 1 44.31 8 GLN B C 1
ATOM 2576 O O . GLN B 1 8 ? 14.438 -45.469 -21.844 1 44.31 8 GLN B O 1
ATOM 2581 N N . SER B 1 9 ? 15.969 -44.188 -22.656 1 57.94 9 SER B N 1
ATOM 2582 C CA . SER B 1 9 ? 15.531 -42.812 -22.797 1 57.94 9 SER B CA 1
ATOM 2583 C C . SER B 1 9 ? 14.273 -42.688 -23.656 1 57.94 9 SER B C 1
ATOM 2585 O O . SER B 1 9 ? 14.367 -42.594 -24.875 1 57.94 9 SER B O 1
ATOM 2587 N N . ARG B 1 10 ? 13.141 -43.406 -23.391 1 79.88 10 ARG B N 1
ATOM 2588 C CA . ARG B 1 10 ? 11.891 -43.375 -24.141 1 79.88 10 ARG B CA 1
ATOM 2589 C C . ARG B 1 10 ? 11.359 -41.969 -24.266 1 79.88 10 ARG B C 1
ATOM 2591 O O . ARG B 1 10 ? 11.406 -41.188 -23.312 1 79.88 10 ARG B O 1
ATOM 2598 N N . HIS B 1 11 ? 11.047 -41.656 -25.531 1 92.94 11 HIS B N 1
ATOM 2599 C CA . HIS B 1 11 ? 10.391 -40.406 -25.812 1 92.94 11 HIS B CA 1
ATOM 2600 C C . HIS B 1 11 ? 9.141 -40.219 -24.953 1 92.94 11 HIS B C 1
ATOM 2602 O O . HIS B 1 11 ? 8.57 -41.188 -24.469 1 92.94 11 HIS B O 1
ATOM 2608 N N . TYR B 1 12 ? 8.891 -39.094 -24.547 1 96.12 12 TYR B N 1
ATOM 2609 C CA . TYR B 1 12 ? 7.656 -38.812 -23.828 1 96.12 12 TYR B CA 1
ATOM 2610 C C . TYR B 1 12 ? 6.848 -37.75 -24.531 1 96.12 12 TYR B C 1
ATOM 2612 O O . TYR B 1 12 ? 7.375 -37 -25.375 1 96.12 12 TYR B O 1
ATOM 2620 N N . ARG B 1 13 ? 5.559 -37.625 -24.219 1 97.56 13 ARG B N 1
ATOM 2621 C CA . ARG B 1 13 ? 4.668 -36.656 -24.844 1 97.56 13 ARG B CA 1
ATOM 2622 C C . ARG B 1 13 ? 4.699 -35.312 -24.125 1 97.56 13 ARG B C 1
ATOM 2624 O O . ARG B 1 13 ? 4.797 -35.281 -22.891 1 97.56 13 ARG B O 1
ATOM 2631 N N . ALA B 1 14 ? 4.664 -34.281 -24.906 1 98.12 14 ALA B N 1
ATOM 2632 C CA . ALA B 1 14 ? 4.605 -32.906 -24.375 1 98.12 14 ALA B CA 1
ATOM 2633 C C . ALA B 1 14 ? 3.723 -32.031 -25.25 1 98.12 14 ALA B C 1
ATOM 2635 O O . ALA B 1 14 ? 3.6 -32.25 -26.453 1 98.12 14 ALA B O 1
ATOM 2636 N N . ALA B 1 15 ? 2.994 -31.125 -24.641 1 98.62 15 ALA B N 1
ATOM 2637 C CA . ALA B 1 15 ? 2.377 -30.031 -25.375 1 98.62 15 ALA B CA 1
ATOM 2638 C C . ALA B 1 15 ? 3.404 -28.969 -25.734 1 98.62 15 ALA B C 1
ATOM 2640 O O . ALA B 1 15 ? 4.152 -28.5 -24.859 1 98.62 15 ALA B O 1
ATOM 2641 N N . VAL B 1 16 ? 3.449 -28.531 -26.969 1 98.44 16 VAL B N 1
ATOM 2642 C CA . VAL B 1 16 ? 4.496 -27.641 -27.438 1 98.44 16 VAL B CA 1
ATOM 2643 C C . VAL B 1 16 ? 3.867 -26.422 -28.125 1 98.44 16 VAL B C 1
ATOM 2645 O O . VAL B 1 16 ? 2.971 -26.578 -28.953 1 98.44 16 VAL B O 1
ATOM 2648 N N . CYS B 1 17 ? 4.238 -25.281 -27.688 1 98.56 17 CYS B N 1
ATOM 2649 C CA . CYS B 1 17 ? 3.92 -24.047 -28.391 1 98.56 17 CYS B CA 1
ATOM 2650 C C . CYS B 1 17 ? 4.914 -23.781 -29.516 1 98.56 17 CYS B C 1
ATOM 2652 O O . CYS B 1 17 ? 6.039 -23.344 -29.266 1 98.56 17 CYS B O 1
ATOM 2654 N N . THR B 1 18 ? 4.512 -24 -30.688 1 98.12 18 THR B N 1
ATOM 2655 C CA . THR B 1 18 ? 5.395 -23.844 -31.844 1 98.12 18 THR B CA 1
ATOM 2656 C C . THR B 1 18 ? 5.25 -22.453 -32.438 1 98.12 18 THR B C 1
ATOM 2658 O O . THR B 1 18 ? 6.168 -21.953 -33.094 1 98.12 18 THR B O 1
ATOM 2661 N N . GLU B 1 19 ? 4.086 -21.922 -32.344 1 98 19 GLU B N 1
ATOM 2662 C CA . GLU B 1 19 ? 3.742 -20.578 -32.812 1 98 19 GLU B CA 1
ATOM 2663 C C . GLU B 1 19 ? 2.826 -19.875 -31.812 1 98 19 GLU B C 1
ATOM 2665 O O . GLU B 1 19 ? 1.872 -20.469 -31.312 1 98 19 GLU B O 1
ATOM 2670 N N . LEU B 1 20 ? 3.201 -18.625 -31.578 1 97.94 20 LEU B N 1
ATOM 2671 C CA . LEU B 1 20 ? 2.369 -17.859 -30.656 1 97.94 20 LEU B CA 1
ATOM 2672 C C . LEU B 1 20 ? 0.948 -17.719 -31.188 1 97.94 20 LEU B C 1
ATOM 2674 O O . LEU B 1 20 ? 0.74 -17.641 -32.406 1 97.94 20 LEU B O 1
ATOM 2678 N N . LYS B 1 21 ? -0.019 -17.688 -30.312 1 97.44 21 LYS B N 1
ATOM 2679 C CA . LYS B 1 21 ? -1.432 -17.453 -30.594 1 97.44 21 LYS B CA 1
ATOM 2680 C C . LYS B 1 21 ? -2.012 -18.578 -31.453 1 97.44 21 LYS B C 1
ATOM 2682 O O . LYS B 1 21 ? -3.037 -18.406 -32.094 1 97.44 21 LYS B O 1
ATOM 2687 N N . GLN B 1 22 ? -1.36 -19.734 -31.547 1 98 22 GLN B N 1
ATOM 2688 C CA . GLN B 1 22 ? -1.842 -20.938 -32.188 1 98 22 GLN B CA 1
ATOM 2689 C C . GLN B 1 22 ? -2.018 -22.078 -31.203 1 98 22 GLN B C 1
ATOM 2691 O O . GLN B 1 22 ? -1.422 -22.062 -30.125 1 98 22 GLN B O 1
ATOM 2696 N N . PRO B 1 23 ? -2.863 -23.031 -31.531 1 98.12 23 PRO B N 1
ATOM 2697 C CA . PRO B 1 23 ? -3.021 -24.172 -30.625 1 98.12 23 PRO B CA 1
ATOM 2698 C C . PRO B 1 23 ? -1.709 -24.906 -30.359 1 98.12 23 PRO B C 1
ATOM 2700 O O . PRO B 1 23 ? -0.857 -24.984 -31.25 1 98.12 23 PRO B O 1
ATOM 2703 N N . LEU B 1 24 ? -1.604 -25.406 -29.203 1 98.56 24 LEU B N 1
ATOM 2704 C CA . LEU B 1 24 ? -0.452 -26.234 -28.859 1 98.56 24 LEU B CA 1
ATOM 2705 C C . LEU B 1 24 ? -0.481 -27.547 -29.641 1 98.56 24 LEU B C 1
ATOM 2707 O O . LEU B 1 24 ? -1.556 -28.062 -29.953 1 98.56 24 LEU B O 1
ATOM 2711 N N . THR B 1 25 ? 0.671 -28.047 -29.922 1 98.38 25 THR B N 1
ATOM 2712 C CA . THR B 1 25 ? 0.782 -29.344 -30.562 1 98.38 25 THR B CA 1
ATOM 2713 C C . THR B 1 25 ? 1.352 -30.391 -29.609 1 98.38 25 THR B C 1
ATOM 2715 O O . THR B 1 25 ? 2.244 -30.094 -28.812 1 98.38 25 THR B O 1
ATOM 2718 N N . ILE B 1 26 ? 0.817 -31.625 -29.688 1 98.19 26 ILE B N 1
ATOM 2719 C CA . ILE B 1 26 ? 1.387 -32.719 -28.922 1 98.19 26 ILE B CA 1
ATOM 2720 C C . ILE B 1 26 ? 2.533 -33.375 -29.703 1 98.19 26 ILE B C 1
ATOM 2722 O O . ILE B 1 26 ? 2.355 -33.781 -30.844 1 98.19 26 ILE B O 1
ATOM 2726 N N . GLN B 1 27 ? 3.666 -33.406 -29.031 1 97.56 27 GLN B N 1
ATOM 2727 C CA . GLN B 1 27 ? 4.848 -33.969 -29.703 1 97.56 27 GLN B CA 1
ATOM 2728 C C . GLN B 1 27 ? 5.562 -34.969 -28.812 1 97.56 27 GLN B C 1
ATOM 2730 O O . GLN B 1 27 ? 5.387 -34.969 -27.594 1 97.56 27 GLN B O 1
ATOM 2735 N N . GLU B 1 28 ? 6.285 -35.844 -29.469 1 96.75 28 GLU B N 1
ATOM 2736 C CA . GLU B 1 28 ? 7.227 -36.688 -28.766 1 96.75 28 GLU B CA 1
ATOM 2737 C C . GLU B 1 28 ? 8.586 -36.031 -28.594 1 96.75 28 GLU B C 1
ATOM 2739 O O . GLU B 1 28 ? 9.164 -35.531 -29.578 1 96.75 28 GLU B O 1
ATOM 2744 N N . VAL B 1 29 ? 8.969 -36.031 -27.375 1 94.12 29 VAL B N 1
ATOM 2745 C CA . VAL B 1 29 ? 10.219 -35.344 -27.047 1 94.12 29 VAL B CA 1
ATOM 2746 C C . VAL B 1 29 ? 11.234 -36.344 -26.484 1 94.12 29 VAL B C 1
ATOM 2748 O O . VAL B 1 29 ? 10.875 -37.219 -25.719 1 94.12 29 VAL B O 1
ATOM 2751 N N . ALA B 1 30 ? 12.477 -36.188 -26.922 1 93.12 30 ALA B N 1
ATOM 2752 C CA . ALA B 1 30 ? 13.562 -37.031 -26.406 1 93.12 30 ALA B CA 1
ATOM 2753 C C . ALA B 1 30 ? 14.055 -36.5 -25.062 1 93.12 30 ALA B C 1
ATOM 2755 O O . ALA B 1 30 ? 14.266 -35.312 -24.891 1 93.12 30 ALA B O 1
ATOM 2756 N N . PRO B 1 31 ? 14.211 -37.375 -24.156 1 92.19 31 PRO B N 1
ATOM 2757 C CA . PRO B 1 31 ? 14.75 -36.938 -22.859 1 92.19 31 PRO B CA 1
ATOM 2758 C C . PRO B 1 31 ? 16.203 -36.5 -22.953 1 92.19 31 PRO B C 1
ATOM 2760 O O . PRO B 1 31 ? 16.969 -37 -23.781 1 92.19 31 PRO B O 1
ATOM 2763 N N . ARG B 1 32 ? 16.531 -35.531 -22.203 1 93.12 32 ARG B N 1
ATOM 2764 C CA . ARG B 1 32 ? 17.922 -35.125 -22.062 1 93.12 32 ARG B CA 1
ATOM 2765 C C . ARG B 1 32 ? 18.5 -35.562 -20.719 1 93.12 32 ARG B C 1
ATOM 2767 O O . ARG B 1 32 ? 17.766 -35.781 -19.766 1 93.12 32 ARG B O 1
ATOM 2774 N N . PRO B 1 33 ? 19.844 -35.688 -20.703 1 95.38 33 PRO B N 1
ATOM 2775 C CA . PRO B 1 33 ? 20.438 -36 -19.391 1 95.38 33 PRO B CA 1
ATOM 2776 C C . PRO B 1 33 ? 20.234 -34.875 -18.375 1 95.38 33 PRO B C 1
ATOM 2778 O O . PRO B 1 33 ? 20.078 -33.719 -18.766 1 95.38 33 PRO B O 1
ATOM 2781 N N . ILE B 1 34 ? 20.25 -35.219 -17.141 1 96.44 34 ILE B N 1
ATOM 2782 C CA . ILE B 1 34 ? 20.078 -34.219 -16.109 1 96.44 34 ILE B CA 1
ATOM 2783 C C . ILE B 1 34 ? 21.453 -33.75 -15.625 1 96.44 34 ILE B C 1
ATOM 2785 O O . ILE B 1 34 ? 22.422 -34.5 -15.656 1 96.44 34 ILE B O 1
ATOM 2789 N N . GLY B 1 35 ? 21.5 -32.469 -15.203 1 97.19 35 GLY B N 1
ATOM 2790 C CA . GLY B 1 35 ? 22.688 -31.938 -14.562 1 97.19 35 GLY B CA 1
ATOM 2791 C C . GLY B 1 35 ? 22.797 -32.312 -13.094 1 97.19 35 GLY B C 1
ATOM 2792 O O . GLY B 1 35 ? 21.875 -32.906 -12.539 1 97.19 35 GLY B O 1
ATOM 2793 N N . PRO B 1 36 ? 23.922 -31.922 -12.461 1 98.12 36 PRO B N 1
ATOM 2794 C CA . PRO B 1 36 ? 24.203 -32.344 -11.086 1 98.12 36 PRO B CA 1
ATOM 2795 C C . PRO B 1 36 ? 23.172 -31.828 -10.086 1 98.12 36 PRO B C 1
ATOM 2797 O O . PRO B 1 36 ? 22.938 -32.469 -9.055 1 98.12 36 PRO B O 1
ATOM 2800 N N . GLN B 1 37 ? 22.547 -30.688 -10.367 1 98.19 37 GLN B N 1
ATOM 2801 C CA . GLN B 1 37 ? 21.594 -30.109 -9.43 1 98.19 37 GLN B CA 1
ATOM 2802 C C . GLN B 1 37 ? 20.156 -30.328 -9.898 1 98.19 37 GLN B C 1
ATOM 2804 O O . GLN B 1 37 ? 19.203 -29.859 -9.25 1 98.19 37 GLN B O 1
ATOM 2809 N N . GLU B 1 38 ? 19.984 -31.031 -10.961 1 97.88 38 GLU B N 1
ATOM 2810 C CA . GLU B 1 38 ? 18.688 -31.156 -11.617 1 97.88 38 GLU B CA 1
ATOM 2811 C C . GLU B 1 38 ? 17.984 -32.469 -11.203 1 97.88 38 GLU B C 1
ATOM 2813 O O . GLU B 1 38 ? 18.641 -33.406 -10.789 1 97.88 38 GLU B O 1
ATOM 2818 N N . VAL B 1 39 ? 16.703 -32.469 -11.297 1 98.12 39 VAL B N 1
ATOM 2819 C CA . VAL B 1 39 ? 15.844 -33.625 -10.992 1 98.12 39 VAL B CA 1
ATOM 2820 C C . VAL B 1 39 ? 14.867 -33.844 -12.141 1 98.12 39 VAL B C 1
ATOM 2822 O O . VAL B 1 39 ? 14.25 -32.906 -12.633 1 98.12 39 VAL B O 1
ATOM 2825 N N . ARG B 1 40 ? 14.781 -35.062 -12.609 1 97.62 40 ARG B N 1
ATOM 2826 C CA . ARG B 1 40 ? 13.742 -35.438 -13.555 1 97.62 40 ARG B CA 1
ATOM 2827 C C . ARG B 1 40 ? 12.516 -35.969 -12.828 1 97.62 40 ARG B C 1
ATOM 2829 O O . ARG B 1 40 ? 12.625 -36.844 -11.969 1 97.62 40 ARG B O 1
ATOM 2836 N N . VAL B 1 41 ? 11.43 -35.469 -13.141 1 98.19 41 VAL B N 1
ATOM 2837 C CA . VAL B 1 41 ? 10.195 -35.844 -12.461 1 98.19 41 VAL B CA 1
ATOM 2838 C C . VAL B 1 41 ? 9.211 -36.438 -13.461 1 98.19 41 VAL B C 1
ATOM 2840 O O . VAL B 1 41 ? 9.062 -35.938 -14.57 1 98.19 41 VAL B O 1
ATOM 2843 N N . ASP B 1 42 ? 8.664 -37.562 -13.094 1 98.12 42 ASP B N 1
ATOM 2844 C CA . ASP B 1 42 ? 7.496 -38.125 -13.773 1 98.12 42 ASP B CA 1
ATOM 2845 C C . ASP B 1 42 ? 6.23 -37.344 -13.43 1 98.12 42 ASP B C 1
ATOM 2847 O O . ASP B 1 42 ? 5.633 -37.531 -12.375 1 98.12 42 ASP B O 1
ATOM 2851 N N . VAL B 1 43 ? 5.781 -36.469 -14.375 1 98.56 43 VAL B N 1
ATOM 2852 C CA . VAL B 1 43 ? 4.699 -35.531 -14.07 1 98.56 43 VAL B CA 1
ATOM 2853 C C . VAL B 1 43 ? 3.357 -36.281 -14.133 1 98.56 43 VAL B C 1
ATOM 2855 O O . VAL B 1 43 ? 3.045 -36.906 -15.125 1 98.56 43 VAL B O 1
ATOM 2858 N N . HIS B 1 44 ? 2.615 -36.188 -13.086 1 98.75 44 HIS B N 1
ATOM 2859 C CA . HIS B 1 44 ? 1.29 -36.812 -13.039 1 98.75 44 HIS B CA 1
ATOM 2860 C C . HIS B 1 44 ? 0.202 -35.781 -13.32 1 98.75 44 HIS B C 1
ATOM 2862 O O . HIS B 1 44 ? -0.744 -36.031 -14.062 1 98.75 44 HIS B O 1
ATOM 2868 N N . PHE B 1 45 ? 0.301 -34.594 -12.711 1 98.81 45 PHE B N 1
ATOM 2869 C CA . PHE B 1 45 ? -0.643 -33.5 -12.93 1 98.81 45 PHE B CA 1
ATOM 2870 C C . PHE B 1 45 ? 0.094 -32.188 -13.148 1 98.81 45 PHE B C 1
ATOM 2872 O O . PHE B 1 45 ? 1.121 -31.938 -12.516 1 98.81 45 PHE B O 1
ATOM 2879 N N . CYS B 1 46 ? -0.36 -31.406 -14.062 1 98.69 46 CYS B N 1
ATOM 2880 C CA . CYS B 1 46 ? 0.081 -30.031 -14.305 1 98.69 46 CYS B CA 1
ATOM 2881 C C . CYS B 1 46 ? -1.08 -29.062 -14.172 1 98.69 46 CYS B C 1
ATOM 2883 O O . CYS B 1 46 ? -2.127 -29.234 -14.797 1 98.69 46 CYS B O 1
ATOM 2885 N N . GLY B 1 47 ? -0.934 -28.109 -13.281 1 98.44 47 GLY B N 1
ATOM 2886 C CA . GLY B 1 47 ? -1.963 -27.078 -13.195 1 98.44 47 GLY B CA 1
ATOM 2887 C C . GLY B 1 47 ? -1.942 -26.109 -14.367 1 98.44 47 GLY B C 1
ATOM 2888 O O . GLY B 1 47 ? -0.872 -25.719 -14.836 1 98.44 47 GLY B O 1
ATOM 2889 N N . ILE B 1 48 ? -3.115 -25.75 -14.844 1 97.88 48 ILE B N 1
ATOM 2890 C CA . ILE B 1 48 ? -3.236 -24.75 -15.898 1 97.88 48 ILE B CA 1
ATOM 2891 C C . ILE B 1 48 ? -3.592 -23.391 -15.289 1 97.88 48 ILE B C 1
ATOM 2893 O O . ILE B 1 48 ? -4.535 -23.281 -14.5 1 97.88 48 ILE B O 1
ATOM 2897 N N . ASN B 1 49 ? -2.814 -22.422 -15.609 1 96 49 ASN B N 1
ATOM 2898 C CA . ASN B 1 49 ? -3.012 -21.062 -15.117 1 96 49 ASN B CA 1
ATOM 2899 C C . ASN B 1 49 ? -3.359 -20.109 -16.25 1 96 49 ASN B C 1
ATOM 2901 O O . ASN B 1 49 ? -3.02 -20.359 -17.406 1 96 49 ASN B O 1
ATOM 2905 N N . PHE B 1 50 ? -4.059 -19.047 -15.875 1 94.12 50 PHE B N 1
ATOM 2906 C CA . PHE B 1 50 ? -4.273 -17.969 -16.828 1 94.12 50 PHE B CA 1
ATOM 2907 C C . PHE B 1 50 ? -2.955 -17.516 -17.438 1 94.12 50 PHE B C 1
ATOM 2909 O O . PHE B 1 50 ? -2.889 -17.219 -18.625 1 94.12 50 PHE B O 1
ATOM 2916 N N . ALA B 1 51 ? -1.906 -17.484 -16.703 1 94.5 51 ALA B N 1
ATOM 2917 C CA . ALA B 1 51 ? -0.568 -17.078 -17.125 1 94.5 51 ALA B CA 1
ATOM 2918 C C . ALA B 1 51 ? -0.048 -18 -18.234 1 94.5 51 ALA B C 1
ATOM 2920 O O . ALA B 1 51 ? 0.683 -17.562 -19.109 1 94.5 51 ALA B O 1
ATOM 2921 N N . ASP B 1 52 ? -0.376 -19.266 -18.219 1 96.94 52 ASP B N 1
ATOM 2922 C CA . ASP B 1 52 ? 0.022 -20.188 -19.281 1 96.94 52 ASP B CA 1
ATOM 2923 C C . ASP B 1 52 ? -0.514 -19.734 -20.641 1 96.94 52 ASP B C 1
ATOM 2925 O O . ASP B 1 52 ? 0.188 -19.797 -21.641 1 96.94 52 ASP B O 1
ATOM 2929 N N . ASN B 1 53 ? -1.789 -19.328 -20.609 1 95.19 53 ASN B N 1
ATOM 2930 C CA . ASN B 1 53 ? -2.393 -18.797 -21.828 1 95.19 53 ASN B CA 1
ATOM 2931 C C . ASN B 1 53 ? -1.665 -17.547 -22.328 1 95.19 53 ASN B C 1
ATOM 2933 O O . ASN B 1 53 ? -1.365 -17.422 -23.516 1 95.19 53 ASN B O 1
ATOM 2937 N N . LEU B 1 54 ? -1.362 -16.672 -21.391 1 95 54 LEU B N 1
ATOM 2938 C CA . LEU B 1 54 ? -0.708 -15.414 -21.75 1 95 54 LEU B CA 1
ATOM 2939 C C . LEU B 1 54 ? 0.673 -15.672 -22.344 1 95 54 LEU B C 1
ATOM 2941 O O . LEU B 1 54 ? 1.071 -15.016 -23.312 1 95 54 LEU B O 1
ATOM 2945 N N . VAL B 1 55 ? 1.388 -16.594 -21.781 1 96.44 55 VAL B N 1
ATOM 2946 C CA . VAL B 1 55 ? 2.721 -16.922 -22.281 1 96.44 55 VAL B CA 1
ATOM 2947 C C . VAL B 1 55 ? 2.625 -17.438 -23.703 1 96.44 55 VAL B C 1
ATOM 2949 O O . VAL B 1 55 ? 3.416 -17.031 -24.578 1 96.44 55 VAL B O 1
ATOM 2952 N N . CYS B 1 56 ? 1.663 -18.219 -23.984 1 97.69 56 CYS B N 1
ATOM 2953 C CA . CYS B 1 56 ? 1.494 -18.812 -25.312 1 97.69 56 CYS B CA 1
ATOM 2954 C C . CYS B 1 56 ? 0.975 -17.781 -26.312 1 97.69 56 CYS B C 1
ATOM 2956 O O . CYS B 1 56 ? 0.979 -18.031 -27.516 1 97.69 56 CYS B O 1
ATOM 2958 N N . ARG B 1 57 ? 0.583 -16.672 -25.812 1 96.38 57 ARG B N 1
ATOM 2959 C CA . ARG B 1 57 ? 0.1 -15.594 -26.688 1 96.38 57 ARG B CA 1
ATOM 2960 C C . ARG B 1 57 ? 1.124 -14.469 -26.781 1 96.38 57 ARG B C 1
ATOM 2962 O O . ARG B 1 57 ? 0.872 -13.453 -27.438 1 96.38 57 ARG B O 1
ATOM 2969 N N . GLY B 1 58 ? 2.242 -14.617 -26.094 1 95.56 58 GLY B N 1
ATOM 2970 C CA . GLY B 1 58 ? 3.268 -13.594 -26.094 1 95.56 58 GLY B CA 1
ATOM 2971 C C . GLY B 1 58 ? 2.891 -12.367 -25.281 1 95.56 58 GLY B C 1
ATOM 2972 O O . GLY B 1 58 ? 3.389 -11.266 -25.531 1 95.56 58 GLY B O 1
ATOM 2973 N N . GLN B 1 59 ? 1.998 -12.539 -24.344 1 92.94 59 GLN B N 1
ATOM 2974 C CA . GLN B 1 59 ? 1.451 -11.414 -23.594 1 92.94 59 GLN B CA 1
ATOM 2975 C C . GLN B 1 59 ? 1.827 -11.492 -22.125 1 92.94 59 GLN B C 1
ATOM 2977 O O . GLN B 1 59 ? 1.156 -10.906 -21.266 1 92.94 59 GLN B O 1
ATOM 2982 N N . TYR B 1 60 ? 2.818 -12.289 -21.844 1 92.62 60 TYR B N 1
ATOM 2983 C CA . TYR B 1 60 ? 3.318 -12.453 -20.484 1 92.62 60 TYR B CA 1
ATOM 2984 C C . TYR B 1 60 ? 4.672 -11.766 -20.328 1 92.62 60 TYR B C 1
ATOM 2986 O O . TYR B 1 60 ? 5.348 -11.469 -21.312 1 92.62 60 TYR B O 1
ATOM 2994 N N . GLN B 1 61 ? 5.066 -11.445 -19.125 1 88.5 61 GLN B N 1
ATOM 2995 C CA . GLN B 1 61 ? 6.305 -10.727 -18.859 1 88.5 61 GLN B CA 1
ATOM 2996 C C . GLN B 1 61 ? 7.523 -11.562 -19.234 1 88.5 61 GLN B C 1
ATOM 2998 O O . GLN B 1 61 ? 8.539 -11.031 -19.672 1 88.5 61 GLN B O 1
ATOM 3003 N N . GLU B 1 62 ? 7.438 -12.797 -18.984 1 89.62 62 GLU B N 1
ATOM 3004 C CA . GLU B 1 62 ? 8.477 -13.727 -19.438 1 89.62 62 GLU B CA 1
ATOM 3005 C C . GLU B 1 62 ? 8.109 -14.367 -20.766 1 89.62 62 GLU B C 1
ATOM 3007 O O . GLU B 1 62 ? 7.023 -14.93 -20.922 1 89.62 62 GLU B O 1
ATOM 3012 N N . LYS B 1 63 ? 9.039 -14.305 -21.766 1 93.38 63 LYS B N 1
ATOM 3013 C CA . LYS B 1 63 ? 8.773 -14.797 -23.109 1 93.38 63 LYS B CA 1
ATOM 3014 C C . LYS B 1 63 ? 9.828 -15.812 -23.531 1 93.38 63 LYS B C 1
ATOM 3016 O O . LYS B 1 63 ? 10.867 -15.438 -24.078 1 93.38 63 LYS B O 1
ATOM 3021 N N . PRO B 1 64 ? 9.484 -17.047 -23.328 1 95 64 PRO B N 1
ATOM 3022 C CA . PRO B 1 64 ? 10.43 -18.078 -23.766 1 95 64 PRO B CA 1
ATOM 3023 C C . PRO B 1 64 ? 10.555 -18.141 -25.281 1 95 64 PRO B C 1
ATOM 3025 O O . PRO B 1 64 ? 9.594 -17.859 -26 1 95 64 PRO B O 1
ATOM 3028 N N . PRO B 1 65 ? 11.742 -18.562 -25.781 1 96 65 PRO B N 1
ATOM 3029 C CA . PRO B 1 65 ? 11.883 -18.734 -27.234 1 96 65 PRO B CA 1
ATOM 3030 C C . PRO B 1 65 ? 11.07 -19.906 -27.781 1 96 65 PRO B C 1
ATOM 3032 O O . PRO B 1 65 ? 10.961 -20.938 -27.109 1 96 65 PRO B O 1
ATOM 3035 N N . LEU B 1 66 ? 10.609 -19.781 -28.984 1 96.25 66 LEU B N 1
ATOM 3036 C CA . LEU B 1 66 ? 9.859 -20.844 -29.641 1 96.25 66 LEU B CA 1
ATOM 3037 C C . LEU B 1 66 ? 10.805 -21.875 -30.281 1 96.25 66 LEU B C 1
ATOM 3039 O O . LEU B 1 66 ? 11.883 -21.5 -30.75 1 96.25 66 LEU B O 1
ATOM 3043 N N . PRO B 1 67 ? 10.445 -23.125 -30.375 1 96.88 67 PRO B N 1
ATOM 3044 C CA . PRO B 1 67 ? 9.289 -23.703 -29.688 1 96.88 67 PRO B CA 1
ATOM 3045 C C . PRO B 1 67 ? 9.555 -23.938 -28.188 1 96.88 67 PRO B C 1
ATOM 3047 O O . PRO B 1 67 ? 10.703 -24.078 -27.781 1 96.88 67 PRO B O 1
ATOM 3050 N N . PHE B 1 68 ? 8.531 -23.938 -27.391 1 97.25 68 PHE B N 1
ATOM 3051 C CA . PHE B 1 68 ? 8.695 -24.25 -25.969 1 97.25 68 PHE B CA 1
ATOM 3052 C C . PHE B 1 68 ? 7.504 -25.047 -25.453 1 97.25 68 PHE B C 1
ATOM 3054 O O . PHE B 1 68 ? 6.449 -25.094 -26.094 1 97.25 68 PHE B O 1
ATOM 3061 N N . THR B 1 69 ? 7.707 -25.781 -24.344 1 97.69 69 THR B N 1
ATOM 3062 C CA . THR B 1 69 ? 6.648 -26.453 -23.594 1 97.69 69 THR B CA 1
ATOM 3063 C C . THR B 1 69 ? 6.137 -25.562 -22.453 1 97.69 69 THR B C 1
ATOM 3065 O O . THR B 1 69 ? 6.898 -25.188 -21.562 1 97.69 69 THR B O 1
ATOM 3068 N N . PRO B 1 70 ? 4.793 -25.172 -22.484 1 98.06 70 PRO B N 1
ATOM 3069 C CA . PRO B 1 70 ? 4.266 -24.375 -21.375 1 98.06 70 PRO B CA 1
ATOM 3070 C C . PRO B 1 70 ? 4.086 -25.172 -20.094 1 98.06 70 PRO B C 1
ATOM 3072 O O . PRO B 1 70 ? 4.43 -26.344 -20.047 1 98.06 70 PRO B O 1
ATOM 3075 N N . GLY B 1 71 ? 3.539 -24.484 -19.109 1 98.06 71 GLY B N 1
ATOM 3076 C CA . GLY B 1 71 ? 3.268 -25.094 -17.828 1 98.06 71 GLY B CA 1
ATOM 3077 C C . GLY B 1 71 ? 4.172 -24.578 -16.719 1 98.06 71 GLY B C 1
ATOM 3078 O O . GLY B 1 71 ? 5.395 -24.641 -16.828 1 98.06 71 GLY B O 1
ATOM 3079 N N . MET B 1 72 ? 3.576 -24.219 -15.586 1 97.75 72 MET B N 1
ATOM 3080 C CA . MET B 1 72 ? 4.328 -23.5 -14.562 1 97.75 72 MET B CA 1
ATOM 3081 C C . MET B 1 72 ? 4.383 -24.297 -13.266 1 97.75 72 MET B C 1
ATOM 3083 O O . MET B 1 72 ? 5.137 -23.953 -12.352 1 97.75 72 MET B O 1
ATOM 3087 N N . GLU B 1 73 ? 3.58 -25.312 -13.164 1 98.56 73 GLU B N 1
ATOM 3088 C CA . GLU B 1 73 ? 3.48 -26.078 -11.922 1 98.56 73 GLU B CA 1
ATOM 3089 C C . GLU B 1 73 ? 3.123 -27.531 -12.195 1 98.56 73 GLU B C 1
ATOM 3091 O O . GLU B 1 73 ? 2.549 -27.859 -13.242 1 98.56 73 GLU B O 1
ATOM 3096 N N . PHE B 1 74 ? 3.502 -28.406 -11.219 1 98.62 74 PHE B N 1
ATOM 3097 C CA . PHE B 1 74 ? 3.205 -29.812 -11.43 1 98.62 74 PHE B CA 1
ATOM 3098 C C . PHE B 1 74 ? 3.299 -30.594 -10.117 1 98.62 74 PHE B C 1
ATOM 3100 O O . PHE B 1 74 ? 3.803 -30.078 -9.117 1 98.62 74 PHE B O 1
ATOM 3107 N N . SER B 1 75 ? 2.736 -31.719 -10.102 1 98.75 75 SER B N 1
ATOM 3108 C CA . SER B 1 75 ? 2.996 -32.781 -9.117 1 98.75 75 SER B CA 1
ATOM 3109 C C . SER B 1 75 ? 3.377 -34.094 -9.805 1 98.75 75 SER B C 1
ATOM 3111 O O . SER B 1 75 ? 2.947 -34.344 -10.93 1 98.75 75 SER B O 1
ATOM 3113 N N . GLY B 1 76 ? 4.195 -34.812 -9.156 1 98.56 76 GLY B N 1
ATOM 3114 C CA . GLY B 1 76 ? 4.641 -36.062 -9.742 1 98.56 76 GLY B CA 1
ATOM 3115 C C . GLY B 1 76 ? 5.59 -36.844 -8.836 1 98.56 76 GLY B C 1
ATOM 3116 O O . GLY B 1 76 ? 5.562 -36.688 -7.617 1 98.56 76 GLY B O 1
ATOM 3117 N N . VAL B 1 77 ? 6.312 -37.719 -9.547 1 98.56 77 VAL B N 1
ATOM 3118 C CA . VAL B 1 77 ? 7.227 -38.594 -8.82 1 98.56 77 VAL B CA 1
ATOM 3119 C C . VAL B 1 77 ? 8.633 -38.469 -9.398 1 98.56 77 VAL B C 1
ATOM 3121 O O . VAL B 1 77 ? 8.82 -38.469 -10.617 1 98.56 77 VAL B O 1
ATOM 3124 N N . VAL B 1 78 ? 9.594 -38.406 -8.477 1 98.62 78 VAL B N 1
ATOM 3125 C CA . VAL B 1 78 ? 10.977 -38.281 -8.914 1 98.62 78 VAL B CA 1
ATOM 3126 C C . VAL B 1 78 ? 11.422 -39.531 -9.641 1 98.62 78 VAL B C 1
ATOM 3128 O O . VAL B 1 78 ? 11.312 -40.656 -9.094 1 98.62 78 VAL B O 1
ATOM 3131 N N . LEU B 1 79 ? 11.93 -39.344 -10.852 1 97.62 79 LEU B N 1
ATOM 3132 C CA . LEU B 1 79 ? 12.461 -40.469 -11.633 1 97.62 79 LEU B CA 1
ATOM 3133 C C . LEU B 1 79 ? 13.969 -40.594 -11.43 1 97.62 79 LEU B C 1
ATOM 3135 O O . LEU B 1 79 ? 14.484 -41.719 -11.375 1 97.62 79 LEU B O 1
ATOM 3139 N N . GLU B 1 80 ? 14.578 -39.469 -11.469 1 97.19 80 GLU B N 1
ATOM 3140 C CA . GLU B 1 80 ? 16.031 -39.375 -11.414 1 97.19 80 GLU B CA 1
ATOM 3141 C C . GLU B 1 80 ? 16.484 -38.094 -10.719 1 97.19 80 GLU B C 1
ATOM 3143 O O . GLU B 1 80 ? 15.883 -37.031 -10.898 1 97.19 80 GLU B O 1
ATOM 3148 N N . ALA B 1 81 ? 17.594 -38.219 -9.906 1 98.25 81 ALA B N 1
ATOM 3149 C CA . ALA B 1 81 ? 18.188 -37.062 -9.234 1 98.25 81 ALA B CA 1
ATOM 3150 C C . ALA B 1 81 ? 19.672 -36.938 -9.562 1 98.25 81 ALA B C 1
ATOM 3152 O O . ALA B 1 81 ? 20.391 -37.969 -9.609 1 98.25 81 ALA B O 1
ATOM 3153 N N . GLY B 1 82 ? 20.062 -35.688 -9.844 1 98 82 GLY B N 1
ATOM 3154 C CA . GLY B 1 82 ? 21.469 -35.438 -10.117 1 98 82 GLY B CA 1
ATOM 3155 C C . GLY B 1 82 ? 22.375 -35.75 -8.945 1 98 82 GLY B C 1
ATOM 3156 O O . GLY B 1 82 ? 21.906 -35.906 -7.816 1 98 82 GLY B O 1
ATOM 3157 N N . ALA B 1 83 ? 23.656 -35.75 -9.234 1 97.88 83 ALA B N 1
ATOM 3158 C CA . ALA B 1 83 ? 24.656 -36.219 -8.281 1 97.88 83 ALA B CA 1
ATOM 3159 C C . ALA B 1 83 ? 24.719 -35.312 -7.062 1 97.88 83 ALA B C 1
ATOM 3161 O O . ALA B 1 83 ? 25.062 -35.75 -5.961 1 97.88 83 ALA B O 1
ATOM 3162 N N . ASP B 1 84 ? 24.375 -34 -7.266 1 98.38 84 ASP B N 1
ATOM 3163 C CA . ASP B 1 84 ? 24.516 -33.031 -6.184 1 98.38 84 ASP B CA 1
ATOM 3164 C C . ASP B 1 84 ? 23.156 -32.75 -5.531 1 98.38 84 ASP B C 1
ATOM 3166 O O . ASP B 1 84 ? 23.047 -31.828 -4.727 1 98.38 84 ASP B O 1
ATOM 3170 N N . VAL B 1 85 ? 22.188 -33.5 -5.91 1 98.38 85 VAL B N 1
ATOM 3171 C CA . VAL B 1 85 ? 20.859 -33.312 -5.336 1 98.38 85 VAL B CA 1
ATOM 3172 C C . VAL B 1 85 ? 20.781 -34 -3.98 1 98.38 85 VAL B C 1
ATOM 3174 O O . VAL B 1 85 ? 21.156 -35.188 -3.854 1 98.38 85 VAL B O 1
ATOM 3177 N N . SER B 1 86 ? 20.312 -33.312 -2.912 1 97.44 86 SER B N 1
ATOM 3178 C CA . SER B 1 86 ? 20.203 -33.906 -1.577 1 97.44 86 SER B CA 1
ATOM 3179 C C . SER B 1 86 ? 18.812 -33.688 -0.998 1 97.44 86 SER B C 1
ATOM 3181 O O . SER B 1 86 ? 18.469 -34.281 0.031 1 97.44 86 SER B O 1
ATOM 3183 N N . THR B 1 87 ? 17.984 -33 -1.636 1 96.56 87 THR B N 1
ATOM 3184 C CA . THR B 1 87 ? 16.703 -32.594 -1.071 1 96.56 87 THR B CA 1
ATOM 3185 C C . THR B 1 87 ? 15.633 -33.625 -1.386 1 96.56 87 THR B C 1
ATOM 3187 O O . THR B 1 87 ? 14.633 -33.75 -0.669 1 96.56 87 THR B O 1
ATOM 3190 N N . VAL B 1 88 ? 15.797 -34.406 -2.494 1 98 88 VAL B N 1
ATOM 3191 C CA . VAL B 1 88 ? 14.844 -35.438 -2.904 1 98 88 VAL B CA 1
ATOM 3192 C C . VAL B 1 88 ? 15.594 -36.656 -3.455 1 98 88 VAL B C 1
ATOM 3194 O O . VAL B 1 88 ? 16.797 -36.562 -3.73 1 98 88 VAL B O 1
ATOM 3197 N N . LYS B 1 89 ? 14.82 -37.75 -3.602 1 97.75 89 LYS B N 1
ATOM 3198 C CA . LYS B 1 89 ? 15.367 -38.969 -4.203 1 97.75 89 LYS B CA 1
ATOM 3199 C C . LYS B 1 89 ? 14.32 -39.656 -5.078 1 97.75 89 LYS B C 1
ATOM 3201 O O . LYS B 1 89 ? 13.133 -39.344 -5.02 1 97.75 89 LYS B O 1
ATOM 3206 N N . LYS B 1 90 ? 14.828 -40.625 -5.824 1 98 90 LYS B N 1
ATOM 3207 C CA . LYS B 1 90 ? 13.945 -41.406 -6.688 1 98 90 LYS B CA 1
ATOM 3208 C C . LYS B 1 90 ? 12.773 -41.969 -5.895 1 98 90 LYS B C 1
ATOM 3210 O O . LYS B 1 90 ? 12.961 -42.531 -4.801 1 98 90 LYS B O 1
ATOM 3215 N N . GLY B 1 91 ? 11.594 -41.781 -6.434 1 98.06 91 GLY B N 1
ATOM 3216 C CA . GLY B 1 91 ? 10.406 -42.344 -5.793 1 98.06 91 GLY B CA 1
ATOM 3217 C C . GLY B 1 91 ? 9.656 -41.344 -4.945 1 98.06 91 GLY B C 1
ATOM 3218 O O . GLY B 1 91 ? 8.492 -41.531 -4.598 1 98.06 91 GLY B O 1
ATOM 3219 N N . ASP B 1 92 ? 10.312 -40.25 -4.586 1 98.44 92 ASP B N 1
ATOM 3220 C CA . ASP B 1 92 ? 9.656 -39.219 -3.795 1 98.44 92 ASP B CA 1
ATOM 3221 C C . ASP B 1 92 ? 8.516 -38.562 -4.578 1 98.44 92 ASP B C 1
ATOM 3223 O O . ASP B 1 92 ? 8.648 -38.312 -5.773 1 98.44 92 ASP B O 1
ATOM 3227 N N . ARG B 1 93 ? 7.344 -38.344 -3.928 1 98.62 93 ARG B N 1
ATOM 3228 C CA . ARG B 1 93 ? 6.266 -37.531 -4.473 1 98.62 93 ARG B CA 1
ATOM 3229 C C . ARG B 1 93 ? 6.535 -36.062 -4.238 1 98.62 93 ARG B C 1
ATOM 3231 O O . ARG B 1 93 ? 6.848 -35.625 -3.119 1 98.62 93 ARG B O 1
ATOM 3238 N N . VAL B 1 94 ? 6.461 -35.25 -5.324 1 98.75 94 VAL B N 1
ATOM 3239 C CA . VAL B 1 94 ? 6.895 -33.875 -5.203 1 98.75 94 VAL B CA 1
ATOM 3240 C C . VAL B 1 94 ? 5.906 -32.969 -5.934 1 98.75 94 VAL B C 1
ATOM 3242 O O . VAL B 1 94 ? 5.168 -33.406 -6.812 1 98.75 94 VAL B O 1
ATOM 3245 N N . ILE B 1 95 ? 5.82 -31.781 -5.453 1 98.69 95 ILE B N 1
ATOM 3246 C CA . ILE B 1 95 ? 5.324 -30.672 -6.258 1 98.69 95 ILE B CA 1
ATOM 3247 C C . ILE B 1 95 ? 6.488 -29.781 -6.691 1 98.69 95 ILE B C 1
ATOM 3249 O O . ILE B 1 95 ? 7.547 -29.781 -6.055 1 98.69 95 ILE B O 1
ATOM 3253 N N . GLY B 1 96 ? 6.266 -29.094 -7.781 1 98.06 96 GLY B N 1
ATOM 3254 C CA . GLY B 1 96 ? 7.301 -28.188 -8.25 1 98.06 96 GLY B CA 1
ATOM 3255 C C . GLY B 1 96 ? 6.75 -27.016 -9.047 1 98.06 96 GLY B C 1
ATOM 3256 O O . GLY B 1 96 ? 5.574 -27 -9.422 1 98.06 96 GLY B O 1
ATOM 3257 N N . VAL B 1 97 ? 7.535 -25.984 -9.133 1 97.44 97 VAL B N 1
ATOM 3258 C CA . VAL B 1 97 ? 7.312 -24.828 -9.992 1 97.44 97 VAL B CA 1
ATOM 3259 C C . VAL B 1 97 ? 8.359 -24.812 -11.102 1 97.44 97 VAL B C 1
ATOM 3261 O O . VAL B 1 97 ? 9.547 -25.031 -10.852 1 97.44 97 VAL B O 1
ATOM 3264 N N . SER B 1 98 ? 7.84 -24.656 -12.289 1 90 98 SER B N 1
ATOM 3265 C CA . SER B 1 98 ? 8.734 -24.688 -13.445 1 90 98 SER B CA 1
ATOM 3266 C C . SER B 1 98 ? 8.688 -23.375 -14.219 1 90 98 SER B C 1
ATOM 3268 O O . SER B 1 98 ? 7.711 -22.625 -14.117 1 90 98 SER B O 1
ATOM 3270 N N . ASN B 1 99 ? 9.812 -23.047 -14.977 1 86.25 99 ASN B N 1
ATOM 3271 C CA . ASN B 1 99 ? 9.852 -21.938 -15.922 1 86.25 99 ASN B CA 1
ATOM 3272 C C . ASN B 1 99 ? 9.367 -22.359 -17.312 1 86.25 99 ASN B C 1
ATOM 3274 O O . ASN B 1 99 ? 10.086 -22.172 -18.297 1 86.25 99 ASN B O 1
ATOM 3278 N N . PHE B 1 100 ? 8.203 -22.953 -17.406 1 89.44 100 PHE B N 1
ATOM 3279 C CA . PHE B 1 100 ? 7.469 -23.25 -18.641 1 89.44 100 PHE B CA 1
ATOM 3280 C C . PHE B 1 100 ? 7.938 -24.578 -19.234 1 89.44 100 PHE B C 1
ATOM 3282 O O . PHE B 1 100 ? 8.398 -24.609 -20.375 1 89.44 100 PHE B O 1
ATOM 3289 N N . HIS B 1 101 ? 7.762 -25.688 -18.625 1 93.06 101 HIS B N 1
ATOM 3290 C CA . HIS B 1 101 ? 8.102 -26.969 -19.234 1 93.06 101 HIS B CA 1
ATOM 3291 C C . HIS B 1 101 ? 7.332 -28.109 -18.578 1 93.06 101 HIS B C 1
ATOM 3293 O O . HIS B 1 101 ? 7.688 -29.281 -18.766 1 93.06 101 HIS B O 1
ATOM 3299 N N . SER B 1 102 ? 6.246 -27.797 -17.891 1 96.94 102 SER B N 1
ATOM 3300 C CA . SER B 1 102 ? 5.629 -28.828 -17.078 1 96.94 102 SER B CA 1
ATOM 3301 C C . SER B 1 102 ? 4.434 -29.453 -17.797 1 96.94 102 SER B C 1
ATOM 3303 O O . SER B 1 102 ? 3.869 -30.438 -17.312 1 96.94 102 SER B O 1
ATOM 3305 N N . MET B 1 103 ? 4.012 -28.938 -18.938 1 98.38 103 MET B N 1
ATOM 3306 C CA . MET B 1 103 ? 2.971 -29.609 -19.719 1 98.38 103 MET B CA 1
ATOM 3307 C C . MET B 1 103 ? 3.561 -30.734 -20.562 1 98.38 103 MET B C 1
ATOM 3309 O O . MET B 1 103 ? 3.396 -30.75 -21.781 1 98.38 103 MET B O 1
ATOM 3313 N N . ALA B 1 104 ? 4.164 -31.609 -19.891 1 98.06 104 ALA B N 1
ATOM 3314 C CA . ALA B 1 104 ? 4.875 -32.781 -20.438 1 98.06 104 ALA B CA 1
ATOM 3315 C C . ALA B 1 104 ? 4.875 -33.938 -19.453 1 98.06 104 ALA B C 1
ATOM 3317 O O . ALA B 1 104 ? 4.754 -33.719 -18.25 1 98.06 104 ALA B O 1
ATOM 3318 N N . GLU B 1 105 ? 5 -35.094 -20 1 98.12 105 GLU B N 1
ATOM 3319 C CA . GLU B 1 105 ? 4.961 -36.281 -19.156 1 98.12 105 GLU B CA 1
ATOM 3320 C C . GLU B 1 105 ? 6.172 -36.344 -18.234 1 98.12 105 GLU B C 1
ATOM 3322 O O . GLU B 1 105 ? 6.16 -37.062 -17.219 1 98.12 105 GLU B O 1
ATOM 3327 N N . GLN B 1 106 ? 7.246 -35.625 -18.625 1 96.94 106 GLN B N 1
ATOM 3328 C CA . GLN B 1 106 ? 8.43 -35.469 -17.781 1 96.94 106 GLN B CA 1
ATOM 3329 C C . GLN B 1 106 ? 8.875 -34.031 -17.734 1 96.94 106 GLN B C 1
ATOM 3331 O O . GLN B 1 106 ? 8.633 -33.25 -18.672 1 96.94 106 GLN B O 1
ATOM 3336 N N . CYS B 1 107 ? 9.453 -33.719 -16.625 1 95.62 107 CYS B N 1
ATOM 3337 C CA . CYS B 1 107 ? 9.992 -32.375 -16.453 1 95.62 107 CYS B CA 1
ATOM 3338 C C . CYS B 1 107 ? 11.32 -32.406 -15.703 1 95.62 107 CYS B C 1
ATOM 3340 O O . CYS B 1 107 ? 11.523 -33.25 -14.836 1 95.62 107 CYS B O 1
ATOM 3342 N N . ILE B 1 108 ? 12.273 -31.594 -16.156 1 96.69 108 ILE B N 1
ATOM 3343 C CA . ILE B 1 108 ? 13.539 -31.422 -15.453 1 96.69 108 ILE B CA 1
ATOM 3344 C C . ILE B 1 108 ? 13.578 -30.062 -14.781 1 96.69 108 ILE B C 1
ATOM 3346 O O . ILE B 1 108 ? 13.336 -29.031 -15.43 1 96.69 108 ILE B O 1
ATOM 3350 N N . THR B 1 109 ? 13.812 -30.047 -13.484 1 96.56 109 THR B N 1
ATOM 3351 C CA . THR B 1 109 ? 13.883 -28.781 -12.766 1 96.56 109 THR B CA 1
ATOM 3352 C C . THR B 1 109 ? 14.992 -28.812 -11.719 1 96.56 109 THR B C 1
ATOM 3354 O O . THR B 1 109 ? 15.586 -29.859 -11.461 1 96.56 109 THR B O 1
ATOM 3357 N N . ASP B 1 110 ? 15.367 -27.625 -11.25 1 96.69 110 ASP B N 1
ATOM 3358 C CA . ASP B 1 110 ? 16.344 -27.531 -10.164 1 96.69 110 ASP B CA 1
ATOM 3359 C C . ASP B 1 110 ? 15.773 -28.062 -8.859 1 96.69 110 ASP B C 1
ATOM 3361 O O . ASP B 1 110 ? 14.602 -27.844 -8.547 1 96.69 110 ASP B O 1
ATOM 3365 N N . GLN B 1 111 ? 16.578 -28.734 -8.062 1 97.06 111 GLN B N 1
ATOM 3366 C CA . GLN B 1 111 ? 16.125 -29.312 -6.801 1 97.06 111 GLN B CA 1
ATOM 3367 C C . GLN B 1 111 ? 15.531 -28.234 -5.895 1 97.06 111 GLN B C 1
ATOM 3369 O O . GLN B 1 111 ? 14.648 -28.516 -5.078 1 97.06 111 GLN B O 1
ATOM 3374 N N . LYS B 1 112 ? 15.883 -26.953 -6.047 1 96.5 112 LYS B N 1
ATOM 3375 C CA . LYS B 1 112 ? 15.445 -25.875 -5.168 1 96.5 112 LYS B CA 1
ATOM 3376 C C . LYS B 1 112 ? 13.969 -25.547 -5.379 1 96.5 112 LYS B C 1
ATOM 3378 O O . LYS B 1 112 ? 13.336 -24.922 -4.523 1 96.5 112 LYS B O 1
ATOM 3383 N N . THR B 1 113 ? 13.453 -25.938 -6.496 1 97.5 113 THR B N 1
ATOM 3384 C CA . THR B 1 113 ? 12.07 -25.609 -6.793 1 97.5 113 THR B CA 1
ATOM 3385 C C . THR B 1 113 ? 11.18 -26.844 -6.684 1 97.5 113 THR B C 1
ATOM 3387 O O . THR B 1 113 ? 10.164 -26.953 -7.375 1 97.5 113 THR B O 1
ATOM 3390 N N . LEU B 1 114 ? 11.617 -27.812 -5.883 1 98.06 114 LEU B N 1
ATOM 3391 C CA . LEU B 1 114 ? 10.844 -29.016 -5.59 1 98.06 114 LEU B CA 1
ATOM 3392 C C . LEU B 1 114 ? 10.57 -29.125 -4.094 1 98.06 114 LEU B C 1
ATOM 3394 O O . LEU B 1 114 ? 11.445 -28.844 -3.273 1 98.06 114 LEU B O 1
ATOM 3398 N N . TRP B 1 115 ? 9.375 -29.594 -3.754 1 98.56 115 TRP B N 1
ATOM 3399 C CA . TRP B 1 115 ? 8.984 -29.875 -2.375 1 98.56 115 TRP B CA 1
ATOM 3400 C C . TRP B 1 115 ? 8.32 -31.234 -2.262 1 98.56 115 TRP B C 1
ATOM 3402 O O . TRP B 1 115 ? 7.473 -31.594 -3.082 1 98.56 115 TRP B O 1
ATOM 3412 N N . ARG B 1 116 ? 8.703 -31.953 -1.285 1 98.38 116 ARG B N 1
ATOM 3413 C CA . ARG B 1 116 ? 8.117 -33.281 -1.056 1 98.38 116 ARG B CA 1
ATOM 3414 C C . ARG B 1 116 ? 6.68 -33.156 -0.556 1 98.38 116 ARG B C 1
ATOM 3416 O O . ARG B 1 116 ? 6.379 -32.281 0.275 1 98.38 116 ARG B O 1
ATOM 3423 N N . ILE B 1 117 ? 5.875 -33.969 -1.06 1 97.94 117 ILE B N 1
ATOM 3424 C CA . ILE B 1 117 ? 4.469 -34 -0.673 1 97.94 117 ILE B CA 1
ATOM 3425 C C . ILE B 1 117 ? 4.289 -34.938 0.517 1 97.94 117 ILE B C 1
ATOM 3427 O O . ILE B 1 117 ? 4.758 -36.094 0.493 1 97.94 117 ILE B O 1
ATOM 3431 N N . PRO B 1 118 ? 3.592 -34.5 1.504 1 94.5 118 PRO B N 1
ATOM 3432 C CA . PRO B 1 118 ? 3.291 -35.438 2.607 1 94.5 118 PRO B CA 1
ATOM 3433 C C . PRO B 1 118 ? 2.461 -36.625 2.166 1 94.5 118 PRO B C 1
ATOM 3435 O O . PRO B 1 118 ? 1.749 -36.562 1.16 1 94.5 118 PRO B O 1
ATOM 3438 N N . GLU B 1 119 ? 2.465 -37.688 2.938 1 92.31 119 GLU B N 1
ATOM 3439 C CA . GLU B 1 119 ? 1.853 -38.969 2.576 1 92.31 119 GLU B CA 1
ATOM 3440 C C . GLU B 1 119 ? 0.335 -38.844 2.475 1 92.31 119 GLU B C 1
ATOM 3442 O O . GLU B 1 119 ? -0.295 -39.5 1.649 1 92.31 119 GLU B O 1
ATOM 3447 N N . ASN B 1 120 ? -0.243 -37.969 3.213 1 94.25 120 ASN B N 1
ATOM 3448 C CA . ASN B 1 120 ? -1.699 -37.906 3.275 1 94.25 120 ASN B CA 1
ATOM 3449 C C . ASN B 1 120 ? -2.26 -36.906 2.268 1 94.25 120 ASN B C 1
ATOM 3451 O O . ASN B 1 120 ? -3.455 -36.594 2.283 1 94.25 120 ASN B O 1
ATOM 3455 N N . VAL B 1 121 ? -1.439 -36.406 1.38 1 96.69 121 VAL B N 1
ATOM 3456 C CA . VAL B 1 121 ? -1.882 -35.469 0.35 1 96.69 121 VAL B CA 1
ATOM 3457 C C . VAL B 1 121 ? -1.768 -36.125 -1.024 1 96.69 121 VAL B C 1
ATOM 3459 O O . VAL B 1 121 ? -0.693 -36.594 -1.408 1 96.69 121 VAL B O 1
ATOM 3462 N N . SER B 1 122 ? -2.855 -36.188 -1.749 1 97.69 122 SER B N 1
ATOM 3463 C CA . SER B 1 122 ? -2.844 -36.781 -3.076 1 97.69 122 SER B CA 1
ATOM 3464 C C . SER B 1 122 ? -2.062 -35.938 -4.066 1 97.69 122 SER B C 1
ATOM 3466 O O . SER B 1 122 ? -1.941 -34.719 -3.889 1 97.69 122 SER B O 1
ATOM 3468 N N . LEU B 1 123 ? -1.577 -36.562 -5.105 1 98.25 123 LEU B N 1
ATOM 3469 C CA . LEU B 1 123 ? -0.88 -35.812 -6.156 1 98.25 123 LEU B CA 1
ATOM 3470 C C . LEU B 1 123 ? -1.809 -34.812 -6.816 1 98.25 123 LEU B C 1
ATOM 3472 O O . LEU B 1 123 ? -1.374 -33.719 -7.203 1 98.25 123 LEU B O 1
ATOM 3476 N N . GLN B 1 124 ? -3.068 -35.188 -6.945 1 98.12 124 GLN B N 1
ATOM 3477 C CA . GLN B 1 124 ? -4.039 -34.281 -7.566 1 98.12 124 GLN B CA 1
ATOM 3478 C C . GLN B 1 124 ? -4.254 -33.031 -6.715 1 98.12 124 GLN B C 1
ATOM 3480 O O . GLN B 1 124 ? -4.203 -31.906 -7.223 1 98.12 124 GLN B O 1
ATOM 3485 N N . ASP B 1 125 ? -4.477 -33.188 -5.414 1 97.94 125 ASP B N 1
ATOM 3486 C CA . ASP B 1 125 ? -4.637 -32.062 -4.512 1 97.94 125 ASP B CA 1
ATOM 3487 C C . ASP B 1 125 ? -3.371 -31.219 -4.469 1 97.94 125 ASP B C 1
ATOM 3489 O O . ASP B 1 125 ? -3.441 -29.984 -4.477 1 97.94 125 ASP B O 1
ATOM 3493 N N . ALA B 1 126 ? -2.258 -31.906 -4.473 1 98.38 126 ALA B N 1
ATOM 3494 C CA . ALA B 1 126 ? -0.971 -31.219 -4.387 1 98.38 126 ALA B CA 1
ATOM 3495 C C . ALA B 1 126 ? -0.733 -30.344 -5.613 1 98.38 126 ALA B C 1
ATOM 3497 O O . ALA B 1 126 ? -0.146 -29.266 -5.508 1 98.38 126 ALA B O 1
ATOM 3498 N N . ALA B 1 127 ? -1.217 -30.766 -6.746 1 98.44 127 ALA B N 1
ATOM 3499 C CA . ALA B 1 127 ? -0.991 -30.047 -8 1 98.44 127 ALA B CA 1
ATOM 3500 C C . ALA B 1 127 ? -1.697 -28.688 -7.996 1 98.44 127 ALA B C 1
ATOM 3502 O O . ALA B 1 127 ? -1.352 -27.797 -8.773 1 98.44 127 ALA B O 1
ATOM 3503 N N . VAL B 1 128 ? -2.701 -28.547 -7.141 1 98.56 128 VAL B N 1
ATOM 3504 C CA . VAL B 1 128 ? -3.484 -27.312 -7.055 1 98.56 128 VAL B CA 1
ATOM 3505 C C . VAL B 1 128 ? -2.717 -26.266 -6.25 1 98.56 128 VAL B C 1
ATOM 3507 O O . VAL B 1 128 ? -2.994 -25.062 -6.355 1 98.56 128 VAL B O 1
ATOM 3510 N N . LEU B 1 129 ? -1.659 -26.594 -5.531 1 98.69 129 LEU B N 1
ATOM 3511 C CA . LEU B 1 129 ? -1.107 -25.797 -4.445 1 98.69 129 LEU B CA 1
ATOM 3512 C C . LEU B 1 129 ? -0.127 -24.75 -4.98 1 98.69 129 LEU B C 1
ATOM 3514 O O . LEU B 1 129 ? -0.204 -23.578 -4.617 1 98.69 129 LEU B O 1
ATOM 3518 N N . PRO B 1 130 ? 0.772 -25.047 -5.863 1 98.56 130 PRO B N 1
ATOM 3519 C CA . PRO B 1 130 ? 1.91 -24.141 -6.055 1 98.56 130 PRO B CA 1
ATOM 3520 C C . PRO B 1 130 ? 1.484 -22.734 -6.453 1 98.56 130 PRO B C 1
ATOM 3522 O O . PRO B 1 130 ? 1.57 -21.812 -5.641 1 98.56 130 PRO B O 1
ATOM 3525 N N . VAL B 1 131 ? 0.87 -22.547 -7.586 1 98.31 131 VAL B N 1
ATOM 3526 C CA . VAL B 1 131 ? 0.607 -21.203 -8.062 1 98.31 131 VAL B CA 1
ATOM 3527 C C . VAL B 1 131 ? -0.564 -20.594 -7.289 1 98.31 131 VAL B C 1
ATOM 3529 O O . VAL B 1 131 ? -0.454 -19.5 -6.738 1 98.31 131 VAL B O 1
ATOM 3532 N N . SER B 1 132 ? -1.691 -21.297 -7.156 1 98.56 132 SER B N 1
ATOM 3533 C CA . SER B 1 132 ? -2.906 -20.75 -6.559 1 98.56 132 SER B CA 1
ATOM 3534 C C . SER B 1 132 ? -2.719 -20.484 -5.07 1 98.56 132 SER B C 1
ATOM 3536 O O . SER B 1 132 ? -2.896 -19.359 -4.609 1 98.56 132 SER B O 1
ATOM 3538 N N . TYR B 1 133 ? -2.266 -21.484 -4.332 1 98.88 133 TYR B N 1
ATOM 3539 C CA . TYR B 1 133 ? -2.137 -21.297 -2.891 1 98.88 133 TYR B CA 1
ATOM 3540 C C . TYR B 1 133 ? -0.861 -20.547 -2.545 1 98.88 133 TYR B C 1
ATOM 3542 O O . TYR B 1 133 ? -0.826 -19.797 -1.572 1 98.88 133 TYR B O 1
ATOM 3550 N N . GLY B 1 134 ? 0.252 -20.781 -3.32 1 98.75 134 GLY B N 1
ATOM 3551 C CA . GLY B 1 134 ? 1.41 -19.922 -3.131 1 98.75 134 GLY B CA 1
ATOM 3552 C C . GLY B 1 134 ? 1.08 -18.438 -3.229 1 98.75 134 GLY B C 1
ATOM 3553 O O . GLY B 1 134 ? 1.482 -17.656 -2.373 1 98.75 134 GLY B O 1
ATOM 3554 N N . THR B 1 135 ? 0.305 -18.094 -4.25 1 98.75 135 THR B N 1
ATOM 3555 C CA . THR B 1 135 ? -0.128 -16.719 -4.461 1 98.75 135 THR B CA 1
ATOM 3556 C C . THR B 1 135 ? -1.037 -16.266 -3.324 1 98.75 135 THR B C 1
ATOM 3558 O O . THR B 1 135 ? -0.844 -15.18 -2.766 1 98.75 135 THR B O 1
ATOM 3561 N N . ALA B 1 136 ? -2.01 -17.078 -2.955 1 98.88 136 ALA B N 1
ATOM 3562 C CA . ALA B 1 136 ? -2.973 -16.734 -1.912 1 98.88 136 ALA B CA 1
ATOM 3563 C C . ALA B 1 136 ? -2.27 -16.469 -0.582 1 98.88 136 ALA B C 1
ATOM 3565 O O . ALA B 1 136 ? -2.564 -15.484 0.102 1 98.88 136 ALA B O 1
ATOM 3566 N N . ILE B 1 137 ? -1.354 -17.328 -0.226 1 98.88 137 ILE B N 1
ATOM 3567 C CA . ILE B 1 137 ? -0.67 -17.234 1.061 1 98.88 137 ILE B CA 1
ATOM 3568 C C . ILE B 1 137 ? 0.151 -15.953 1.126 1 98.88 137 ILE B C 1
ATOM 3570 O O . ILE B 1 137 ? 0.09 -15.219 2.117 1 98.88 137 ILE B O 1
ATOM 3574 N N . LEU B 1 138 ? 0.897 -15.625 0.083 1 98.88 138 LEU B N 1
ATOM 3575 C CA . LEU B 1 138 ? 1.665 -14.383 0.109 1 98.88 138 LEU B CA 1
ATOM 3576 C C . LEU B 1 138 ? 0.741 -13.172 0.086 1 98.88 138 LEU B C 1
ATOM 3578 O O . LEU B 1 138 ? 1.026 -12.156 0.725 1 98.88 138 LEU B O 1
ATOM 3582 N N . ALA B 1 139 ? -0.373 -13.258 -0.663 1 98.88 139 ALA B N 1
ATOM 3583 C CA . ALA B 1 139 ? -1.312 -12.141 -0.716 1 98.88 139 ALA B CA 1
ATOM 3584 C C . ALA B 1 139 ? -1.89 -11.844 0.665 1 98.88 139 ALA B C 1
ATOM 3586 O O . ALA B 1 139 ? -1.908 -10.688 1.102 1 98.88 139 ALA B O 1
ATOM 3587 N N . VAL B 1 140 ? -2.328 -12.914 1.395 1 98.5 140 VAL B N 1
ATOM 3588 C CA . VAL B 1 140 ? -3.08 -12.766 2.637 1 98.5 140 VAL B CA 1
ATOM 3589 C C . VAL B 1 140 ? -2.117 -12.516 3.797 1 98.5 140 VAL B C 1
ATOM 3591 O O . VAL B 1 140 ? -2.406 -11.719 4.691 1 98.5 140 VAL B O 1
ATOM 3594 N N . ASP B 1 141 ? -0.99 -13.148 3.781 1 98.12 141 ASP B N 1
ATOM 3595 C CA . ASP B 1 141 ? -0.111 -13.148 4.945 1 98.12 141 ASP B CA 1
ATOM 3596 C C . ASP B 1 141 ? 1.03 -12.148 4.777 1 98.12 141 ASP B C 1
ATOM 3598 O O . ASP B 1 141 ? 1.387 -11.445 5.723 1 98.12 141 ASP B O 1
ATOM 3602 N N . HIS B 1 142 ? 1.622 -12.117 3.625 1 98.44 142 HIS B N 1
ATOM 3603 C CA . HIS B 1 142 ? 2.863 -11.383 3.41 1 98.44 142 HIS B CA 1
ATOM 3604 C C . HIS B 1 142 ? 2.582 -9.961 2.938 1 98.44 142 HIS B C 1
ATOM 3606 O O . HIS B 1 142 ? 3.234 -9.016 3.385 1 98.44 142 HIS B O 1
ATOM 3612 N N . ARG B 1 143 ? 1.597 -9.75 2.074 1 98.62 143 ARG B N 1
ATOM 3613 C CA . ARG B 1 143 ? 1.319 -8.422 1.527 1 98.62 143 ARG B CA 1
ATOM 3614 C C . ARG B 1 143 ? 0.226 -7.723 2.324 1 98.62 143 ARG B C 1
ATOM 3616 O O . ARG B 1 143 ? 0.499 -6.758 3.047 1 98.62 143 ARG B O 1
ATOM 3623 N N . ALA B 1 144 ? -1.012 -8.312 2.326 1 98.69 144 ALA B N 1
ATOM 3624 C CA . ALA B 1 144 ? -2.146 -7.672 2.986 1 98.69 144 ALA B CA 1
ATOM 3625 C C . ALA B 1 144 ? -2.053 -7.82 4.504 1 98.69 144 ALA B C 1
ATOM 3627 O O . ALA B 1 144 ? -2.652 -7.039 5.246 1 98.69 144 ALA B O 1
ATOM 3628 N N . ARG B 1 145 ? -1.361 -8.875 4.957 1 98.44 145 ARG B N 1
ATOM 3629 C CA . ARG B 1 145 ? -1.213 -9.172 6.379 1 98.44 145 ARG B CA 1
ATOM 3630 C C . ARG B 1 145 ? -2.564 -9.156 7.086 1 98.44 145 ARG B C 1
ATOM 3632 O O . ARG B 1 145 ? -2.74 -8.469 8.094 1 98.44 145 ARG B O 1
ATOM 3639 N N . ILE B 1 146 ? -3.463 -9.969 6.629 1 98.62 146 ILE B N 1
ATOM 3640 C CA . ILE B 1 146 ? -4.832 -10.039 7.125 1 98.62 146 ILE B CA 1
ATOM 3641 C C . ILE B 1 146 ? -4.828 -10.414 8.602 1 98.62 146 ILE B C 1
ATOM 3643 O O . ILE B 1 146 ? -4.031 -11.25 9.039 1 98.62 146 ILE B O 1
ATOM 3647 N N . GLN B 1 147 ? -5.684 -9.82 9.359 1 98.44 147 GLN B N 1
ATOM 3648 C CA . GLN B 1 147 ? -5.883 -10.133 10.773 1 98.44 147 GLN B CA 1
ATOM 3649 C C . GLN B 1 147 ? -7.203 -10.859 10.992 1 98.44 147 GLN B C 1
ATOM 3651 O O . GLN B 1 147 ? -8.148 -10.695 10.219 1 98.44 147 GLN B O 1
ATOM 3656 N N . PRO B 1 148 ? -7.211 -11.719 12.086 1 98.5 148 PRO B N 1
ATOM 3657 C CA . PRO B 1 148 ? -8.484 -12.383 12.398 1 98.5 148 PRO B CA 1
ATOM 3658 C C . PRO B 1 148 ? -9.633 -11.391 12.555 1 98.5 148 PRO B C 1
ATOM 3660 O O . PRO B 1 148 ? -9.453 -10.312 13.117 1 98.5 148 PRO B O 1
ATOM 3663 N N . GLY B 1 149 ? -10.766 -11.734 11.961 1 98.25 149 GLY B N 1
ATOM 3664 C CA . GLY B 1 149 ? -11.969 -10.93 12.117 1 98.25 149 GLY B CA 1
ATOM 3665 C C . GLY B 1 149 ? -12.125 -9.875 11.031 1 98.25 149 GLY B C 1
ATOM 3666 O O . GLY B 1 149 ? -13.211 -9.32 10.859 1 98.25 149 GLY B O 1
ATOM 3667 N N . GLU B 1 150 ? -11.125 -9.562 10.25 1 98.75 150 GLU B N 1
ATOM 3668 C CA . GLU B 1 150 ? -11.219 -8.586 9.164 1 98.75 150 GLU B CA 1
ATOM 3669 C C . GLU B 1 150 ? -12.141 -9.086 8.055 1 98.75 150 GLU B C 1
ATOM 3671 O O . GLU B 1 150 ? -12.266 -10.297 7.84 1 98.75 150 GLU B O 1
ATOM 3676 N N . THR B 1 151 ? -12.781 -8.164 7.402 1 98.88 151 THR B N 1
ATOM 3677 C CA . THR B 1 151 ? -13.602 -8.461 6.23 1 98.88 151 THR B CA 1
ATOM 3678 C C . THR B 1 151 ? -12.781 -8.336 4.953 1 98.88 151 THR B C 1
ATOM 3680 O O . THR B 1 151 ? -12.141 -7.309 4.715 1 98.88 151 THR B O 1
ATOM 3683 N N . VAL B 1 152 ? -12.828 -9.406 4.145 1 98.94 152 VAL B N 1
ATOM 3684 C CA . VAL B 1 152 ? -12.008 -9.492 2.941 1 98.94 152 VAL B CA 1
ATOM 3685 C C . VAL B 1 152 ? -12.906 -9.656 1.717 1 98.94 152 VAL B C 1
ATOM 3687 O O . VAL B 1 152 ? -13.727 -10.57 1.661 1 98.94 152 VAL B O 1
ATOM 3690 N N . LEU B 1 153 ? -12.781 -8.75 0.751 1 98.94 153 LEU B N 1
ATOM 3691 C CA . LEU B 1 153 ? -13.453 -8.859 -0.54 1 98.94 153 LEU B CA 1
ATOM 3692 C C . LEU B 1 153 ? -12.562 -9.562 -1.556 1 98.94 153 LEU B C 1
ATOM 3694 O O . LEU B 1 153 ? -11.422 -9.148 -1.776 1 98.94 153 LEU B O 1
ATOM 3698 N N . VAL B 1 154 ? -13.031 -10.633 -2.119 1 98.94 154 VAL B N 1
ATOM 3699 C CA . VAL B 1 154 ? -12.273 -11.391 -3.107 1 98.94 154 VAL B CA 1
ATOM 3700 C C . VAL B 1 154 ? -13 -11.375 -4.449 1 98.94 154 VAL B C 1
ATOM 3702 O O . VAL B 1 154 ? -14.156 -11.805 -4.539 1 98.94 154 VAL B O 1
ATOM 3705 N N . THR B 1 155 ? -12.344 -10.805 -5.477 1 98.69 155 THR B N 1
ATOM 3706 C CA . THR B 1 155 ? -12.938 -10.82 -6.805 1 98.69 155 THR B CA 1
ATOM 3707 C C . THR B 1 155 ? -12.477 -12.047 -7.59 1 98.69 155 THR B C 1
ATOM 3709 O O . THR B 1 155 ? -11.5 -12.695 -7.215 1 98.69 155 THR B O 1
ATOM 3712 N N . ALA B 1 156 ? -13.258 -12.352 -8.734 1 97.94 156 ALA B N 1
ATOM 3713 C CA . ALA B 1 156 ? -13.031 -13.625 -9.414 1 97.94 156 ALA B CA 1
ATOM 3714 C C . ALA B 1 156 ? -12.93 -14.773 -8.414 1 97.94 156 ALA B C 1
ATOM 3716 O O . ALA B 1 156 ? -12.023 -15.609 -8.5 1 97.94 156 ALA B O 1
ATOM 3717 N N . ALA B 1 157 ? -13.883 -14.828 -7.527 1 98.5 157 ALA B N 1
ATOM 3718 C CA . ALA B 1 157 ? -13.781 -15.602 -6.293 1 98.5 157 ALA B CA 1
ATOM 3719 C C . ALA B 1 157 ? -13.891 -17.094 -6.574 1 98.5 157 ALA B C 1
ATOM 3721 O O . ALA B 1 157 ? -13.422 -17.922 -5.781 1 98.5 157 ALA B O 1
ATOM 3722 N N . ALA B 1 158 ? -14.492 -17.453 -7.648 1 98.12 158 ALA B N 1
ATOM 3723 C CA . ALA B 1 158 ? -14.719 -18.859 -7.918 1 98.12 158 ALA B CA 1
ATOM 3724 C C . ALA B 1 158 ? -13.57 -19.453 -8.727 1 98.12 158 ALA B C 1
ATOM 3726 O O . ALA B 1 158 ? -13.531 -20.672 -8.977 1 98.12 158 ALA B O 1
ATOM 3727 N N . GLY B 1 159 ? -12.633 -18.594 -9.141 1 97.56 159 GLY B N 1
ATOM 3728 C CA . GLY B 1 159 ? -11.461 -19.094 -9.836 1 97.56 159 GLY B CA 1
ATOM 3729 C C . GLY B 1 159 ? -10.492 -19.828 -8.922 1 97.56 159 GLY B C 1
ATOM 3730 O O . GLY B 1 159 ? -10.727 -19.938 -7.719 1 97.56 159 GLY B O 1
ATOM 3731 N N . ALA B 1 160 ? -9.414 -20.359 -9.547 1 97.88 160 ALA B N 1
ATOM 3732 C CA . ALA B 1 160 ? -8.453 -21.156 -8.797 1 97.88 160 ALA B CA 1
ATOM 3733 C C . ALA B 1 160 ? -7.836 -20.359 -7.656 1 97.88 160 ALA B C 1
ATOM 3735 O O . ALA B 1 160 ? -7.906 -20.766 -6.492 1 97.88 160 ALA B O 1
ATOM 3736 N N . THR B 1 161 ? -7.277 -19.219 -7.957 1 98.44 161 THR B N 1
ATOM 3737 C CA . THR B 1 161 ? -6.648 -18.391 -6.93 1 98.44 161 THR B CA 1
ATOM 3738 C C . THR B 1 161 ? -7.695 -17.797 -6.004 1 98.44 161 THR B C 1
ATOM 3740 O O . THR B 1 161 ? -7.457 -17.641 -4.801 1 98.44 161 THR B O 1
ATOM 3743 N N . GLY B 1 162 ? -8.859 -17.406 -6.562 1 98.69 162 GLY B N 1
ATOM 3744 C CA . GLY B 1 162 ? -9.938 -16.906 -5.734 1 98.69 162 GLY B CA 1
ATOM 3745 C C . GLY B 1 162 ? -10.352 -17.875 -4.637 1 98.69 162 GLY B C 1
ATOM 3746 O O . GLY B 1 162 ? -10.422 -17.484 -3.465 1 98.69 162 GLY B O 1
ATOM 3747 N N . LEU B 1 163 ? -10.602 -19.094 -5.02 1 98.81 163 LEU B N 1
ATOM 3748 C CA . LEU B 1 163 ? -10.992 -20.094 -4.047 1 98.81 163 LEU B CA 1
ATOM 3749 C C . LEU B 1 163 ? -9.859 -20.359 -3.055 1 98.81 163 LEU B C 1
ATOM 3751 O O . LEU B 1 163 ? -10.117 -20.641 -1.881 1 98.81 163 LEU B O 1
ATOM 3755 N N . ALA B 1 164 ? -8.617 -20.312 -3.537 1 98.88 164 ALA B N 1
ATOM 3756 C CA . ALA B 1 164 ? -7.48 -20.469 -2.639 1 98.88 164 ALA B CA 1
ATOM 3757 C C . ALA B 1 164 ? -7.441 -19.359 -1.596 1 98.88 164 ALA B C 1
ATOM 3759 O O . ALA B 1 164 ? -7.203 -19.609 -0.413 1 98.88 164 ALA B O 1
ATOM 3760 N N . VAL B 1 165 ? -7.684 -18.109 -2.006 1 98.94 165 VAL B N 1
ATOM 3761 C CA . VAL B 1 165 ? -7.699 -16.969 -1.093 1 98.94 165 VAL B CA 1
ATOM 3762 C C . VAL B 1 165 ? -8.812 -17.156 -0.061 1 98.94 165 VAL B C 1
ATOM 3764 O O . VAL B 1 165 ? -8.594 -16.953 1.137 1 98.94 165 VAL B O 1
ATOM 3767 N N . ILE B 1 166 ? -10 -17.531 -0.522 1 98.94 166 ILE B N 1
ATOM 3768 C CA . ILE B 1 166 ? -11.125 -17.75 0.379 1 98.94 166 ILE B CA 1
ATOM 3769 C C . ILE B 1 166 ? -10.75 -18.828 1.408 1 98.94 166 ILE B C 1
ATOM 3771 O O . ILE B 1 166 ? -10.969 -18.641 2.607 1 98.94 166 ILE B O 1
ATOM 3775 N N . ASP B 1 167 ? -10.172 -19.875 0.921 1 98.88 167 ASP B N 1
ATOM 3776 C CA . ASP B 1 167 ? -9.797 -21 1.759 1 98.88 167 ASP B CA 1
ATOM 3777 C C . ASP B 1 167 ? -8.805 -20.578 2.84 1 98.88 167 ASP B C 1
ATOM 3779 O O . ASP B 1 167 ? -9.062 -20.766 4.031 1 98.88 167 ASP B O 1
ATOM 3783 N N . VAL B 1 168 ? -7.738 -19.938 2.49 1 98.88 168 VAL B N 1
ATOM 3784 C CA . VAL B 1 168 ? -6.699 -19.516 3.424 1 98.88 168 VAL B CA 1
ATOM 3785 C C . VAL B 1 168 ? -7.234 -18.438 4.352 1 98.88 168 VAL B C 1
ATOM 3787 O O . VAL B 1 168 ? -7.039 -18.5 5.57 1 98.88 168 VAL B O 1
ATOM 3790 N N . ALA B 1 169 ? -7.938 -17.391 3.836 1 98.88 169 ALA B N 1
ATOM 3791 C CA . ALA B 1 169 ? -8.438 -16.266 4.621 1 98.88 169 ALA B CA 1
ATOM 3792 C C . ALA B 1 169 ? -9.438 -16.734 5.676 1 98.88 169 ALA B C 1
ATOM 3794 O O . ALA B 1 169 ? -9.391 -16.297 6.824 1 98.88 169 ALA B O 1
ATOM 3795 N N . THR B 1 170 ? -10.336 -17.625 5.254 1 98.81 170 THR B N 1
ATOM 3796 C CA . THR B 1 170 ? -11.391 -18.094 6.156 1 98.81 170 THR B CA 1
ATOM 3797 C C . THR B 1 170 ? -10.836 -19.094 7.164 1 98.81 170 THR B C 1
ATOM 3799 O O . THR B 1 170 ? -10.977 -18.906 8.375 1 98.81 170 THR B O 1
ATOM 3802 N N . ASN B 1 171 ? -10.133 -20.047 6.715 1 98.5 171 ASN B N 1
ATOM 3803 C CA . ASN B 1 171 ? -9.852 -21.219 7.547 1 98.5 171 ASN B CA 1
ATOM 3804 C C . ASN B 1 171 ? -8.555 -21.047 8.328 1 98.5 171 ASN B C 1
ATOM 3806 O O . ASN B 1 171 ? -8.367 -21.656 9.383 1 98.5 171 ASN B O 1
ATOM 3810 N N . VAL B 1 172 ? -7.621 -20.297 7.824 1 98.56 172 VAL B N 1
ATOM 3811 C CA . VAL B 1 172 ? -6.348 -20.125 8.508 1 98.56 172 VAL B CA 1
ATOM 3812 C C . VAL B 1 172 ? -6.344 -18.797 9.25 1 98.56 172 VAL B C 1
ATOM 3814 O O . VAL B 1 172 ? -5.953 -18.719 10.422 1 98.56 172 VAL B O 1
ATOM 3817 N N . PHE B 1 173 ? -6.895 -17.766 8.68 1 98.56 173 PHE B N 1
ATOM 3818 C CA . PHE B 1 173 ? -6.77 -16.422 9.25 1 98.56 173 PHE B CA 1
ATOM 3819 C C . PHE B 1 173 ? -8.07 -16 9.938 1 98.56 173 PHE B C 1
ATOM 3821 O O . PHE B 1 173 ? -8.141 -14.938 10.539 1 98.56 173 PHE B O 1
ATOM 3828 N N . CYS B 1 174 ? -9.133 -16.812 9.805 1 98.62 174 CYS B N 1
ATOM 3829 C CA . CYS B 1 174 ? -10.406 -16.578 10.461 1 98.62 174 CYS B CA 1
ATOM 3830 C C . CYS B 1 174 ? -10.984 -15.227 10.047 1 98.62 174 CYS B C 1
ATOM 3832 O O . CYS B 1 174 ? -11.5 -14.484 10.883 1 98.62 174 CYS B O 1
ATOM 3834 N N . ALA B 1 175 ? -10.828 -14.859 8.781 1 98.75 175 ALA B N 1
ATOM 3835 C CA . ALA B 1 175 ? -11.406 -13.641 8.219 1 98.75 175 ALA B CA 1
ATOM 3836 C C . ALA B 1 175 ? -12.828 -13.891 7.715 1 98.75 175 ALA B C 1
ATOM 3838 O O . ALA B 1 175 ? -13.25 -15.039 7.582 1 98.75 175 ALA B O 1
ATOM 3839 N N . LYS B 1 176 ? -13.547 -12.828 7.559 1 98.75 176 LYS B N 1
ATOM 3840 C CA . LYS B 1 176 ? -14.867 -12.852 6.926 1 98.75 176 LYS B CA 1
ATOM 3841 C C . LYS B 1 176 ? -14.766 -12.5 5.445 1 98.75 176 LYS B C 1
ATOM 3843 O O . LYS B 1 176 ? -14.461 -11.359 5.09 1 98.75 176 LYS B O 1
ATOM 3848 N N . VAL B 1 177 ? -15.133 -13.453 4.609 1 98.88 177 VAL B N 1
ATOM 3849 C CA . VAL B 1 177 ? -14.859 -13.258 3.191 1 98.88 177 VAL B CA 1
ATOM 3850 C C . VAL B 1 177 ? -16.156 -12.961 2.453 1 98.88 177 VAL B C 1
ATOM 3852 O O . VAL B 1 177 ? -17.156 -13.664 2.627 1 98.88 177 VAL B O 1
ATOM 3855 N N . ILE B 1 178 ? -16.188 -11.906 1.729 1 98.94 178 ILE B N 1
ATOM 3856 C CA . ILE B 1 178 ? -17.188 -11.609 0.709 1 98.94 178 ILE B CA 1
ATOM 3857 C C . ILE B 1 178 ? -16.656 -12.016 -0.664 1 98.94 178 ILE B C 1
ATOM 3859 O O . ILE B 1 178 ? -15.672 -11.461 -1.147 1 98.94 178 ILE B O 1
ATOM 3863 N N . ALA B 1 179 ? -17.344 -12.984 -1.268 1 98.88 179 ALA B N 1
ATOM 3864 C CA . ALA B 1 179 ? -16.938 -13.484 -2.58 1 98.88 179 ALA B CA 1
ATOM 3865 C C . ALA B 1 179 ? -17.672 -12.75 -3.697 1 98.88 179 ALA B C 1
ATOM 3867 O O . ALA B 1 179 ? -18.906 -12.758 -3.748 1 98.88 179 ALA B O 1
ATOM 3868 N N . ALA B 1 180 ? -16.938 -12.094 -4.547 1 98.75 180 ALA B N 1
ATOM 3869 C CA . ALA B 1 180 ? -17.5 -11.469 -5.742 1 98.75 180 ALA B CA 1
ATOM 3870 C C . ALA B 1 180 ? -17.203 -12.297 -6.988 1 98.75 180 ALA B C 1
ATOM 3872 O O . ALA B 1 180 ? -16.031 -12.617 -7.262 1 98.75 180 ALA B O 1
ATOM 3873 N N . ALA B 1 181 ? -18.188 -12.695 -7.68 1 98 181 ALA B N 1
ATOM 3874 C CA . ALA B 1 181 ? -18.031 -13.531 -8.867 1 98 181 ALA B CA 1
ATOM 3875 C C . ALA B 1 181 ? -19 -13.102 -9.969 1 98 181 ALA B C 1
ATOM 3877 O O . ALA B 1 181 ? -19.828 -12.219 -9.766 1 98 181 ALA B O 1
ATOM 3878 N N . GLY B 1 182 ? -18.812 -13.703 -11.141 1 96 182 GLY B N 1
ATOM 3879 C CA . GLY B 1 182 ? -19.531 -13.258 -12.328 1 96 182 GLY B CA 1
ATOM 3880 C C . GLY B 1 182 ? -20.875 -13.938 -12.516 1 96 182 GLY B C 1
ATOM 3881 O O . GLY B 1 182 ? -21.578 -13.664 -13.477 1 96 182 GLY B O 1
ATOM 3882 N N . SER B 1 183 ? -21.297 -14.867 -11.68 1 96.62 183 SER B N 1
ATOM 3883 C CA . SER B 1 183 ? -22.594 -15.531 -11.742 1 96.62 183 SER B CA 1
ATOM 3884 C C . SER B 1 183 ? -23.047 -15.977 -10.352 1 96.62 183 SER B C 1
ATOM 3886 O O . SER B 1 183 ? -22.234 -16.094 -9.43 1 96.62 183 SER B O 1
ATOM 3888 N N . ASP B 1 184 ? -24.328 -16.203 -10.266 1 97.12 184 ASP B N 1
ATOM 3889 C CA . ASP B 1 184 ? -24.875 -16.672 -8.992 1 97.12 184 ASP B CA 1
ATOM 3890 C C . ASP B 1 184 ? -24.344 -18.047 -8.633 1 97.12 184 ASP B C 1
ATOM 3892 O O . ASP B 1 184 ? -24.094 -18.344 -7.461 1 97.12 184 ASP B O 1
ATOM 3896 N N . GLU B 1 185 ? -24.188 -18.875 -9.625 1 97.69 185 GLU B N 1
ATOM 3897 C CA . GLU B 1 185 ? -23.641 -20.203 -9.406 1 97.69 185 GLU B CA 1
ATOM 3898 C C . GLU B 1 185 ? -22.234 -20.156 -8.836 1 97.69 185 GLU B C 1
ATOM 3900 O O . GLU B 1 185 ? -21.891 -20.922 -7.926 1 97.69 185 GLU B O 1
ATOM 3905 N N . LYS B 1 186 ? -21.484 -19.281 -9.305 1 98.06 186 LYS B N 1
ATOM 3906 C CA . LYS B 1 186 ? -20.125 -19.125 -8.828 1 98.06 186 LYS B CA 1
ATOM 3907 C C . LYS B 1 186 ? -20.094 -18.562 -7.41 1 98.06 186 LYS B C 1
ATOM 3909 O O . LYS B 1 186 ? -19.25 -18.938 -6.594 1 98.06 186 LYS B O 1
ATOM 3914 N N . CYS B 1 187 ? -20.969 -17.656 -7.148 1 98.12 187 CYS B N 1
ATOM 3915 C CA . CYS B 1 187 ? -21.094 -17.141 -5.789 1 98.12 187 CYS B CA 1
ATOM 3916 C C . CYS B 1 187 ? -21.438 -18.266 -4.816 1 98.12 187 CYS B C 1
ATOM 3918 O O . CYS B 1 187 ? -20.859 -18.344 -3.73 1 98.12 187 CYS B O 1
ATOM 3920 N N . LYS B 1 188 ? -22.359 -19.062 -5.234 1 98.31 188 LYS B N 1
ATOM 3921 C CA . LYS B 1 188 ? -22.766 -20.188 -4.398 1 98.31 188 LYS B CA 1
ATOM 3922 C C . LYS B 1 188 ? -21.594 -21.125 -4.121 1 98.31 188 LYS B C 1
ATOM 3924 O O . LYS B 1 188 ? -21.406 -21.562 -2.984 1 98.31 188 LYS B O 1
ATOM 3929 N N . LEU B 1 189 ? -20.875 -21.391 -5.156 1 98 189 LEU B N 1
ATOM 3930 C CA . LEU B 1 189 ? -19.703 -22.234 -4.98 1 98 189 LEU B CA 1
ATOM 3931 C C . LEU B 1 189 ? -18.719 -21.625 -3.979 1 98 189 LEU B C 1
ATOM 3933 O O . LEU B 1 189 ? -18.219 -22.312 -3.086 1 98 189 LEU B O 1
ATOM 3937 N N . ALA B 1 190 ? -18.422 -20.359 -4.152 1 98.5 190 ALA B N 1
ATOM 3938 C CA . ALA B 1 190 ? -17.5 -19.672 -3.256 1 98.5 190 ALA B CA 1
ATOM 3939 C C . ALA B 1 190 ? -17.969 -19.734 -1.809 1 98.5 190 ALA B C 1
ATOM 3941 O O . ALA B 1 190 ? -17.172 -19.922 -0.89 1 98.5 190 ALA B O 1
ATOM 3942 N N . MET B 1 191 ? -19.266 -19.578 -1.613 1 98.5 191 MET B N 1
ATOM 3943 C CA . MET B 1 191 ? -19.828 -19.656 -0.268 1 98.5 191 MET B CA 1
ATOM 3944 C C . MET B 1 191 ? -19.703 -21.078 0.295 1 98.5 191 MET B C 1
ATOM 3946 O O . MET B 1 191 ? -19.406 -21.25 1.478 1 98.5 191 MET B O 1
ATOM 3950 N N . GLN B 1 192 ? -19.891 -22.062 -0.541 1 97.94 192 GLN B N 1
ATOM 3951 C CA . GLN B 1 192 ? -19.703 -23.453 -0.125 1 97.94 192 GLN B CA 1
ATOM 3952 C C . GLN B 1 192 ? -18.25 -23.703 0.283 1 97.94 192 GLN B C 1
ATOM 3954 O O . GLN B 1 192 ? -17.969 -24.609 1.08 1 97.94 192 GLN B O 1
ATOM 3959 N N . ARG B 1 193 ? -17.391 -22.859 -0.242 1 97.5 193 ARG B N 1
ATOM 3960 C CA . ARG B 1 193 ? -15.969 -23.062 -0.017 1 97.5 193 ARG B CA 1
ATOM 3961 C C . ARG B 1 193 ? -15.453 -22.156 1.088 1 97.5 193 ARG B C 1
ATOM 3963 O O . ARG B 1 193 ? -14.242 -22.031 1.287 1 97.5 193 ARG B O 1
ATOM 3970 N N . GLY B 1 194 ? -16.297 -21.422 1.742 1 98.25 194 GLY B N 1
ATOM 3971 C CA . GLY B 1 194 ? -15.852 -20.75 2.955 1 98.25 194 GLY B CA 1
ATOM 3972 C C . GLY B 1 194 ? -16.234 -19.281 3.002 1 98.25 194 GLY B C 1
ATOM 3973 O O . GLY B 1 194 ? -16.141 -18.641 4.051 1 98.25 194 GLY B O 1
ATOM 3974 N N . ALA B 1 195 ? -16.672 -18.703 1.87 1 98.81 195 ALA B N 1
ATOM 3975 C CA . ALA B 1 195 ? -17.078 -17.312 1.891 1 98.81 195 ALA B CA 1
ATOM 3976 C C . ALA B 1 195 ? -18.359 -17.125 2.701 1 98.81 195 ALA B C 1
ATOM 3978 O O . ALA B 1 195 ? -19.25 -17.984 2.672 1 98.81 195 ALA B O 1
ATOM 3979 N N . GLN B 1 196 ? -18.438 -16.016 3.35 1 98.44 196 GLN B N 1
ATOM 3980 C CA . GLN B 1 196 ? -19.609 -15.727 4.188 1 98.44 196 GLN B CA 1
ATOM 3981 C C . GLN B 1 196 ? -20.766 -15.18 3.354 1 98.44 196 GLN B C 1
ATOM 3983 O O . GLN B 1 196 ? -21.922 -15.398 3.682 1 98.44 196 GLN B O 1
ATOM 3988 N N . SER B 1 197 ? -20.422 -14.438 2.332 1 98.31 197 SER B N 1
ATOM 3989 C CA . SER B 1 197 ? -21.422 -13.859 1.431 1 98.31 197 SER B CA 1
ATOM 3990 C C . SER B 1 197 ? -20.906 -13.812 -0.003 1 98.31 197 SER B C 1
ATOM 3992 O O . SER B 1 197 ? -19.703 -13.914 -0.238 1 98.31 197 SER B O 1
ATOM 3994 N N . GLY B 1 198 ? -21.891 -13.82 -0.935 1 97.94 198 GLY B N 1
ATOM 3995 C CA . GLY B 1 198 ? -21.562 -13.734 -2.35 1 97.94 198 GLY B CA 1
ATOM 3996 C C . GLY B 1 198 ? -22.188 -12.539 -3.037 1 97.94 198 GLY B C 1
ATOM 3997 O O . GLY B 1 198 ? -23.328 -12.18 -2.734 1 97.94 198 GLY B O 1
ATOM 3998 N N . VAL B 1 199 ? -21.453 -11.906 -3.889 1 98.25 199 VAL B N 1
ATOM 3999 C CA . VAL B 1 199 ? -21.938 -10.797 -4.703 1 98.25 199 VAL B CA 1
ATOM 4000 C C . VAL B 1 199 ? -21.703 -11.094 -6.18 1 98.25 199 VAL B C 1
ATOM 4002 O O . VAL B 1 199 ? -20.562 -11.344 -6.598 1 98.25 199 VAL B O 1
ATOM 4005 N N . ASN B 1 200 ? -22.766 -11.125 -6.938 1 97.69 200 ASN B N 1
ATOM 4006 C CA . ASN B 1 200 ? -22.656 -11.234 -8.391 1 97.69 200 ASN B CA 1
ATOM 4007 C C . ASN B 1 200 ? -22.391 -9.875 -9.031 1 97.69 200 ASN B C 1
ATOM 4009 O O . ASN B 1 200 ? -23.312 -9.062 -9.164 1 97.69 200 ASN B O 1
ATOM 4013 N N . TYR B 1 201 ? -21.125 -9.641 -9.438 1 94.56 201 TYR B N 1
ATOM 4014 C CA . TYR B 1 201 ? -20.781 -8.305 -9.891 1 94.56 201 TYR B CA 1
ATOM 4015 C C . TYR B 1 201 ? -21.141 -8.109 -11.359 1 94.56 201 TYR B C 1
ATOM 4017 O O . TYR B 1 201 ? -20.766 -7.098 -11.969 1 94.56 201 TYR B O 1
ATOM 4025 N N . SER B 1 202 ? -21.797 -9.102 -11.961 1 92.94 202 SER B N 1
ATOM 4026 C CA . SER B 1 202 ? -22.359 -8.93 -13.297 1 92.94 202 SER B CA 1
ATOM 4027 C C . SER B 1 202 ? -23.734 -8.281 -13.242 1 92.94 202 SER B C 1
ATOM 4029 O O . SER B 1 202 ? -24.281 -7.875 -14.273 1 92.94 202 SER B O 1
ATOM 4031 N N . GLN B 1 203 ? -24.422 -8.203 -12.141 1 89.19 203 GLN B N 1
ATOM 4032 C CA . GLN B 1 203 ? -25.781 -7.707 -11.992 1 89.19 203 GLN B CA 1
ATOM 4033 C C . GLN B 1 203 ? -25.797 -6.324 -11.352 1 89.19 203 GLN B C 1
ATOM 4035 O O . GLN B 1 203 ? -26.828 -5.871 -10.852 1 89.19 203 GLN B O 1
ATOM 4040 N N . GLY B 1 204 ? -24.828 -5.523 -11.453 1 86.5 204 GLY B N 1
ATOM 4041 C CA . GLY B 1 204 ? -24.844 -4.219 -10.82 1 86.5 204 GLY B CA 1
ATOM 4042 C C . GLY B 1 204 ? -23.469 -3.781 -10.32 1 86.5 204 GLY B C 1
ATOM 4043 O O . GLY B 1 204 ? -22.453 -4.398 -10.656 1 86.5 204 GLY B O 1
ATOM 4044 N N . SER B 1 205 ? -23.609 -2.742 -9.469 1 92.94 205 SER B N 1
ATOM 4045 C CA . SER B 1 205 ? -22.391 -2.154 -8.93 1 92.94 205 SER B CA 1
ATOM 4046 C C . SER B 1 205 ? -21.828 -2.992 -7.785 1 92.94 205 SER B C 1
ATOM 4048 O O . SER B 1 205 ? -22.516 -3.219 -6.785 1 92.94 205 SER B O 1
ATOM 4050 N N . LEU B 1 206 ? -20.625 -3.432 -7.969 1 97.81 206 LEU B N 1
ATOM 4051 C CA . LEU B 1 206 ? -19.969 -4.172 -6.891 1 97.81 206 LEU B CA 1
ATOM 4052 C C . LEU B 1 206 ? -19.891 -3.324 -5.625 1 97.81 206 LEU B C 1
ATOM 4054 O O . LEU B 1 206 ? -20.125 -3.82 -4.523 1 97.81 206 LEU B O 1
ATOM 4058 N N . LYS B 1 207 ? -19.578 -2.068 -5.781 1 97.62 207 LYS B N 1
ATOM 4059 C CA . LYS B 1 207 ? -19.438 -1.152 -4.652 1 97.62 207 LYS B CA 1
ATOM 4060 C C . LYS B 1 207 ? -20.734 -1.055 -3.861 1 97.62 207 LYS B C 1
ATOM 4062 O O . LYS B 1 207 ? -20.734 -1.137 -2.631 1 97.62 207 LYS B O 1
ATOM 4067 N N . ASP B 1 208 ? -21.859 -0.896 -4.555 1 97.38 208 ASP B N 1
ATOM 4068 C CA . ASP B 1 208 ? -23.141 -0.771 -3.885 1 97.38 208 ASP B CA 1
ATOM 4069 C C . ASP B 1 208 ? -23.516 -2.064 -3.166 1 97.38 208 ASP B C 1
ATOM 4071 O O . ASP B 1 208 ? -24.062 -2.031 -2.057 1 97.38 208 ASP B O 1
ATOM 4075 N N . ALA B 1 209 ? -23.266 -3.184 -3.84 1 97.25 209 ALA B N 1
ATOM 4076 C CA . ALA B 1 209 ? -23.562 -4.477 -3.232 1 97.25 209 ALA B CA 1
ATOM 4077 C C . ALA B 1 209 ? -22.75 -4.695 -1.965 1 97.25 209 ALA B C 1
ATOM 4079 O O . ALA B 1 209 ? -23.266 -5.172 -0.955 1 97.25 209 ALA B O 1
ATOM 4080 N N . VAL B 1 210 ? -21.484 -4.344 -2.002 1 98.06 210 VAL B N 1
ATOM 4081 C CA . VAL B 1 210 ? -20.609 -4.492 -0.84 1 98.06 210 VAL B CA 1
ATOM 4082 C C . VAL B 1 210 ? -21.078 -3.568 0.28 1 98.06 210 VAL B C 1
ATOM 4084 O O . VAL B 1 210 ? -21.125 -3.967 1.446 1 98.06 210 VAL B O 1
ATOM 4087 N N . LYS B 1 211 ? -21.438 -2.348 -0.069 1 97.81 211 LYS B N 1
ATOM 4088 C CA . LYS B 1 211 ? -21.938 -1.384 0.909 1 97.81 211 LYS B CA 1
ATOM 4089 C C . LYS B 1 211 ? -23.172 -1.922 1.639 1 97.81 211 LYS B C 1
ATOM 4091 O O . LYS B 1 211 ? -23.328 -1.699 2.84 1 97.81 211 LYS B O 1
ATOM 4096 N N . LYS B 1 212 ? -24.031 -2.592 0.93 1 96.94 212 LYS B N 1
ATOM 4097 C CA . LYS B 1 212 ? -25.219 -3.18 1.533 1 96.94 212 LYS B CA 1
ATOM 4098 C C . LYS B 1 212 ? -24.844 -4.238 2.566 1 96.94 212 LYS B C 1
ATOM 4100 O O . LYS B 1 212 ? -25.547 -4.414 3.564 1 96.94 212 LYS B O 1
ATOM 4105 N N . LEU B 1 213 ? -23.766 -4.91 2.35 1 97.19 213 LEU B N 1
ATOM 4106 C CA . LEU B 1 213 ? -23.375 -6.02 3.213 1 97.19 213 LEU B CA 1
ATOM 4107 C C . LEU B 1 213 ? -22.641 -5.512 4.449 1 97.19 213 LEU B C 1
ATOM 4109 O O . LEU B 1 213 ? -22.828 -6.043 5.547 1 97.19 213 LEU B O 1
ATOM 4113 N N . VAL B 1 214 ? -21.766 -4.477 4.305 1 96.75 214 VAL B N 1
ATOM 4114 C CA . VAL B 1 214 ? -20.859 -4.145 5.406 1 96.75 214 VAL B CA 1
ATOM 4115 C C . VAL B 1 214 ? -21.094 -2.697 5.844 1 96.75 214 VAL B C 1
ATOM 4117 O O . VAL B 1 214 ? -20.438 -2.211 6.77 1 96.75 214 VAL B O 1
ATOM 4120 N N . GLY B 1 215 ? -21.922 -1.978 5.207 1 94.38 215 GLY B N 1
ATOM 4121 C CA . GLY B 1 215 ? -22.188 -0.589 5.547 1 94.38 215 GLY B CA 1
ATOM 4122 C C . GLY B 1 215 ? -21.141 0.368 5.023 1 94.38 215 GLY B C 1
ATOM 4123 O O . GLY B 1 215 ? -20.359 0.016 4.137 1 94.38 215 GLY B O 1
ATOM 4124 N N . SER B 1 216 ? -21.141 1.531 5.543 1 90.38 216 SER B N 1
ATOM 4125 C CA . SER B 1 216 ? -20.281 2.604 5.047 1 90.38 216 SER B CA 1
ATOM 4126 C C . SER B 1 216 ? -18.844 2.434 5.539 1 90.38 216 SER B C 1
ATOM 4128 O O . SER B 1 216 ? -17.938 3.092 5.039 1 90.38 216 SER B O 1
ATOM 4130 N N . SER B 1 217 ? -18.641 1.619 6.453 1 93 217 SER B N 1
ATOM 4131 C CA . SER B 1 217 ? -17.297 1.421 6.961 1 93 217 SER B CA 1
ATOM 4132 C C . SER B 1 217 ? -16.391 0.791 5.906 1 93 217 SER B C 1
ATOM 4134 O O . SER B 1 217 ? -15.203 1.114 5.82 1 93 217 SER B O 1
ATOM 4136 N N . GLY B 1 218 ? -17 -0.161 5.086 1 97.75 218 GLY B N 1
ATOM 4137 C CA . GLY B 1 218 ? -16.25 -0.79 4.008 1 97.75 218 GLY B CA 1
ATOM 4138 C C . GLY B 1 218 ? -15.555 -2.068 4.43 1 97.75 218 GLY B C 1
ATOM 4139 O O . GLY B 1 218 ? -15.789 -2.578 5.527 1 97.75 218 GLY B O 1
ATOM 4140 N N . VAL B 1 219 ? -14.789 -2.635 3.535 1 98.81 219 VAL B N 1
ATOM 4141 C CA . VAL B 1 219 ? -14.039 -3.857 3.809 1 98.81 219 VAL B CA 1
ATOM 4142 C C . VAL B 1 219 ? -12.602 -3.51 4.191 1 98.81 219 VAL B C 1
ATOM 4144 O O . VAL B 1 219 ? -12.062 -2.496 3.744 1 98.81 219 VAL B O 1
ATOM 4147 N N . ASN B 1 220 ? -11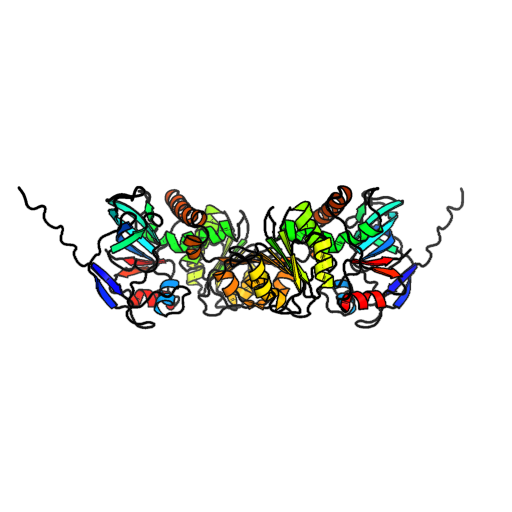.953 -4.34 5.008 1 98.88 220 ASN B N 1
ATOM 4148 C CA . ASN B 1 220 ? -10.586 -4.09 5.449 1 98.88 220 ASN B CA 1
ATOM 4149 C C . ASN B 1 220 ? -9.578 -4.398 4.344 1 98.88 220 ASN B C 1
ATOM 4151 O O . ASN B 1 220 ? -8.57 -3.705 4.211 1 98.88 220 ASN B O 1
ATOM 4155 N N . VAL B 1 221 ? -9.867 -5.449 3.617 1 98.94 221 VAL B N 1
ATOM 4156 C CA . VAL B 1 221 ? -8.945 -5.93 2.592 1 98.94 221 VAL B CA 1
ATOM 4157 C C . VAL B 1 221 ? -9.719 -6.289 1.327 1 98.94 221 VAL B C 1
ATOM 4159 O O . VAL B 1 221 ? -10.836 -6.805 1.402 1 98.94 221 VAL B O 1
ATOM 4162 N N . ALA B 1 222 ? -9.172 -5.996 0.192 1 98.94 222 ALA B N 1
ATOM 4163 C CA . ALA B 1 222 ? -9.648 -6.523 -1.084 1 98.94 222 ALA B CA 1
ATOM 4164 C C . ALA B 1 222 ? -8.523 -7.246 -1.83 1 98.94 222 ALA B C 1
ATOM 4166 O O . ALA B 1 222 ? -7.387 -6.77 -1.862 1 98.94 222 ALA B O 1
ATOM 4167 N N . ILE B 1 223 ? -8.797 -8.414 -2.318 1 98.94 223 ILE B N 1
ATOM 4168 C CA . ILE B 1 223 ? -7.91 -9.164 -3.203 1 98.94 223 ILE B CA 1
ATOM 4169 C C . ILE B 1 223 ? -8.523 -9.242 -4.602 1 98.94 223 ILE B C 1
ATOM 4171 O O . ILE B 1 223 ? -9.547 -9.898 -4.801 1 98.94 223 ILE B O 1
ATOM 4175 N N . ASP B 1 224 ? -7.836 -8.617 -5.555 1 98.88 224 ASP B N 1
ATOM 4176 C CA . ASP B 1 224 ? -8.484 -8.445 -6.852 1 98.88 224 ASP B CA 1
ATOM 4177 C C . ASP B 1 224 ? -7.727 -9.195 -7.945 1 98.88 224 ASP B C 1
ATOM 4179 O O . ASP B 1 224 ? -6.5 -9.086 -8.047 1 98.88 224 ASP B O 1
ATOM 4183 N N . MET B 1 225 ? -8.492 -9.898 -8.734 1 97.62 225 MET B N 1
ATOM 4184 C CA . MET B 1 225 ? -7.926 -10.617 -9.875 1 97.62 225 MET B CA 1
ATOM 4185 C C . MET B 1 225 ? -8.602 -10.195 -11.172 1 97.62 225 MET B C 1
ATOM 4187 O O . MET B 1 225 ? -8.273 -10.703 -12.242 1 97.62 225 MET B O 1
ATOM 4191 N N . VAL B 1 226 ? -9.492 -9.297 -11.117 1 97.06 226 VAL B N 1
ATOM 4192 C CA . VAL B 1 226 ? -10.328 -8.992 -12.273 1 97.06 226 VAL B CA 1
ATOM 4193 C C . VAL B 1 226 ? -9.797 -7.758 -13 1 97.06 226 VAL B C 1
ATOM 4195 O O . VAL B 1 226 ? -9.672 -7.754 -14.227 1 97.06 226 VAL B O 1
ATOM 4198 N N . GLY B 1 227 ? -9.484 -6.711 -12.312 1 97.44 227 GLY B N 1
ATOM 4199 C CA . GLY B 1 227 ? -9.047 -5.457 -12.898 1 97.44 227 GLY B CA 1
ATOM 4200 C C . GLY B 1 227 ? -10.195 -4.562 -13.328 1 97.44 227 GLY B C 1
ATOM 4201 O O . GLY B 1 227 ? -11.344 -4.805 -12.961 1 97.44 227 GLY B O 1
ATOM 4202 N N . GLY B 1 228 ? -9.812 -3.438 -13.938 1 97.06 228 GLY B N 1
ATOM 4203 C CA . GLY B 1 228 ? -10.797 -2.529 -14.508 1 97.06 228 GLY B CA 1
ATOM 4204 C C . GLY B 1 228 ? -11.742 -1.94 -13.477 1 97.06 228 GLY B C 1
ATOM 4205 O O . GLY B 1 228 ? -11.305 -1.521 -12.406 1 97.06 228 GLY B O 1
ATOM 4206 N N . ASP B 1 229 ? -13 -1.92 -13.844 1 96.56 229 ASP B N 1
ATOM 4207 C CA . ASP B 1 229 ? -14.008 -1.284 -13 1 96.56 229 ASP B CA 1
ATOM 4208 C C . ASP B 1 229 ? -14.219 -2.066 -11.703 1 96.56 229 ASP B C 1
ATOM 4210 O O . ASP B 1 229 ? -14.492 -1.479 -10.656 1 96.56 229 ASP B O 1
ATOM 4214 N N . VAL B 1 230 ? -14.117 -3.355 -11.812 1 97.75 230 VAL B N 1
ATOM 4215 C CA . VAL B 1 230 ? -14.289 -4.195 -10.633 1 97.75 230 VAL B CA 1
ATOM 4216 C C . VAL B 1 230 ? -13.211 -3.859 -9.602 1 97.75 230 VAL B C 1
ATOM 4218 O O . VAL B 1 230 ? -13.5 -3.74 -8.406 1 97.75 230 VAL B O 1
ATOM 4221 N N . PHE B 1 231 ? -12.039 -3.668 -10.07 1 98.44 231 PHE B N 1
ATOM 4222 C CA . PHE B 1 231 ? -10.945 -3.238 -9.203 1 98.44 231 PHE B CA 1
ATOM 4223 C C . PHE B 1 231 ? -11.258 -1.886 -8.57 1 98.44 231 PHE B C 1
ATOM 4225 O O . PHE B 1 231 ? -11.102 -1.71 -7.363 1 98.44 231 PHE B O 1
ATOM 4232 N N . LEU B 1 232 ? -11.641 -0.961 -9.391 1 98.25 232 LEU B N 1
ATOM 4233 C CA . LEU B 1 232 ? -11.906 0.386 -8.898 1 98.25 232 LEU B CA 1
ATOM 4234 C C . LEU B 1 232 ? -13.047 0.383 -7.887 1 98.25 232 LEU B C 1
ATOM 4236 O O . LEU B 1 232 ? -12.984 1.08 -6.871 1 98.25 232 LEU B O 1
ATOM 4240 N N . ASP B 1 233 ? -14.086 -0.396 -8.148 1 98.19 233 ASP B N 1
ATOM 4241 C CA . ASP B 1 233 ? -15.18 -0.532 -7.191 1 98.19 233 ASP B CA 1
ATOM 4242 C C . ASP B 1 233 ? -14.695 -1.145 -5.883 1 98.19 233 ASP B C 1
ATOM 4244 O O . ASP B 1 233 ? -15.125 -0.741 -4.801 1 98.19 233 ASP B O 1
ATOM 4248 N N . SER B 1 234 ? -13.812 -2.168 -5.98 1 98.75 234 SER B N 1
ATOM 4249 C CA . SER B 1 234 ? -13.227 -2.777 -4.789 1 98.75 234 SER B CA 1
ATOM 4250 C C . SER B 1 234 ? -12.414 -1.761 -3.992 1 98.75 234 SER B C 1
ATOM 4252 O O . SER B 1 234 ? -12.523 -1.7 -2.766 1 98.75 234 SER B O 1
ATOM 4254 N N . LEU B 1 235 ? -11.688 -0.981 -4.703 1 98.69 235 LEU B N 1
ATOM 4255 C CA . LEU B 1 235 ? -10.875 0.064 -4.09 1 98.69 235 LEU B CA 1
ATOM 4256 C C . LEU B 1 235 ? -11.75 1.053 -3.326 1 98.69 235 LEU B C 1
ATOM 4258 O O . LEU B 1 235 ? -11.453 1.398 -2.18 1 98.69 235 LEU B O 1
ATOM 4262 N N . ARG B 1 236 ? -12.781 1.463 -3.908 1 98.19 236 ARG B N 1
ATOM 4263 C CA . ARG B 1 236 ? -13.68 2.451 -3.322 1 98.19 236 ARG B CA 1
ATOM 4264 C C . ARG B 1 236 ? -14.453 1.859 -2.148 1 98.19 236 ARG B C 1
ATOM 4266 O O . ARG B 1 236 ? -15.055 2.594 -1.358 1 98.19 236 ARG B O 1
ATOM 4273 N N . SER B 1 237 ? -14.477 0.533 -2.029 1 98.62 237 SER B N 1
ATOM 4274 C CA . SER B 1 237 ? -15.219 -0.155 -0.976 1 98.62 237 SER B CA 1
ATOM 4275 C C . SER B 1 237 ? -14.352 -0.37 0.26 1 98.62 237 SER B C 1
ATOM 4277 O O . SER B 1 237 ? -14.82 -0.91 1.266 1 98.62 237 SER B O 1
ATOM 4279 N N . LEU B 1 238 ? -13.117 0.055 0.208 1 98.75 238 LEU B N 1
ATOM 4280 C CA . LEU B 1 238 ? -12.195 -0.176 1.314 1 98.75 238 LEU B CA 1
ATOM 4281 C C . LEU B 1 238 ? -12.539 0.714 2.504 1 98.75 238 LEU B C 1
ATOM 4283 O O . LEU B 1 238 ? -12.969 1.857 2.326 1 98.75 238 LEU B O 1
ATOM 4287 N N . ALA B 1 239 ? -12.297 0.187 3.684 1 98.38 239 ALA B N 1
ATOM 4288 C CA . ALA B 1 239 ? -12.375 0.94 4.934 1 98.38 239 ALA B CA 1
ATOM 4289 C C . ALA B 1 239 ? -11.148 1.832 5.113 1 98.38 239 ALA B C 1
ATOM 4291 O O . ALA B 1 239 ? -10.18 1.73 4.352 1 98.38 239 ALA B O 1
ATOM 4292 N N . TRP B 1 240 ? -11.211 2.783 6.125 1 97.81 240 TRP B N 1
ATOM 4293 C CA . TRP B 1 240 ? -10.062 3.58 6.535 1 97.81 240 TRP B CA 1
ATOM 4294 C C . TRP B 1 240 ? -8.852 2.691 6.793 1 97.81 240 TRP B C 1
ATOM 4296 O O . TRP B 1 240 ? -8.93 1.729 7.562 1 97.81 240 TRP B O 1
ATOM 4306 N N . GLU B 1 241 ? -7.719 2.949 6.059 1 98.19 241 GLU B N 1
ATOM 4307 C CA . GLU B 1 241 ? -6.469 2.195 6.102 1 98.19 241 GLU B CA 1
ATOM 4308 C C . GLU B 1 241 ? -6.652 0.793 5.527 1 98.19 241 GLU B C 1
ATOM 4310 O O . GLU B 1 241 ? -5.863 -0.109 5.816 1 98.19 241 GLU B O 1
ATOM 4315 N N . GLY B 1 242 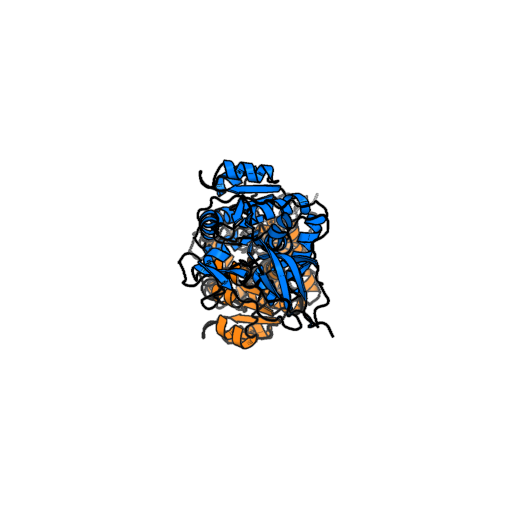? -7.816 0.608 4.805 1 98.75 242 GLY B N 1
ATOM 4316 C 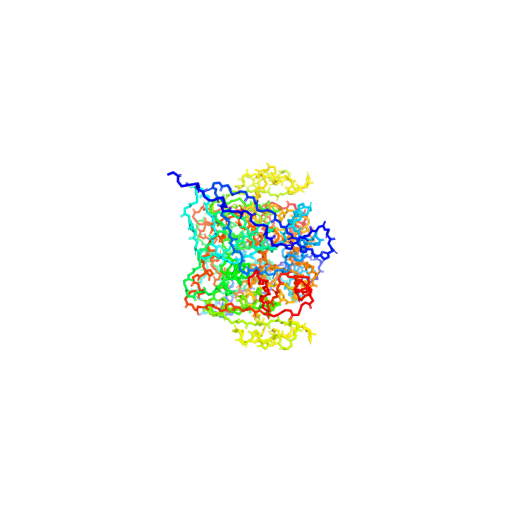CA . GLY B 1 242 ? -7.953 -0.634 4.059 1 98.75 242 GLY B CA 1
ATOM 4317 C C . GLY B 1 242 ? -6.887 -0.808 2.992 1 98.75 242 GLY B C 1
ATOM 4318 O O . GLY B 1 242 ? -6.219 0.155 2.613 1 98.75 242 GLY B O 1
ATOM 4319 N N . ARG B 1 243 ? -6.73 -2.023 2.539 1 98.81 243 ARG B N 1
ATOM 4320 C CA . ARG B 1 243 ? -5.707 -2.287 1.536 1 98.81 243 ARG B CA 1
ATOM 4321 C C . ARG B 1 243 ? -6.211 -3.26 0.477 1 98.81 243 ARG B C 1
ATOM 4323 O O . ARG B 1 243 ? -7.031 -4.133 0.77 1 98.81 243 ARG B O 1
ATOM 4330 N N . ILE B 1 244 ? -5.773 -3.014 -0.722 1 98.94 244 ILE B N 1
ATOM 4331 C CA . ILE B 1 244 ? -6.148 -3.873 -1.841 1 98.94 244 ILE B CA 1
ATOM 4332 C C . ILE B 1 244 ? -4.891 -4.457 -2.484 1 98.94 244 ILE B C 1
ATOM 4334 O O . ILE B 1 244 ? -3.885 -3.764 -2.639 1 98.94 244 ILE B O 1
ATOM 4338 N N . VAL B 1 245 ? -4.898 -5.766 -2.797 1 98.94 245 VAL B N 1
ATOM 4339 C CA . VAL B 1 245 ? -3.811 -6.457 -3.484 1 98.94 245 VAL B CA 1
ATOM 4340 C C . VAL B 1 245 ? -4.227 -6.781 -4.918 1 98.94 245 VAL B C 1
ATOM 4342 O O . VAL B 1 245 ? -5.25 -7.434 -5.137 1 98.94 245 VAL B O 1
ATOM 4345 N N . VAL B 1 246 ? -3.428 -6.328 -5.859 1 98.75 246 VAL B N 1
ATOM 4346 C CA . VAL B 1 246 ? -3.621 -6.629 -7.273 1 98.75 246 VAL B CA 1
ATOM 4347 C C . VAL B 1 246 ? -2.883 -7.914 -7.633 1 98.75 246 VAL B C 1
ATOM 4349 O O . VAL B 1 246 ? -1.655 -7.98 -7.547 1 98.75 246 VAL B O 1
ATOM 4352 N N . LEU B 1 247 ? -3.662 -8.883 -8.133 1 98.31 247 LEU B N 1
ATOM 4353 C CA . LEU B 1 247 ? -3.059 -10.172 -8.445 1 98.31 247 LEU B CA 1
ATOM 4354 C C . LEU B 1 247 ? -3.133 -10.461 -9.938 1 98.31 247 LEU B C 1
ATOM 4356 O O . LEU B 1 247 ? -2.434 -11.336 -10.445 1 98.31 247 LEU B O 1
ATOM 4360 N N . GLY B 1 248 ? -4.047 -9.805 -10.609 1 96.38 248 GLY B N 1
ATOM 4361 C CA . GLY B 1 248 ? -4.219 -10.078 -12.023 1 96.38 248 GLY B CA 1
ATOM 4362 C C . GLY B 1 248 ? -5.273 -9.211 -12.68 1 96.38 248 GLY B C 1
ATOM 4363 O O . GLY B 1 248 ? -5.844 -8.328 -12.031 1 96.38 248 GLY B O 1
ATOM 4364 N N . PHE B 1 249 ? -5.512 -9.492 -13.922 1 95.88 249 PHE B N 1
ATOM 4365 C CA . PHE B 1 249 ? -6.418 -8.703 -14.742 1 95.88 249 PHE B CA 1
ATOM 4366 C C . PHE B 1 249 ? -7.258 -9.602 -15.641 1 95.88 249 PHE B C 1
ATOM 4368 O O . PHE B 1 249 ? -7.324 -9.391 -16.859 1 95.88 249 PHE B O 1
ATOM 4375 N N . ALA B 1 250 ? -7.891 -10.523 -15.008 1 92.44 250 ALA B N 1
ATOM 4376 C CA . ALA B 1 250 ? -8.664 -11.531 -15.734 1 92.44 250 ALA B CA 1
ATOM 4377 C C . ALA B 1 250 ? -9.773 -10.883 -16.562 1 92.44 250 ALA B C 1
ATOM 4379 O O . ALA B 1 250 ? -10.203 -11.438 -17.562 1 92.44 250 ALA B O 1
ATOM 4380 N N . GLY B 1 251 ? -10.195 -9.695 -16.156 1 91.44 251 GLY B N 1
ATOM 4381 C CA . GLY B 1 251 ? -11.234 -8.984 -16.875 1 91.44 251 GLY B CA 1
ATOM 4382 C C . GLY B 1 251 ? -10.727 -8.305 -18.125 1 91.44 251 GLY B C 1
ATOM 4383 O O . GLY B 1 251 ? -11.516 -7.824 -18.953 1 91.44 251 GLY B O 1
ATOM 4384 N N . GLY B 1 252 ? -9.445 -8.242 -18.25 1 91.56 252 GLY B N 1
ATOM 4385 C CA . GLY B 1 252 ? -8.859 -7.742 -19.484 1 91.56 252 GLY B CA 1
ATOM 4386 C C . GLY B 1 252 ? -8.445 -6.285 -19.406 1 91.56 252 GLY B C 1
ATOM 4387 O O . GLY B 1 252 ? -7.707 -5.797 -20.266 1 91.56 252 GLY B O 1
ATOM 4388 N N . ASN B 1 253 ? -8.906 -5.594 -18.438 1 95 253 ASN B N 1
ATOM 4389 C CA . ASN B 1 253 ? -8.594 -4.172 -18.344 1 95 253 ASN B CA 1
ATOM 4390 C C . ASN B 1 253 ? -7.746 -3.867 -17.109 1 95 253 ASN B C 1
ATOM 4392 O O . ASN B 1 253 ? -7.961 -4.441 -16.047 1 95 253 ASN B O 1
ATOM 4396 N N . ILE B 1 254 ? -6.824 -3.012 -17.344 1 96.12 254 ILE B N 1
ATOM 4397 C CA . ILE B 1 254 ? -5.961 -2.523 -16.266 1 96.12 254 ILE B CA 1
ATOM 4398 C C . ILE B 1 254 ? -6.543 -1.237 -15.688 1 96.12 254 ILE B C 1
ATOM 4400 O O . ILE B 1 254 ? -6.863 -0.302 -16.422 1 96.12 254 ILE B O 1
ATOM 4404 N N . ALA B 1 255 ? -6.668 -1.225 -14.43 1 96.62 255 ALA B N 1
ATOM 4405 C CA . ALA B 1 255 ? -7.227 -0.038 -13.781 1 96.62 255 ALA B CA 1
ATOM 4406 C C . ALA B 1 255 ? -6.152 1.019 -13.547 1 96.62 255 ALA B C 1
ATOM 4408 O O . ALA B 1 255 ? -4.977 0.69 -13.383 1 96.62 255 ALA B O 1
ATOM 4409 N N . SER B 1 256 ? -6.539 2.262 -13.578 1 97.62 256 SER B N 1
ATOM 4410 C CA . SER B 1 256 ? -5.734 3.402 -13.156 1 97.62 256 SER B CA 1
ATOM 4411 C C . SER B 1 256 ? -6.207 3.938 -11.805 1 97.62 256 SER B C 1
ATOM 4413 O O . SER B 1 256 ? -7.328 4.441 -11.688 1 97.62 256 SER B O 1
ATOM 4415 N N . VAL B 1 257 ? -5.34 3.871 -10.812 1 98.38 257 VAL B N 1
ATOM 4416 C CA . VAL B 1 257 ? -5.688 4.289 -9.461 1 98.38 257 VAL B CA 1
ATOM 4417 C C . VAL B 1 257 ? -5.438 5.789 -9.305 1 98.38 257 VAL B C 1
ATOM 4419 O O . VAL B 1 257 ? -4.297 6.246 -9.375 1 98.38 257 VAL B O 1
ATOM 4422 N N . PRO B 1 258 ? -6.48 6.535 -9.148 1 97.56 258 PRO B N 1
ATOM 4423 C CA . PRO B 1 258 ? -6.215 7.941 -8.844 1 97.56 258 PRO B CA 1
ATOM 4424 C C . PRO B 1 258 ? -5.523 8.133 -7.492 1 97.56 258 PRO B C 1
ATOM 4426 O O . PRO B 1 258 ? -6.062 7.723 -6.457 1 97.56 258 PRO B O 1
ATOM 4429 N N . SER B 1 259 ? -4.375 8.781 -7.527 1 98.19 259 SER B N 1
ATOM 4430 C CA . SER B 1 259 ? -3.578 8.883 -6.309 1 98.19 259 SER B CA 1
ATOM 4431 C C . SER B 1 259 ? -4.293 9.711 -5.246 1 98.19 259 SER B C 1
ATOM 4433 O O . SER B 1 259 ? -4.039 9.547 -4.051 1 98.19 259 SER B O 1
ATOM 4435 N N . ASN B 1 260 ? -5.195 10.586 -5.633 1 97.38 260 ASN B N 1
ATOM 4436 C CA . ASN B 1 260 ? -5.93 11.367 -4.641 1 97.38 260 ASN B CA 1
ATOM 4437 C C . ASN B 1 260 ? -6.891 10.492 -3.84 1 97.38 260 ASN B C 1
ATOM 4439 O O . ASN B 1 260 ? -7.188 10.789 -2.68 1 97.38 260 ASN B O 1
ATOM 4443 N N . LEU B 1 261 ? -7.395 9.445 -4.5 1 97.81 261 LEU B N 1
ATOM 4444 C CA . LEU B 1 261 ? -8.25 8.523 -3.766 1 97.81 261 LEU B CA 1
ATOM 4445 C C . LEU B 1 261 ? -7.473 7.812 -2.664 1 97.81 261 LEU B C 1
ATOM 4447 O O . LEU B 1 261 ? -7.996 7.602 -1.566 1 97.81 261 LEU B O 1
ATOM 4451 N N . LEU B 1 262 ? -6.215 7.406 -2.941 1 98.75 262 LEU B N 1
ATOM 4452 C CA . LEU B 1 262 ? -5.371 6.801 -1.919 1 98.75 262 LEU B CA 1
ATOM 4453 C C . LEU B 1 262 ? -5.215 7.73 -0.719 1 98.75 262 LEU B C 1
ATOM 4455 O O . LEU B 1 262 ? -5.328 7.293 0.428 1 98.75 262 LEU B O 1
ATOM 4459 N N . LEU B 1 263 ? -4.949 9.008 -1.017 1 98.31 263 LEU B N 1
ATOM 4460 C CA . LEU B 1 263 ? -4.719 9.992 0.037 1 98.31 263 LEU B CA 1
ATOM 4461 C C . LEU B 1 263 ? -5.988 10.227 0.847 1 98.31 263 LEU B C 1
ATOM 4463 O O . LEU B 1 263 ? -5.992 10.047 2.066 1 98.31 263 LEU B O 1
ATOM 4467 N N . LEU B 1 264 ? -7.125 10.523 0.212 1 96.81 264 LEU B N 1
ATOM 4468 C CA . LEU B 1 264 ? -8.336 11 0.868 1 96.81 264 LEU B CA 1
ATOM 4469 C C . LEU B 1 264 ? -9 9.883 1.663 1 96.81 264 LEU B C 1
ATOM 4471 O O . LEU B 1 264 ? -9.578 10.125 2.727 1 96.81 264 LEU B O 1
ATOM 4475 N N . LYS B 1 265 ? -8.859 8.664 1.185 1 97 265 LYS B N 1
ATOM 4476 C CA . LYS B 1 265 ? -9.453 7.527 1.888 1 97 265 LYS B CA 1
ATOM 4477 C C . LYS B 1 265 ? -8.438 6.867 2.818 1 97 265 LYS B C 1
ATOM 4479 O O . LYS B 1 265 ? -8.789 5.984 3.604 1 97 265 LYS B O 1
ATOM 4484 N N . ASN B 1 266 ? -7.195 7.312 2.703 1 98.5 266 ASN B N 1
ATOM 4485 C CA . ASN B 1 266 ? -6.129 6.75 3.523 1 98.5 266 ASN B CA 1
ATOM 4486 C C . ASN B 1 266 ? -6.02 5.238 3.346 1 98.5 266 ASN B C 1
ATOM 4488 O O . ASN B 1 266 ? -5.98 4.496 4.328 1 98.5 266 ASN B O 1
ATOM 4492 N N . ILE B 1 267 ? -5.938 4.844 2.098 1 98.81 267 ILE B N 1
ATOM 4493 C CA . ILE B 1 267 ? -5.914 3.418 1.788 1 98.81 267 ILE B CA 1
ATOM 4494 C C . ILE B 1 267 ? -4.621 3.066 1.058 1 98.81 267 ILE B C 1
ATOM 4496 O O . ILE B 1 267 ? -3.822 3.951 0.736 1 98.81 267 ILE B O 1
ATOM 4500 N N . SER B 1 268 ? -4.395 1.716 0.888 1 98.88 268 SER B N 1
ATOM 4501 C CA . SER B 1 268 ? -3.193 1.205 0.231 1 98.88 268 SER B CA 1
ATOM 4502 C C . SER B 1 268 ? -3.551 0.293 -0.938 1 98.88 268 SER B C 1
ATOM 4504 O O . SER B 1 268 ? -4.477 -0.515 -0.842 1 98.88 268 SER B O 1
ATOM 4506 N N . ALA B 1 269 ? -2.908 0.52 -2.016 1 98.94 269 ALA B N 1
ATOM 4507 C CA . ALA B 1 269 ? -2.93 -0.403 -3.146 1 98.94 269 ALA B CA 1
ATOM 4508 C C . ALA B 1 269 ? -1.562 -1.047 -3.355 1 98.94 269 ALA B C 1
ATOM 4510 O O . ALA B 1 269 ? -0.542 -0.355 -3.389 1 98.94 269 ALA B O 1
ATOM 4511 N N . MET B 1 270 ? -1.522 -2.377 -3.492 1 98.88 270 MET B N 1
ATOM 4512 C CA . MET B 1 270 ? -0.243 -3.064 -3.639 1 98.88 270 MET B CA 1
ATOM 4513 C C . MET B 1 270 ? -0.353 -4.211 -4.637 1 98.88 270 MET B C 1
ATOM 4515 O O . MET B 1 270 ? -1.457 -4.633 -4.984 1 98.88 270 MET B O 1
ATOM 4519 N N . GLY B 1 271 ? 0.771 -4.562 -5.172 1 98.75 271 GLY B N 1
ATOM 4520 C CA . GLY B 1 271 ? 0.821 -5.676 -6.109 1 98.75 271 GLY B CA 1
ATOM 4521 C C . GLY B 1 271 ? 1.49 -6.91 -5.535 1 98.75 271 GLY B C 1
ATOM 4522 O O . GLY B 1 271 ? 2.213 -6.824 -4.539 1 98.75 271 GLY B O 1
ATOM 4523 N N . LEU B 1 272 ? 1.219 -7.996 -6.148 1 98.75 272 LEU B N 1
ATOM 4524 C CA . LEU B 1 272 ? 1.915 -9.242 -5.84 1 98.75 272 LEU B CA 1
ATOM 4525 C C . LEU B 1 272 ? 2.215 -10.023 -7.109 1 98.75 272 LEU B C 1
ATOM 4527 O O . LEU B 1 272 ? 1.294 -10.438 -7.82 1 98.75 272 LEU B O 1
ATOM 4531 N N . TYR B 1 273 ? 3.436 -10.18 -7.371 1 97.81 273 TYR B N 1
ATOM 4532 C CA . TYR B 1 273 ? 3.93 -11.094 -8.398 1 97.81 273 TYR B CA 1
ATOM 4533 C C . TYR B 1 273 ? 4.637 -12.289 -7.77 1 97.81 273 TYR B C 1
ATOM 4535 O O . TYR B 1 273 ? 5.859 -12.273 -7.602 1 97.81 273 TYR B O 1
ATOM 4543 N N . TRP B 1 274 ? 3.891 -13.328 -7.516 1 97.75 274 TRP B N 1
ATOM 4544 C CA . TRP B 1 274 ? 4.344 -14.461 -6.711 1 97.75 274 TRP B CA 1
ATOM 4545 C C . TRP B 1 274 ? 5.566 -15.117 -7.344 1 97.75 274 TRP B C 1
ATOM 4547 O O . TRP B 1 274 ? 6.574 -15.344 -6.668 1 97.75 274 TRP B O 1
ATOM 4557 N N . GLY B 1 275 ? 5.5 -15.375 -8.664 1 95.88 275 GLY B N 1
ATOM 4558 C CA . GLY B 1 275 ? 6.559 -16.109 -9.32 1 95.88 275 GLY B CA 1
ATOM 4559 C C . GLY B 1 275 ? 7.898 -15.406 -9.281 1 95.88 275 GLY B C 1
ATOM 4560 O O . GLY B 1 275 ? 8.945 -16.062 -9.258 1 95.88 275 GLY B O 1
ATOM 4561 N N . ARG B 1 276 ? 7.832 -14.141 -9.195 1 96.12 276 ARG B N 1
ATOM 4562 C CA . ARG B 1 276 ? 9.062 -13.359 -9.242 1 96.12 276 ARG B CA 1
ATOM 4563 C C . ARG B 1 276 ? 9.82 -13.445 -7.914 1 96.12 276 ARG B C 1
ATOM 4565 O O . ARG B 1 276 ? 11.008 -13.148 -7.852 1 96.12 276 ARG B O 1
ATOM 4572 N N . TYR B 1 277 ? 9.234 -13.82 -6.824 1 97.38 277 TYR B N 1
ATOM 4573 C CA . TYR B 1 277 ? 9.906 -14.031 -5.551 1 97.38 277 TYR B CA 1
ATOM 4574 C C . TYR B 1 277 ? 10.992 -15.094 -5.676 1 97.38 277 TYR B C 1
ATOM 4576 O O . TYR B 1 277 ? 11.977 -15.078 -4.926 1 97.38 277 TYR B O 1
ATOM 4584 N N . GLN B 1 278 ? 10.805 -16.016 -6.645 1 95.94 278 GLN B N 1
ATOM 4585 C CA . GLN B 1 278 ? 11.812 -17.047 -6.855 1 95.94 278 GLN B CA 1
ATOM 4586 C C . GLN B 1 278 ? 13.203 -16.422 -7.023 1 95.94 278 GLN B C 1
ATOM 4588 O O . GLN B 1 278 ? 14.203 -17.016 -6.602 1 95.94 278 GLN B O 1
ATOM 4593 N N . HIS B 1 279 ? 13.203 -15.203 -7.613 1 94.56 279 HIS B N 1
ATOM 4594 C CA . HIS B 1 279 ? 14.477 -14.562 -7.926 1 94.56 279 HIS B CA 1
ATOM 4595 C C . HIS B 1 279 ? 14.742 -13.391 -6.992 1 94.56 279 HIS B C 1
ATOM 4597 O O . HIS B 1 279 ? 15.898 -13.094 -6.676 1 94.56 279 HIS B O 1
ATOM 4603 N N . GLN B 1 280 ? 13.727 -12.758 -6.531 1 96.44 280 GLN B N 1
ATOM 4604 C CA . GLN B 1 280 ? 13.875 -11.531 -5.746 1 96.44 280 GLN B CA 1
ATOM 4605 C C . GLN B 1 280 ? 14.047 -11.844 -4.262 1 96.44 280 GLN B C 1
ATOM 4607 O O . GLN B 1 280 ? 14.727 -11.117 -3.541 1 96.44 280 GLN B O 1
ATOM 4612 N N . ASP B 1 281 ? 13.43 -12.914 -3.85 1 97.56 281 ASP B N 1
ATOM 4613 C CA . ASP B 1 281 ? 13.461 -13.352 -2.459 1 97.56 281 ASP B CA 1
ATOM 4614 C C . ASP B 1 281 ? 13.062 -14.828 -2.342 1 97.56 281 ASP B C 1
ATOM 4616 O O . ASP B 1 281 ? 11.922 -15.141 -1.973 1 97.56 281 ASP B O 1
ATOM 4620 N N . PHE B 1 282 ? 14 -15.734 -2.533 1 97.88 282 PHE B N 1
ATOM 4621 C CA . PHE B 1 282 ? 13.727 -17.156 -2.615 1 97.88 282 PHE B CA 1
ATOM 4622 C C . PHE B 1 282 ? 13.203 -17.688 -1.285 1 97.88 282 PHE B C 1
ATOM 4624 O O . PHE B 1 282 ? 12.375 -18.594 -1.255 1 97.88 282 PHE B O 1
ATOM 4631 N N . ALA B 1 283 ? 13.68 -17.125 -0.178 1 98.38 283 ALA B N 1
ATOM 4632 C CA . ALA B 1 283 ? 13.25 -17.594 1.138 1 98.38 283 ALA B CA 1
ATOM 4633 C C . ALA B 1 283 ? 11.742 -17.406 1.309 1 98.38 283 ALA B C 1
ATOM 4635 O O . ALA B 1 283 ? 11.055 -18.312 1.788 1 98.38 283 ALA B O 1
ATOM 4636 N N . VAL B 1 284 ? 11.25 -16.266 0.888 1 98.5 284 VAL B N 1
ATOM 4637 C CA . VAL B 1 284 ? 9.82 -15.984 0.968 1 98.5 284 VAL B CA 1
ATOM 4638 C C . VAL B 1 284 ? 9.055 -16.906 0.027 1 98.5 284 VAL B C 1
ATOM 4640 O O . VAL B 1 284 ? 8.016 -17.469 0.397 1 98.5 284 VAL B O 1
ATOM 4643 N N . PHE B 1 285 ? 9.625 -17.078 -1.149 1 98.31 285 PHE B N 1
ATOM 4644 C CA . PHE B 1 285 ? 9.031 -17.969 -2.137 1 98.31 285 PHE B CA 1
ATOM 4645 C C . PHE B 1 285 ? 8.938 -19.391 -1.598 1 98.31 285 PHE B C 1
ATOM 4647 O O . PHE B 1 285 ? 7.859 -20 -1.595 1 98.31 285 PHE B O 1
ATOM 4654 N N . SER B 1 286 ? 10.008 -19.891 -1.12 1 98.25 286 SER B N 1
ATOM 4655 C CA . SER B 1 286 ? 10.078 -21.266 -0.619 1 98.25 286 SER B CA 1
ATOM 4656 C C . SER B 1 286 ? 9.18 -21.453 0.599 1 98.25 286 SER B C 1
ATOM 4658 O O . SER B 1 286 ? 8.523 -22.484 0.734 1 98.25 286 SER B O 1
ATOM 4660 N N . LYS B 1 287 ? 9.102 -20.5 1.421 1 98.44 287 LYS B N 1
ATOM 4661 C CA . LYS B 1 287 ? 8.25 -20.578 2.605 1 98.44 287 LYS B CA 1
ATOM 4662 C C . LYS B 1 287 ? 6.777 -20.672 2.217 1 98.44 287 LYS B C 1
ATOM 4664 O O . LYS B 1 287 ? 6.008 -21.391 2.857 1 98.44 287 LYS B O 1
ATOM 4669 N N . SER B 1 288 ? 6.402 -19.906 1.214 1 98.44 288 SER B N 1
ATOM 4670 C CA . SER B 1 288 ? 5.008 -19.984 0.788 1 98.44 288 SER B CA 1
ATOM 4671 C C . SER B 1 288 ? 4.629 -21.391 0.344 1 98.44 288 SER B C 1
ATOM 4673 O O . SER B 1 288 ? 3.516 -21.844 0.603 1 98.44 288 SER B O 1
ATOM 4675 N N . MET B 1 289 ? 5.543 -22.125 -0.272 1 98.06 289 MET B N 1
ATOM 4676 C CA . MET B 1 289 ? 5.297 -23.484 -0.749 1 98.06 289 MET B CA 1
ATOM 4677 C C . MET B 1 289 ? 5.227 -24.469 0.416 1 98.06 289 MET B C 1
ATOM 4679 O O . MET B 1 289 ? 4.301 -25.266 0.498 1 98.06 289 MET B O 1
ATOM 4683 N N . SER B 1 290 ? 6.16 -24.328 1.305 1 98.19 290 SER B N 1
ATOM 4684 C CA . SER B 1 290 ? 6.156 -25.203 2.475 1 98.19 290 SER B CA 1
ATOM 4685 C C . SER B 1 290 ? 4.918 -24.969 3.334 1 98.19 290 SER B C 1
ATOM 4687 O O . SER B 1 290 ? 4.332 -25.922 3.857 1 98.19 290 SER B O 1
ATOM 4689 N N . THR B 1 291 ? 4.543 -23.734 3.453 1 98.62 291 THR B N 1
ATOM 4690 C CA . THR B 1 291 ? 3.359 -23.375 4.227 1 98.62 291 THR B CA 1
ATOM 4691 C C . THR B 1 291 ? 2.1 -23.953 3.596 1 98.62 291 THR B C 1
ATOM 4693 O O . THR B 1 291 ? 1.238 -24.5 4.297 1 98.62 291 THR B O 1
ATOM 4696 N N . ALA B 1 292 ? 2.004 -23.875 2.283 1 98.56 292 ALA B N 1
ATOM 4697 C CA . ALA B 1 292 ? 0.852 -24.453 1.591 1 98.56 292 ALA B CA 1
ATOM 4698 C C . ALA B 1 292 ? 0.735 -25.953 1.863 1 98.56 292 ALA B C 1
ATOM 4700 O O . ALA B 1 292 ? -0.352 -26.453 2.16 1 98.56 292 ALA B O 1
ATOM 4701 N N . LEU B 1 293 ? 1.817 -26.656 1.785 1 98.25 293 LEU B N 1
ATOM 4702 C CA . LEU B 1 293 ? 1.832 -28.094 2.021 1 98.25 293 LEU B CA 1
ATOM 4703 C C . LEU B 1 293 ? 1.483 -28.406 3.473 1 98.25 293 LEU B C 1
ATOM 4705 O O . LEU B 1 293 ? 0.739 -29.344 3.744 1 98.25 293 LEU B O 1
ATOM 4709 N N . GLN B 1 294 ? 2.014 -27.594 4.352 1 98 294 GLN B N 1
ATOM 4710 C CA . GLN B 1 294 ? 1.739 -27.781 5.773 1 98 294 GLN B CA 1
ATOM 4711 C C . GLN B 1 294 ? 0.257 -27.594 6.078 1 98 294 GLN B C 1
ATOM 4713 O O . GLN B 1 294 ? -0.35 -28.406 6.777 1 98 294 GLN B O 1
ATOM 4718 N N . TYR B 1 295 ? -0.319 -26.516 5.57 1 98.5 295 TYR B N 1
ATOM 4719 C CA . TYR B 1 295 ? -1.742 -26.266 5.773 1 98.5 295 TYR B CA 1
ATOM 4720 C C . TYR B 1 295 ? -2.58 -27.422 5.23 1 98.5 295 TYR B C 1
ATOM 4722 O O . TYR B 1 295 ? -3.559 -27.844 5.855 1 98.5 295 TYR B O 1
ATOM 4730 N N . CYS B 1 296 ? -2.197 -27.844 4.051 1 97.94 296 CYS B N 1
ATOM 4731 C CA . CYS B 1 296 ? -2.928 -28.938 3.424 1 97.94 296 CYS B CA 1
ATOM 4732 C C . CYS B 1 296 ? -2.811 -30.219 4.246 1 97.94 296 CYS B C 1
ATOM 4734 O O . CYS B 1 296 ? -3.805 -30.906 4.477 1 97.94 296 CYS B O 1
ATOM 4736 N N . GLN B 1 297 ? -1.667 -30.531 4.734 1 97 297 GLN B N 1
ATOM 4737 C CA . GLN B 1 297 ? -1.409 -31.719 5.547 1 97 297 GLN B CA 1
ATOM 4738 C C . GLN B 1 297 ? -2.215 -31.672 6.844 1 97 297 GLN B C 1
ATOM 4740 O O . GLN B 1 297 ? -2.703 -32.719 7.309 1 97 297 GLN B O 1
ATOM 4745 N N . GLN B 1 298 ? -2.375 -30.516 7.375 1 97.44 298 GLN B N 1
ATOM 4746 C CA . GLN B 1 298 ? -3.066 -30.328 8.648 1 97.44 298 GLN B CA 1
ATOM 4747 C C . GLN B 1 298 ? -4.578 -30.281 8.453 1 97.44 298 GLN B C 1
ATOM 4749 O O . GLN B 1 298 ? -5.336 -30.203 9.422 1 97.44 298 GLN B O 1
ATOM 4754 N N . GLY B 1 299 ? -5.004 -30.25 7.25 1 97.12 299 GLY B N 1
ATOM 4755 C CA . GLY B 1 299 ? -6.426 -30.203 6.953 1 97.12 299 GLY B CA 1
ATOM 4756 C C . GLY B 1 299 ? -7.027 -28.812 7.129 1 97.12 299 GLY B C 1
ATOM 4757 O O . GLY B 1 299 ? -8.242 -28.688 7.266 1 97.12 299 GLY B O 1
ATOM 4758 N N . LEU B 1 300 ? -6.18 -27.828 7.078 1 98 300 LEU B N 1
ATOM 4759 C CA . LEU B 1 300 ? -6.66 -26.469 7.246 1 98 300 LEU B CA 1
ATOM 4760 C C . LEU B 1 300 ? -7.207 -25.922 5.93 1 98 300 LEU B C 1
ATOM 4762 O O . LEU B 1 300 ? -8.094 -25.062 5.93 1 98 300 LEU B O 1
ATOM 4766 N N . ILE B 1 301 ? -6.602 -26.359 4.848 1 98.25 301 ILE B N 1
ATOM 4767 C CA . ILE B 1 301 ? -7.078 -25.922 3.539 1 98.25 301 ILE B CA 1
ATOM 4768 C C . ILE B 1 301 ? -7.488 -27.141 2.713 1 98.25 301 ILE B C 1
ATOM 4770 O O . ILE B 1 301 ? -7.016 -28.25 2.961 1 98.25 301 ILE B O 1
ATOM 4774 N N . HIS B 1 302 ? -8.344 -26.891 1.7 1 97.62 302 HIS B N 1
ATOM 4775 C CA . HIS B 1 302 ? -8.938 -27.938 0.874 1 97.62 302 HIS B CA 1
ATOM 4776 C C . HIS B 1 302 ? -8.914 -27.547 -0.601 1 97.62 302 HIS B C 1
ATOM 4778 O O . HIS B 1 302 ? -9.922 -27.078 -1.137 1 97.62 302 HIS B O 1
ATOM 4784 N N . PRO B 1 303 ? -7.777 -27.828 -1.227 1 97.94 303 PRO B N 1
ATOM 4785 C CA . PRO B 1 303 ? -7.668 -27.5 -2.65 1 97.94 303 PRO B CA 1
ATOM 4786 C C . PRO B 1 303 ? -8.836 -28.047 -3.471 1 97.94 303 PRO B C 1
ATOM 4788 O O . PRO B 1 303 ? -9.336 -29.141 -3.203 1 97.94 303 PRO B O 1
ATOM 4791 N N . HIS B 1 304 ? -9.297 -27.219 -4.441 1 97.81 304 HIS B N 1
ATOM 4792 C CA . HIS B 1 304 ? -10.453 -27.562 -5.262 1 97.81 304 HIS B CA 1
ATOM 4793 C C . HIS B 1 304 ? -10.07 -27.703 -6.73 1 97.81 304 HIS B C 1
ATOM 4795 O O . HIS B 1 304 ? -9.641 -26.719 -7.348 1 97.81 304 HIS B O 1
ATOM 4801 N N . THR B 1 305 ? -10.195 -28.875 -7.207 1 98.44 305 THR B N 1
ATOM 4802 C CA . THR B 1 305 ? -10.016 -29.125 -8.633 1 98.44 305 THR B CA 1
ATOM 4803 C C . THR B 1 305 ? -11.328 -28.922 -9.391 1 98.44 305 THR B C 1
ATOM 4805 O O . THR B 1 305 ? -12.312 -29.609 -9.109 1 98.44 305 THR B O 1
ATOM 4808 N N . GLY B 1 306 ? -11.297 -28 -10.352 1 97.69 306 GLY B N 1
ATOM 4809 C CA . GLY B 1 306 ? -12.516 -27.719 -11.102 1 97.69 306 GLY B CA 1
ATOM 4810 C C . GLY B 1 306 ? -12.727 -28.656 -12.273 1 97.69 306 GLY B C 1
ATOM 4811 O O . GLY B 1 306 ? -13.867 -28.969 -12.625 1 97.69 306 GLY B O 1
ATOM 4812 N N . ALA B 1 307 ? -11.688 -29.016 -12.945 1 98.19 307 ALA B N 1
ATOM 4813 C CA . ALA B 1 307 ? -11.727 -29.906 -14.102 1 98.19 307 ALA B CA 1
ATOM 4814 C C . ALA B 1 307 ? -10.367 -30.562 -14.336 1 98.19 307 ALA B C 1
ATOM 4816 O O . ALA B 1 307 ? -9.328 -30.016 -13.953 1 98.19 307 ALA B O 1
ATOM 4817 N N . VAL B 1 308 ? -10.406 -31.75 -14.891 1 98.62 308 VAL B N 1
ATOM 4818 C CA . VAL B 1 308 ? -9.203 -32.469 -15.281 1 98.62 308 VAL B CA 1
ATOM 4819 C C . VAL B 1 308 ? -9.281 -32.844 -16.766 1 98.62 308 VAL B C 1
ATOM 4821 O O . VAL B 1 308 ? -10.297 -33.375 -17.219 1 98.62 308 VAL B O 1
ATOM 4824 N N . PHE B 1 309 ? -8.289 -32.5 -17.516 1 98.69 309 PHE B N 1
ATOM 4825 C CA . PHE B 1 309 ? -8.188 -32.844 -18.938 1 98.69 309 PHE B CA 1
ATOM 4826 C C . PHE B 1 309 ? -6.969 -33.719 -19.188 1 98.69 309 PHE B C 1
ATOM 4828 O O . PHE B 1 309 ? -5.984 -33.688 -18.453 1 98.69 309 PHE B O 1
ATOM 4835 N N . LYS B 1 310 ? -7.031 -34.531 -20.234 1 98.56 310 LYS B N 1
ATOM 4836 C CA . LYS B 1 310 ? -5.852 -35.25 -20.703 1 98.56 310 LYS B CA 1
ATOM 4837 C C . LYS B 1 310 ? -4.934 -34.312 -21.516 1 98.56 310 LYS B C 1
ATOM 4839 O O . LYS B 1 310 ? -5.363 -33.281 -21.984 1 98.56 310 LYS B O 1
ATOM 4844 N N . LEU B 1 311 ? -3.719 -34.75 -21.609 1 98.31 311 LEU B N 1
ATOM 4845 C CA . LEU B 1 311 ? -2.721 -33.938 -22.312 1 98.31 311 LEU B CA 1
ATOM 4846 C C . LEU B 1 311 ? -3.186 -33.625 -23.734 1 98.31 311 LEU B C 1
ATOM 4848 O O . LEU B 1 311 ? -3.021 -32.469 -24.188 1 98.31 311 LEU B O 1
ATOM 4852 N N . GLU B 1 312 ? -3.855 -34.531 -24.359 1 97.5 312 GLU B N 1
ATOM 4853 C CA . GLU B 1 312 ? -4.305 -34.375 -25.75 1 97.5 312 GLU B CA 1
ATOM 4854 C C . GLU B 1 312 ? -5.363 -33.281 -25.859 1 97.5 312 GLU B C 1
ATOM 4856 O O . GLU B 1 312 ? -5.617 -32.781 -26.953 1 97.5 312 GLU B O 1
ATOM 4861 N N . LYS B 1 313 ? -5.973 -33 -24.734 1 98.38 313 LYS B N 1
ATOM 4862 C CA . LYS B 1 313 ? -7.047 -32 -24.719 1 98.38 313 LYS B CA 1
ATOM 4863 C C . LYS B 1 313 ? -6.562 -30.672 -24.125 1 98.38 313 LYS B C 1
ATOM 4865 O O . LYS B 1 313 ? -7.359 -29.891 -23.609 1 98.38 313 LYS B O 1
ATOM 4870 N N . VAL B 1 314 ? -5.293 -30.438 -24.219 1 98.56 314 VAL B N 1
ATOM 4871 C CA . VAL B 1 314 ? -4.691 -29.25 -23.609 1 98.56 314 VAL B CA 1
ATOM 4872 C C . VAL B 1 314 ? -5.328 -28 -24.172 1 98.56 314 VAL B C 1
ATOM 4874 O O . VAL B 1 314 ? -5.551 -27.016 -23.453 1 98.56 314 VAL B O 1
ATOM 4877 N N . ASN B 1 315 ? -5.641 -27.938 -25.438 1 98.62 315 ASN B N 1
ATOM 4878 C CA . ASN B 1 315 ? -6.234 -26.75 -26.047 1 98.62 315 ASN B CA 1
ATOM 4879 C C . ASN B 1 315 ? -7.656 -26.516 -25.531 1 98.62 315 ASN B C 1
ATOM 4881 O O . ASN B 1 315 ? -8.07 -25.375 -25.344 1 98.62 315 ASN B O 1
ATOM 4885 N N . ASP B 1 316 ? -8.367 -27.562 -25.312 1 98.19 316 ASP B N 1
ATOM 4886 C CA . ASP B 1 316 ? -9.688 -27.453 -24.688 1 98.19 316 ASP B CA 1
ATOM 4887 C C . ASP B 1 316 ? -9.57 -26.891 -23.266 1 98.19 316 ASP B C 1
ATOM 4889 O O . ASP B 1 316 ? -10.398 -26.078 -22.844 1 98.19 316 ASP B O 1
ATOM 4893 N N . ALA B 1 317 ? -8.586 -27.391 -22.562 1 98 317 ALA B N 1
ATOM 4894 C CA . ALA B 1 317 ? -8.352 -26.922 -21.203 1 98 317 ALA B CA 1
ATOM 4895 C C . ALA B 1 317 ? -8.023 -25.422 -21.188 1 98 317 ALA B C 1
ATOM 4897 O O . ALA B 1 317 ? -8.539 -24.672 -20.359 1 98 317 ALA B O 1
ATOM 4898 N N . PHE B 1 318 ? -7.168 -24.953 -22.125 1 97.62 318 PHE B N 1
ATOM 4899 C CA . PHE B 1 318 ? -6.824 -23.547 -22.266 1 97.62 318 PHE B CA 1
ATOM 4900 C C . PHE B 1 318 ? -8.07 -22.719 -22.531 1 97.62 318 PHE B C 1
ATOM 4902 O O . PHE B 1 318 ? -8.281 -21.688 -21.875 1 97.62 318 PHE B O 1
ATOM 4909 N N . LEU B 1 319 ? -8.883 -23.156 -23.438 1 97 319 LEU B N 1
ATOM 4910 C CA . LEU B 1 319 ? -10.117 -22.453 -23.781 1 97 319 LEU B CA 1
ATOM 4911 C C . LEU B 1 319 ? -11.047 -22.375 -22.562 1 97 319 LEU B C 1
ATOM 4913 O O . LEU B 1 319 ? -11.672 -21.344 -22.328 1 97 319 LEU B O 1
ATOM 4917 N N . HIS B 1 320 ? -11.094 -23.469 -21.844 1 96.31 320 HIS B N 1
ATOM 4918 C CA . HIS B 1 320 ? -11.93 -23.547 -20.656 1 96.31 320 HIS B CA 1
ATOM 4919 C C . HIS B 1 320 ? -11.547 -22.484 -19.641 1 96.31 320 HIS B C 1
ATOM 4921 O O . HIS B 1 320 ? -12.422 -21.844 -19.047 1 96.31 320 HIS B O 1
ATOM 4927 N N . VAL B 1 321 ? -10.289 -22.219 -19.438 1 94.75 321 VAL B N 1
ATOM 4928 C CA . VAL B 1 321 ? -9.781 -21.219 -18.5 1 94.75 321 VAL B CA 1
ATOM 4929 C C . VAL B 1 321 ? -10 -19.828 -19.062 1 94.75 321 VAL B C 1
ATOM 4931 O O . VAL B 1 321 ? -10.484 -18.938 -18.359 1 94.75 321 VAL B O 1
ATOM 4934 N N . MET B 1 322 ? -9.789 -19.625 -20.312 1 92.06 322 MET B N 1
ATOM 4935 C CA . MET B 1 322 ? -9.828 -18.297 -20.938 1 92.06 322 MET B CA 1
ATOM 4936 C C . MET B 1 322 ? -11.266 -17.797 -21.047 1 92.06 322 MET B C 1
ATOM 4938 O O . MET B 1 322 ? -11.508 -16.594 -20.984 1 92.06 322 MET B O 1
ATOM 4942 N N . GLN B 1 323 ? -12.18 -18.719 -21.188 1 90.38 323 GLN B N 1
ATOM 4943 C CA . GLN B 1 323 ? -13.578 -18.328 -21.359 1 90.38 323 GLN B CA 1
ATOM 4944 C C . GLN B 1 323 ? -14.266 -18.156 -20 1 90.38 323 GLN B C 1
ATOM 4946 O O . GLN B 1 323 ? -15.484 -18 -19.938 1 90.38 323 GLN B O 1
ATOM 4951 N N . ARG B 1 324 ? -13.586 -18.172 -18.938 1 85 324 ARG B N 1
ATOM 4952 C CA . ARG B 1 324 ? -14.062 -17.922 -17.578 1 85 324 ARG B CA 1
ATOM 4953 C C . ARG B 1 324 ? -15.141 -18.922 -17.188 1 85 324 ARG B C 1
ATOM 4955 O O . ARG B 1 324 ? -16.109 -18.562 -16.516 1 85 324 ARG B O 1
ATOM 4962 N N . LYS B 1 325 ? -14.953 -20.047 -17.672 1 84.94 325 LYS B N 1
ATOM 4963 C CA . LYS B 1 325 ? -15.891 -21.125 -17.344 1 84.94 325 LYS B CA 1
ATOM 4964 C C . LYS B 1 325 ? -15.391 -21.953 -16.156 1 84.94 325 LYS B C 1
ATOM 4966 O O . LYS B 1 325 ? -16.156 -22.703 -15.547 1 84.94 325 LYS B O 1
ATOM 4971 N N . SER B 1 326 ? -14.227 -21.766 -15.875 1 90.75 326 SER B N 1
ATOM 4972 C CA . SER B 1 326 ? -13.609 -22.625 -14.867 1 90.75 326 SER B CA 1
ATOM 4973 C C . SER B 1 326 ? -13.992 -22.188 -13.461 1 90.75 326 SER B C 1
ATOM 4975 O O . SER B 1 326 ? -14.188 -21 -13.203 1 90.75 326 SER B O 1
ATOM 4977 N N . THR B 1 327 ? -14.234 -23.188 -12.609 1 95.94 327 THR B N 1
ATOM 4978 C CA . THR B 1 327 ? -14.406 -23.016 -11.172 1 95.94 327 THR B CA 1
ATOM 4979 C C . THR B 1 327 ? -13.375 -23.828 -10.406 1 95.94 327 THR B C 1
ATOM 4981 O O . THR B 1 327 ? -13.438 -25.062 -10.391 1 95.94 327 THR B O 1
ATOM 4984 N N . GLY B 1 328 ? -12.391 -23.172 -9.875 1 97.56 328 GLY B N 1
ATOM 4985 C CA . GLY B 1 328 ? -11.258 -23.844 -9.266 1 97.56 328 GLY B CA 1
ATOM 4986 C C . GLY B 1 328 ? -10.125 -24.109 -10.234 1 97.56 328 GLY B C 1
ATOM 4987 O O . GLY B 1 328 ? -10.062 -23.5 -11.305 1 97.56 328 GLY B O 1
ATOM 4988 N N . LYS B 1 329 ? -9.203 -24.953 -9.82 1 98.62 329 LYS B N 1
ATOM 4989 C CA . LYS B 1 329 ? -8.016 -25.234 -10.617 1 98.62 329 LYS B CA 1
ATOM 4990 C C . LYS B 1 329 ? -8.305 -26.266 -11.711 1 98.62 329 LYS B C 1
ATOM 4992 O O . LYS B 1 329 ? -8.977 -27.266 -11.461 1 98.62 329 LYS B O 1
ATOM 4997 N N . VAL B 1 330 ? -7.902 -25.938 -12.922 1 98.69 330 VAL B N 1
ATOM 4998 C CA . VAL B 1 330 ? -7.938 -26.891 -14.023 1 98.69 330 VAL B CA 1
ATOM 4999 C C . VAL B 1 330 ? -6.602 -27.625 -14.109 1 98.69 330 VAL B C 1
ATOM 5001 O O . VAL B 1 330 ? -5.539 -27 -14.07 1 98.69 330 VAL B O 1
ATOM 5004 N N . LEU B 1 331 ? -6.664 -28.969 -14.172 1 98.81 331 LEU B N 1
ATOM 5005 C CA . LEU B 1 331 ? -5.457 -29.797 -14.219 1 98.81 331 LEU B CA 1
ATOM 5006 C C . LEU B 1 331 ? -5.363 -30.547 -15.539 1 98.81 331 LEU B C 1
ATOM 5008 O O . LEU B 1 331 ? -6.387 -30.891 -16.141 1 98.81 331 LEU B O 1
ATOM 5012 N N . LEU B 1 332 ? -4.164 -30.672 -15.977 1 98.62 332 LEU B N 1
ATOM 5013 C CA . LEU B 1 332 ? -3.838 -31.672 -17 1 98.62 332 LEU B CA 1
ATOM 5014 C C . LEU B 1 332 ? -3.361 -32.969 -16.344 1 98.62 332 LEU B C 1
ATOM 5016 O O . LEU B 1 332 ? -2.459 -32.938 -15.508 1 98.62 332 LEU B O 1
ATOM 5020 N N . SER B 1 333 ? -4 -34.031 -16.656 1 98.5 333 SER B N 1
ATOM 5021 C CA . SER B 1 333 ? -3.531 -35.344 -16.234 1 98.5 333 SER B CA 1
ATOM 5022 C C . SER B 1 333 ? -2.60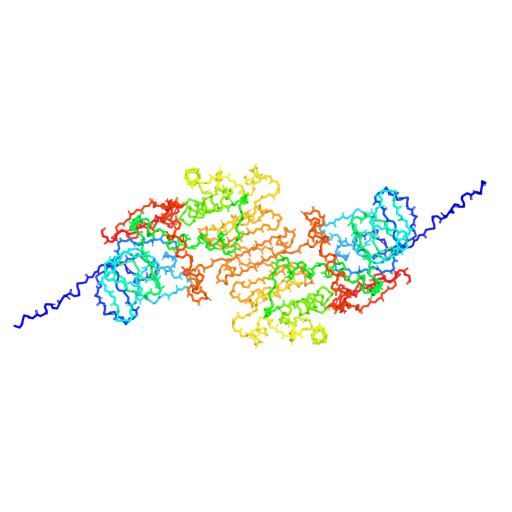9 -35.969 -17.281 1 98.5 333 SER B C 1
ATOM 5024 O O . SER B 1 333 ? -3.02 -36.188 -18.422 1 98.5 333 SER B O 1
ATOM 5026 N N . LEU B 1 334 ? -1.402 -36.281 -16.891 1 97.38 334 LEU B N 1
ATOM 5027 C CA . LEU B 1 334 ? -0.401 -36.781 -17.812 1 97.38 334 LEU B CA 1
ATOM 5028 C C . LEU B 1 334 ? -0.227 -38.281 -17.672 1 97.38 334 LEU B C 1
ATOM 5030 O O . LEU B 1 334 ? 0.528 -38.906 -18.422 1 97.38 334 LEU B O 1
ATOM 5034 N N . LYS B 1 335 ? -0.888 -38.844 -16.656 1 90.75 335 LYS B N 1
ATOM 5035 C CA . LYS B 1 335 ? -0.903 -40.281 -16.438 1 90.75 335 LYS B CA 1
ATOM 5036 C C . LYS B 1 335 ? -2.328 -40.781 -16.25 1 90.75 335 LYS B C 1
ATOM 5038 O O . LYS B 1 335 ? -3.215 -40.031 -15.844 1 90.75 335 LYS B O 1
#

Foldseek 3Di:
DDPPPPPPQFWWWAFKLQDAPDGTDIDTDGDDDAAQQKWKWQFFKFWDDLQQNCQSNVNHPDHDDPTFAATFKTWGFTCDHHNNYDQDHGGFTWIFTDPGHRRISMDMDGNLGIDGFDPPADRVLLNLCQPQLLQLCCVCCVPQNPAAAFEEEEECLQEANNLNNQLCCCLVRVYAYEYEYQDPVSQVVSVVSHHPYYDNPVPDQPLVVQCVVPNPQAGQEYEYAAADRNVVSNLNRHGQQHEYEYEYHLNPDHDDDDVVSCVVSVYYYYYDDLVCCVPVPVPSNSVSSVVSSVCVVVVSGGADEFEEAESNCVSVQSCCVSVSVTGHIYMYGDD/DPPPDPPDQFWWWAFKLQDAPDGTDIDTDGDDDAAQQKWKWQFFKFWDDLQQNCQSNVNHPDHDDPTFAATFKTWGFTCDHHNNYDQDHGGFTWIFTDPGHRRISMDMDGNLGIDGFDPVADRVLLNLCQPQLLQLCCVCCVPQNPAAAFEEEEECLQEANNLNNQLCCCLVRVYAYEYEYQDPVSQVVSVVSHHPYYDNCNVDQPLVVQCVVPNPQAGQEYEYAAADRNVVSNLNRHGQQHEYEYEYHLNPDHDDDDVVSCVVSVYYYYYDDLVCCVPVPVPSNSVSSVVSSVCVVVVSGGADEFEEAESNCVSVLSCCVSVSVTGHIYMYGDD

Secondary structure (DSSP, 8-state):
-----------EEEEEB-STTS--EEEEE------TTEEEEEEEEEEE-HHHHHHHTT-SSS-PPSSB---SEEEEEEEEE-TT--S--TT-EEEEE-SS--SBSEEEEEGGGEEEPPTTS-HHHHHTIIIIIHHHHIIIIIIS---TT-EEEESSTTBHHHHHHHHHHHHTT--EEEEE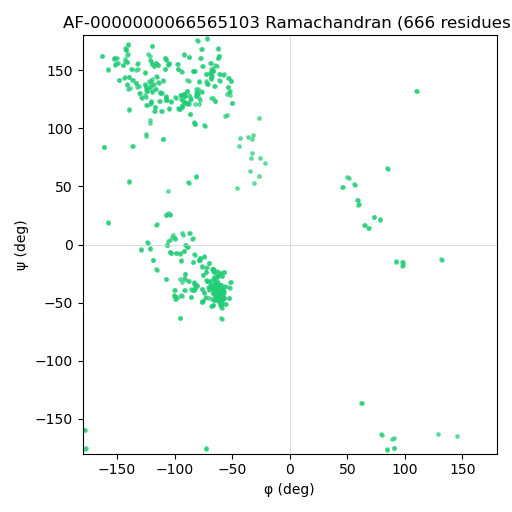ESSHHHHHHHHHTT-SEEEETTSS-HHHHHHHHHGGG-EEEEEESS-HHHHHHHHHTEEEEEEEEE---TTS---EEEHHHHHHHT-EEEE--GGGHHHH-HHHHHHHHHHHHHHHHTTS----EEEEEEGGGHHHHHHHHHTT---BEEEEE--/-----------EEEEEB-STTS--EEEEE------TTEEEEEEEEEEE-HHHHHHHTT-SSS-PPSSB---SEEEEEEEEE-TT--S--TT-EEEEE-SS--SBSEEEEEGGGEEEPPTTS-HHHHHTIIIIIHHHHIIIIIIS---TT-EEEESSTTBHHHHHHHHHHHHTT--EEEEEESSHHHHHHHHHTT-SEEEETTSS-HHHHHHHHHGGG-EEEEEESS-HHHHHHHHHTEEEEEEEEE---TTS---EEEHHHHHHHT-EEEE--GGGHHHH-HHHHHHHHHHHHHHHHTTS----EEEEEEGGGHHHHHHHHHTT---BEEEEE--

Radius of gyration: 30.18 Å; Cα contacts (8 Å, |Δi|>4): 1711; chains: 2; bounding box: 56×104×81 Å

Nearest PDB structures (foldseek):
  3qwb-assembly2_C  TM=9.058E-01  e=1.293E-30  Saccharomyces cerevisiae S288C
  4dup-assembly1_A  TM=8.898E-01  e=1.054E-31  Rhizobium etli CFN 42
  3jyl-assembly1_A  TM=9.245E-01  e=3.886E-30  Pseudomonas syringae pv. tomato
  4rvu-assembly2_B  TM=9.207E-01  e=4.963E-30  Mycobacterium tuberculosis H37Rv
  1qor-assembly1_B  TM=8.875E-01  e=6.089E-29  Escherichia coli

Sequence (670 aa):
MRQAGQGQSRHYRAAVCTELKQPLTIQEVAPRPIGPQEVRVDVHFCGINFADNLVCRGQYQEKPPLPFTPGMEFSGVVLEAGADVSTVKKGDRVIGVSNFHSMAEQCITDQKTLWRIPENVSLQDAAVLPVSYGTAILAVDHRARIQPGETVLVTAAAGATGLAVIDVATNVFCAKVIAAAGSDEKCKLAMQRGAQSGVNYSQGSLKDAVKKLVGSSGVNVAIDMVGGDVFLDSLRSLAWEGRIVVLGFAGGNIASVPSNLLLLKNISAMGLYWGRYQHQDFAVFSKSMSTALQYCQQGLIHPHTGAVFKLEKVNDAFLHVMQRKSTGKVLLSLKMRQAGQGQSRHYRAAVCTELKQPLTIQEVAPRPIGPQEVRVDVHFCGINFADNLVCRGQYQEKPPLPFTPGMEFSGVVLEAGADVSTVKKGDRVIGVSNFHSMAEQCITDQKTLWRIPENVSLQDAAVLPVSYGTAILAVDHRARIQPGETVLVTAAAGATGLAVIDVATNVFCAKVIAAAGSDEKCKLAMQRGAQSGVNYSQGSLKDAVKKLVGSSGVNVAIDMVGGDVFLDSLRSLAWEGRIVVLGFAGGNIASVPSNLLLLKNISAMGLYWGRYQHQDFAVFSKSMSTALQYCQQGLIHPHTGAVFKLEKVNDAFLHVMQRKSTGKVLLSLK

InterPro domains:
  IPR011032 GroES-like superfamily [SSF50129] (12-158)
  IPR013149 Alcohol dehydrogenase-like, C-terminal [PF00107] (161-283)
  IPR013154 Alcohol dehydrogenase-like, N-terminal [PF08240] (35-113)
  IPR020843 Enoylreductase domain [SM00829] (19-332)
  IPR036291 NAD(P)-binding domain superfamily [SSF51735] (120-281)
  IPR051397 Zinc-containing alcohol dehydrogenase-like protein [PTHR43677] (10-332)

Organism: Rattus norvegicus (NCBI:txid10116)

pLDDT: mean 95.58, std 10.03, range [25.86, 98.94]